Protein AF-A0A0D8XAL9-F1 (afdb_monomer)

InterPro domains:
  IPR039891 von Willebrand factor A domain-containing protein 8 [PTHR21610] (118-520)

Structure (mmCIF, N/CA/C/O backbone):
data_AF-A0A0D8XAL9-F1
#
_entry.id   AF-A0A0D8XAL9-F1
#
loop_
_atom_site.group_PDB
_atom_site.id
_atom_site.type_symbol
_atom_site.label_atom_id
_atom_site.label_alt_id
_atom_site.label_comp_id
_atom_site.label_asym_id
_atom_site.label_entity_id
_atom_site.label_seq_id
_atom_site.pdbx_PDB_ins_code
_atom_site.Cartn_x
_atom_site.Cartn_y
_atom_site.Cartn_z
_atom_site.occupancy
_atom_site.B_iso_or_equiv
_atom_site.auth_seq_id
_atom_site.auth_comp_id
_atom_site.auth_asym_id
_atom_site.auth_atom_id
_atom_site.pdbx_PDB_model_num
ATOM 1 N N . MET A 1 1 ? 16.453 -3.389 -5.101 1.00 23.91 1 MET A N 1
ATOM 2 C CA . MET A 1 1 ? 17.694 -3.309 -5.903 1.00 23.91 1 MET A CA 1
ATOM 3 C C . MET A 1 1 ? 17.469 -4.008 -7.239 1.00 23.91 1 MET A C 1
ATOM 5 O O . MET A 1 1 ? 17.528 -5.226 -7.291 1.00 23.91 1 MET A O 1
ATOM 9 N N . LEU A 1 2 ? 17.151 -3.267 -8.304 1.00 26.38 2 LEU A N 1
ATOM 10 C CA . LEU A 1 2 ? 17.094 -3.816 -9.665 1.00 26.38 2 LEU A CA 1
ATOM 11 C C . LEU A 1 2 ? 18.487 -3.679 -10.292 1.00 26.38 2 LEU A C 1
ATOM 13 O O . LEU A 1 2 ? 19.011 -2.571 -10.420 1.00 26.38 2 LEU A O 1
ATOM 17 N N . ALA A 1 3 ? 19.112 -4.815 -10.599 1.00 26.23 3 ALA A N 1
ATOM 18 C CA . ALA A 1 3 ? 20.455 -4.882 -11.157 1.00 26.23 3 ALA A CA 1
ATOM 19 C C . ALA A 1 3 ? 20.473 -4.320 -12.588 1.00 26.23 3 ALA A C 1
ATOM 21 O O . ALA A 1 3 ? 19.763 -4.799 -13.469 1.00 26.23 3 ALA A O 1
ATOM 22 N N . LYS A 1 4 ? 21.296 -3.289 -12.802 1.00 30.39 4 LYS A N 1
ATOM 23 C CA . LYS A 1 4 ? 21.499 -2.614 -14.088 1.00 30.39 4 LYS A CA 1
ATOM 24 C C . LYS A 1 4 ? 22.386 -3.483 -14.983 1.00 30.39 4 LYS A C 1
ATOM 26 O O . LYS A 1 4 ? 23.543 -3.711 -14.633 1.00 30.39 4 LYS A O 1
ATOM 31 N N . HIS A 1 5 ? 21.879 -3.922 -16.131 1.00 33.84 5 HIS A N 1
ATOM 32 C CA . HIS A 1 5 ? 22.726 -4.384 -17.231 1.00 33.84 5 HIS A CA 1
ATOM 33 C C . HIS A 1 5 ? 22.867 -3.234 -18.230 1.00 33.84 5 HIS A C 1
ATOM 35 O O . HIS A 1 5 ? 21.868 -2.653 -18.647 1.00 33.84 5 HIS A O 1
ATOM 41 N N . LYS A 1 6 ? 24.108 -2.847 -18.532 1.00 33.66 6 LYS A N 1
ATOM 42 C CA . LYS A 1 6 ? 24.448 -1.737 -19.428 1.00 33.66 6 LYS A CA 1
ATOM 43 C C . LYS A 1 6 ? 25.050 -2.316 -20.699 1.00 33.66 6 LYS A C 1
ATOM 45 O O . LYS A 1 6 ? 26.052 -3.017 -20.613 1.00 33.66 6 LYS A O 1
ATOM 50 N N . GLU A 1 7 ? 24.491 -1.967 -21.844 1.00 32.16 7 GLU A N 1
ATOM 51 C CA . GLU A 1 7 ? 25.181 -2.049 -23.128 1.00 32.16 7 GLU A CA 1
ATOM 52 C C . GLU A 1 7 ? 25.354 -0.625 -23.645 1.00 32.16 7 GLU A C 1
ATOM 54 O O . GLU A 1 7 ? 24.430 0.187 -23.583 1.00 32.16 7 GLU A O 1
ATOM 59 N N . LYS A 1 8 ? 26.576 -0.294 -24.061 1.00 27.27 8 LYS A N 1
ATOM 60 C CA . LYS A 1 8 ? 26.955 1.031 -24.547 1.00 27.27 8 LYS A CA 1
ATOM 61 C C . LYS A 1 8 ? 27.152 0.904 -26.055 1.00 27.27 8 LYS A C 1
ATOM 63 O O . LYS A 1 8 ? 28.034 0.164 -26.476 1.00 27.27 8 LYS A O 1
ATOM 68 N N . CYS A 1 9 ? 26.331 1.588 -26.846 1.00 29.34 9 CYS A N 1
ATOM 69 C CA . CYS A 1 9 ? 26.566 1.743 -28.281 1.00 29.34 9 CYS A CA 1
ATOM 70 C C . CYS A 1 9 ? 27.342 3.042 -28.532 1.00 29.34 9 CYS A C 1
ATOM 72 O O . CYS A 1 9 ? 27.099 4.055 -27.875 1.00 29.34 9 CYS A O 1
ATOM 74 N N . ASP A 1 10 ? 28.307 2.980 -29.443 1.00 27.02 10 ASP A N 1
ATOM 75 C CA . ASP A 1 10 ? 29.311 4.020 -29.674 1.00 27.02 10 ASP A CA 1
ATOM 76 C C . ASP A 1 10 ? 28.762 5.144 -30.584 1.00 27.02 10 ASP A C 1
ATOM 78 O O . ASP A 1 10 ? 28.278 4.839 -31.678 1.00 27.02 10 ASP A O 1
ATOM 82 N N . PRO A 1 11 ? 28.801 6.436 -30.191 1.00 28.56 11 PRO A N 1
ATOM 83 C CA . PRO A 1 11 ? 28.297 7.526 -31.019 1.00 28.56 11 PRO A CA 1
ATOM 84 C C . PRO A 1 11 ? 29.449 8.235 -31.743 1.00 28.56 11 PRO A C 1
ATOM 86 O O . PRO A 1 11 ? 30.314 8.842 -31.109 1.00 28.56 11 PRO A O 1
ATOM 89 N N . THR A 1 12 ? 29.448 8.239 -33.078 1.00 27.23 12 THR A N 1
ATOM 90 C CA . THR A 1 12 ? 30.401 9.042 -33.860 1.00 27.23 12 THR A CA 1
ATOM 91 C C . THR A 1 12 ? 29.745 10.256 -34.533 1.00 27.23 12 THR A C 1
ATOM 93 O O . THR A 1 12 ? 28.816 10.137 -35.321 1.00 27.23 12 THR A O 1
ATOM 96 N N . HIS A 1 13 ? 30.344 11.414 -34.216 1.00 26.45 13 HIS A N 1
ATOM 97 C CA . HIS A 1 13 ? 30.390 12.711 -34.916 1.00 26.45 13 HIS A CA 1
ATOM 98 C C . HIS A 1 13 ? 29.246 13.741 -34.739 1.00 26.45 13 HIS A C 1
ATOM 100 O O . HIS A 1 13 ? 28.105 13.565 -35.146 1.00 26.45 13 HIS A O 1
ATOM 106 N N . ARG A 1 14 ? 29.637 14.894 -34.159 1.00 29.44 14 ARG A N 1
ATOM 107 C CA . ARG A 1 14 ? 28.918 16.182 -34.082 1.00 29.44 14 ARG A CA 1
ATOM 108 C C . ARG A 1 14 ? 29.367 17.094 -35.223 1.00 29.44 14 ARG A C 1
ATOM 110 O O . ARG A 1 14 ? 30.575 17.264 -35.346 1.00 29.44 14 ARG A O 1
ATOM 117 N N . ILE A 1 15 ? 28.453 17.808 -35.894 1.00 23.06 15 ILE A N 1
ATOM 118 C CA . ILE A 1 15 ? 28.748 19.094 -36.565 1.00 23.06 15 ILE A CA 1
ATOM 119 C C . ILE A 1 15 ? 27.510 20.021 -36.539 1.00 23.06 15 ILE A C 1
ATOM 121 O O . ILE A 1 15 ? 26.420 19.597 -36.901 1.00 23.06 15 ILE A O 1
ATOM 125 N N . GLY A 1 16 ? 27.724 21.296 -36.170 1.00 21.89 16 GLY A N 1
ATOM 126 C CA . GLY A 1 16 ? 27.066 22.463 -36.789 1.00 21.89 16 GLY A CA 1
ATOM 127 C C . GLY A 1 16 ? 25.799 23.040 -36.145 1.00 21.89 16 GLY A C 1
ATOM 128 O O . GLY A 1 16 ? 24.695 22.588 -36.413 1.00 21.89 16 GLY A O 1
ATOM 129 N N . PHE A 1 17 ? 25.949 24.130 -35.384 1.00 24.94 17 PHE A N 1
ATOM 130 C CA . PHE A 1 17 ? 24.854 25.012 -34.960 1.00 24.94 17 PHE A CA 1
ATOM 131 C C . PHE A 1 17 ? 24.322 25.856 -36.132 1.00 24.94 17 PHE A C 1
ATOM 133 O O . PHE A 1 17 ? 25.107 26.540 -36.780 1.00 24.94 17 PHE A O 1
ATOM 140 N N . PHE A 1 18 ? 22.997 25.923 -36.312 1.00 23.14 18 PHE A N 1
ATOM 141 C CA . PHE A 1 18 ? 22.319 27.033 -36.998 1.00 23.14 18 PHE A CA 1
ATOM 142 C C . PHE A 1 18 ? 21.019 27.407 -36.262 1.00 23.14 18 PHE A C 1
ATOM 144 O O . PHE A 1 18 ? 20.218 26.550 -35.895 1.00 23.14 18 PHE A O 1
ATOM 151 N N . LYS A 1 19 ? 20.838 28.711 -36.011 1.00 30.03 19 LYS A N 1
ATOM 152 C CA . LYS A 1 19 ? 19.654 29.326 -35.386 1.00 30.03 19 LYS A CA 1
ATOM 153 C C . LYS A 1 19 ? 18.477 29.334 -36.368 1.00 30.03 19 LYS A C 1
ATOM 155 O O . LYS A 1 19 ? 18.572 29.980 -37.404 1.00 30.03 19 LYS A O 1
ATOM 160 N N . ALA A 1 20 ? 17.351 28.722 -36.000 1.00 28.28 20 ALA A N 1
ATOM 161 C CA . ALA A 1 20 ? 16.045 28.977 -36.619 1.00 28.28 20 ALA A CA 1
ATOM 162 C C . ALA A 1 20 ? 14.922 28.663 -35.612 1.00 28.28 20 ALA A C 1
ATOM 164 O O . ALA A 1 20 ? 14.295 27.609 -35.651 1.00 28.28 20 ALA A O 1
ATOM 165 N N . GLN A 1 21 ? 14.722 29.564 -34.648 1.00 26.61 21 GLN A N 1
ATOM 166 C CA . GLN A 1 21 ? 13.840 29.368 -33.490 1.00 26.61 21 GLN A CA 1
ATOM 167 C C . GLN A 1 21 ? 12.375 29.800 -33.720 1.00 26.61 21 GLN A C 1
ATOM 169 O O . GLN A 1 21 ? 11.584 29.735 -32.784 1.00 26.61 21 GLN A O 1
ATOM 174 N N . GLU A 1 22 ? 11.980 30.222 -34.929 1.00 26.03 22 GLU A N 1
ATOM 175 C CA . GLU A 1 22 ? 10.690 30.918 -35.116 1.00 26.03 22 GLU A CA 1
ATOM 176 C C . GLU A 1 22 ? 9.637 30.218 -35.992 1.00 26.03 22 GLU A C 1
ATOM 178 O O . GLU A 1 22 ? 8.474 30.603 -35.939 1.00 26.03 22 GLU A O 1
ATOM 183 N N . PHE A 1 23 ? 9.955 29.150 -36.733 1.00 28.52 23 PHE A N 1
ATOM 184 C CA . PHE A 1 23 ? 9.032 28.649 -37.772 1.00 28.52 23 PHE A CA 1
ATOM 185 C C . PHE A 1 23 ? 8.099 27.484 -37.387 1.00 28.52 23 PHE A C 1
ATOM 187 O O . PHE A 1 23 ? 7.224 27.127 -38.173 1.00 28.52 23 PHE A O 1
ATOM 194 N N . ILE A 1 24 ? 8.224 26.893 -36.191 1.00 33.56 24 ILE A N 1
ATOM 195 C CA . ILE A 1 24 ? 7.457 25.688 -35.797 1.00 33.56 24 ILE A CA 1
ATOM 196 C C . ILE A 1 24 ? 6.751 25.905 -34.451 1.00 33.56 24 ILE A C 1
ATOM 198 O O . ILE A 1 24 ? 6.856 25.107 -33.529 1.00 33.56 24 ILE A O 1
ATOM 202 N N . LYS A 1 25 ? 6.039 27.027 -34.305 1.00 29.33 25 LYS A N 1
ATOM 203 C CA . LYS A 1 25 ? 5.107 27.227 -33.176 1.00 29.33 25 LYS A CA 1
ATOM 204 C C . LYS A 1 25 ? 3.654 26.843 -33.494 1.00 29.33 25 LYS A C 1
ATOM 206 O O . LYS A 1 25 ? 2.839 26.869 -32.586 1.00 29.33 25 LYS A O 1
ATOM 211 N N . HIS A 1 26 ? 3.327 26.478 -34.740 1.00 31.02 26 HIS A N 1
ATOM 212 C CA . HIS A 1 26 ? 1.925 26.401 -35.193 1.00 31.02 26 HIS A CA 1
ATOM 213 C C . HIS A 1 26 ? 1.482 25.078 -35.843 1.00 31.02 26 HIS A C 1
ATOM 215 O O . HIS A 1 26 ? 0.364 25.011 -36.332 1.00 31.02 26 HIS A O 1
ATOM 221 N N . TYR A 1 27 ? 2.287 24.008 -35.821 1.00 36.28 27 TYR A N 1
ATOM 222 C CA . TYR A 1 27 ? 1.878 22.726 -36.412 1.00 36.28 27 TYR A CA 1
ATOM 223 C C . TYR A 1 27 ? 1.664 21.662 -35.333 1.00 36.28 27 TYR A C 1
ATOM 225 O O . TYR A 1 27 ? 2.618 21.064 -34.838 1.00 36.28 27 TYR A O 1
ATOM 233 N N . ALA A 1 28 ? 0.403 21.389 -34.989 1.00 40.19 28 ALA A N 1
ATOM 234 C CA . ALA A 1 28 ? 0.049 20.148 -34.308 1.00 40.19 28 ALA A CA 1
ATOM 235 C C . ALA A 1 28 ? 0.196 19.005 -35.322 1.00 40.19 28 ALA A C 1
ATOM 237 O O . ALA A 1 28 ? -0.539 18.948 -36.309 1.00 40.19 28 ALA A O 1
ATOM 238 N N . VAL A 1 29 ? 1.175 18.125 -35.115 1.00 42.91 29 VAL A N 1
ATOM 239 C CA . VAL A 1 29 ? 1.432 16.987 -36.002 1.00 42.91 29 VAL A CA 1
ATOM 240 C C . VAL A 1 29 ? 0.904 15.703 -35.361 1.00 42.91 29 VAL A C 1
ATOM 242 O O . VAL A 1 29 ? 1.305 15.359 -34.251 1.00 42.91 29 VAL A O 1
ATOM 245 N N . LYS A 1 30 ? -0.007 14.991 -36.038 1.00 47.53 30 LYS A N 1
ATOM 246 C CA . LYS A 1 30 ? -0.531 13.683 -35.588 1.00 47.53 30 LYS A CA 1
ATOM 247 C C . LYS A 1 30 ? 0.232 12.522 -36.252 1.00 47.53 30 LYS A C 1
ATOM 249 O O . LYS A 1 30 ? 0.760 12.704 -37.350 1.00 47.53 30 LYS A O 1
ATOM 254 N N . PRO A 1 31 ? 0.314 11.340 -35.600 1.00 48.31 31 PRO A N 1
ATOM 255 C CA . PRO A 1 31 ? 1.051 10.193 -36.127 1.00 48.31 31 PRO A CA 1
ATOM 256 C C . PRO A 1 31 ? 0.521 9.766 -37.497 1.00 48.31 31 PRO A C 1
ATOM 258 O O . PRO A 1 31 ? -0.675 9.866 -37.771 1.00 48.31 31 PRO A O 1
ATOM 261 N N . ALA A 1 32 ? 1.437 9.292 -38.337 1.00 52.06 32 ALA A N 1
ATOM 262 C CA . ALA A 1 32 ? 1.162 8.986 -39.729 1.00 52.06 32 ALA A CA 1
ATOM 263 C C . ALA A 1 32 ? 0.221 7.789 -39.923 1.00 52.06 32 ALA A C 1
ATOM 265 O O . ALA A 1 32 ? 0.305 6.801 -39.191 1.00 52.06 32 ALA A O 1
ATOM 266 N N . THR A 1 33 ? -0.627 7.853 -40.951 1.00 47.66 33 THR A N 1
ATOM 267 C CA . THR A 1 33 ? -1.415 6.713 -41.441 1.00 47.66 33 THR A CA 1
ATOM 268 C C . THR A 1 33 ? -0.741 6.098 -42.665 1.00 47.66 33 THR A C 1
ATOM 270 O O . THR A 1 33 ? -0.210 6.812 -43.517 1.00 47.66 33 THR A O 1
ATOM 273 N N . VAL A 1 34 ? -0.751 4.765 -42.747 1.00 51.06 34 VAL A N 1
ATOM 274 C CA . VAL A 1 34 ? -0.287 4.026 -43.929 1.00 51.06 34 VAL A CA 1
ATOM 275 C C . VAL A 1 34 ? -1.469 3.860 -44.873 1.00 51.06 34 VAL A C 1
ATOM 277 O O . VAL A 1 34 ? -2.489 3.287 -44.486 1.00 51.06 34 VAL A O 1
ATOM 280 N N . GLN A 1 35 ? -1.331 4.343 -46.104 1.00 48.47 35 GLN A N 1
ATOM 281 C CA . GLN A 1 35 ? -2.292 4.101 -47.176 1.00 48.47 35 GLN A CA 1
ATOM 282 C C . GLN A 1 35 ? -1.503 3.704 -48.427 1.00 48.47 35 GLN A C 1
ATOM 284 O O . GLN A 1 35 ? -0.663 4.470 -48.887 1.00 48.47 35 GLN A O 1
ATOM 289 N N . ASN A 1 36 ? -1.740 2.496 -48.950 1.00 48.41 36 ASN A N 1
ATOM 290 C CA . ASN A 1 36 ? -1.083 1.964 -50.155 1.00 48.41 36 ASN A CA 1
ATOM 291 C C . ASN A 1 36 ? 0.462 2.076 -50.132 1.00 48.41 36 ASN A C 1
ATOM 293 O O . ASN A 1 36 ? 1.051 2.646 -51.047 1.00 48.41 36 ASN A O 1
ATOM 297 N N . ASP A 1 37 ? 1.106 1.593 -49.061 1.00 55.41 37 ASP A N 1
ATOM 298 C CA . ASP A 1 37 ? 2.570 1.626 -48.847 1.00 55.41 37 ASP A CA 1
ATOM 299 C C . ASP A 1 37 ? 3.221 3.025 -48.882 1.00 55.41 37 ASP A C 1
ATOM 301 O O . ASP A 1 37 ? 4.443 3.156 -48.901 1.00 55.41 37 ASP A O 1
ATOM 305 N N . SER A 1 38 ? 2.408 4.081 -48.818 1.00 60.12 38 SER A N 1
ATOM 306 C CA . SER A 1 38 ? 2.850 5.468 -48.690 1.00 60.12 38 SER A CA 1
ATOM 307 C C . SER A 1 38 ? 2.538 5.997 -47.289 1.00 60.12 38 SER A C 1
ATOM 309 O O . SER A 1 38 ? 1.467 5.746 -46.723 1.00 60.12 38 SER A O 1
ATOM 311 N N . TYR A 1 39 ? 3.494 6.723 -46.712 1.00 66.69 39 TYR A N 1
ATOM 312 C CA . TYR A 1 39 ? 3.395 7.304 -45.374 1.00 66.69 39 TYR A CA 1
ATOM 313 C C . TYR A 1 39 ? 2.908 8.751 -45.467 1.00 66.69 39 TYR A C 1
ATOM 315 O O . TYR A 1 39 ? 3.412 9.511 -46.288 1.00 66.69 39 TYR A O 1
ATOM 323 N N . TYR A 1 40 ? 1.965 9.156 -44.615 1.00 65.25 40 TYR A N 1
ATOM 324 C CA . TYR A 1 40 ? 1.428 10.523 -44.603 1.00 65.25 40 TYR A CA 1
ATOM 325 C C . TYR A 1 40 ? 1.482 11.121 -43.208 1.00 65.25 40 TYR A C 1
ATOM 327 O O . TYR A 1 40 ? 1.004 10.499 -42.270 1.00 65.25 40 TYR A O 1
ATOM 335 N N . ILE A 1 41 ? 1.991 12.339 -43.058 1.00 67.38 41 ILE A N 1
ATOM 336 C CA . ILE A 1 41 ? 1.944 13.089 -41.801 1.00 67.38 41 ILE A CA 1
ATOM 337 C C . ILE A 1 41 ? 0.750 14.044 -41.833 1.00 67.38 41 ILE A C 1
ATOM 339 O O . ILE A 1 41 ? 0.562 14.784 -42.796 1.00 67.38 41 ILE A O 1
ATOM 343 N N . LEU A 1 42 ? -0.049 14.045 -40.767 1.00 64.75 42 LEU A N 1
ATOM 344 C CA . LEU A 1 42 ? -1.133 15.008 -40.577 1.00 64.75 42 LEU A CA 1
ATOM 345 C C . LEU A 1 42 ? -0.571 16.286 -39.960 1.00 64.75 42 LEU A C 1
ATOM 347 O O . LEU A 1 42 ? -0.129 16.266 -38.811 1.00 64.75 42 LEU A O 1
ATOM 351 N N . CYS A 1 43 ? -0.612 17.383 -40.707 1.00 64.25 43 CYS A N 1
ATOM 352 C CA . CYS A 1 43 ? -0.183 18.705 -40.271 1.00 64.25 43 CYS A CA 1
ATOM 353 C C . CYS A 1 43 ? -1.407 19.604 -40.085 1.00 64.25 43 CYS A C 1
ATOM 355 O O . CYS A 1 43 ? -2.217 19.733 -40.998 1.00 64.25 43 CYS A O 1
ATOM 357 N N . ASN A 1 44 ? -1.539 20.230 -38.918 1.00 60.03 44 ASN A N 1
ATOM 358 C CA . ASN A 1 44 ? -2.486 21.327 -38.735 1.00 60.03 44 ASN A CA 1
ATOM 359 C C . ASN A 1 44 ? -1.852 22.626 -39.244 1.00 60.03 44 ASN A C 1
ATOM 361 O O . ASN A 1 44 ? -0.818 23.039 -38.722 1.00 60.03 44 ASN A O 1
ATOM 365 N N . GLU A 1 45 ? -2.451 23.236 -40.259 1.00 67.69 45 GLU A N 1
ATOM 366 C CA . GLU A 1 45 ? -2.061 24.539 -40.793 1.00 67.69 45 GLU A CA 1
ATOM 367 C C . GLU A 1 45 ? -3.292 25.443 -40.739 1.00 67.69 45 GLU A C 1
ATOM 369 O O . GLU A 1 45 ? -4.295 25.163 -41.396 1.00 67.69 45 GLU A O 1
ATOM 374 N N . ASN A 1 46 ? -3.227 26.526 -39.959 1.00 66.00 46 ASN A N 1
ATOM 375 C CA . ASN A 1 46 ? -4.323 27.493 -39.812 1.00 66.00 46 ASN A CA 1
ATOM 376 C C . ASN A 1 46 ? -5.676 26.833 -39.462 1.00 66.00 46 ASN A C 1
ATOM 378 O O . ASN A 1 46 ? -6.675 27.080 -40.136 1.00 66.00 46 ASN A O 1
ATOM 382 N N . ASP A 1 47 ? -5.688 25.956 -38.452 1.00 68.50 47 ASP A N 1
ATOM 383 C CA . ASP A 1 47 ? -6.853 25.180 -37.987 1.00 68.50 47 ASP A CA 1
ATOM 384 C C . ASP A 1 47 ? -7.429 24.159 -38.989 1.00 68.50 47 ASP A C 1
ATOM 386 O O . ASP A 1 47 ? -8.406 23.472 -38.682 1.00 68.50 47 ASP A O 1
ATOM 390 N N . ASN A 1 48 ? -6.776 23.958 -40.139 1.00 67.12 48 ASN A N 1
ATOM 391 C CA . ASN A 1 48 ? -7.117 22.918 -41.105 1.00 67.12 48 ASN A CA 1
ATOM 392 C C . ASN A 1 48 ? -6.098 21.773 -41.074 1.00 67.12 48 ASN A C 1
ATOM 394 O O . ASN A 1 48 ? -4.886 21.979 -41.104 1.00 67.12 48 ASN A O 1
ATOM 398 N N . TRP A 1 49 ? -6.593 20.535 -41.025 1.00 70.88 49 TRP A N 1
ATOM 399 C CA . TRP A 1 49 ? -5.753 19.337 -41.033 1.00 70.88 49 TRP A CA 1
ATOM 400 C C . TRP A 1 49 ? -5.465 18.889 -42.465 1.00 70.88 49 TRP A C 1
ATOM 402 O O . TRP A 1 49 ? -6.348 18.367 -43.142 1.00 70.88 49 TRP A O 1
ATOM 412 N N . ASN A 1 50 ? -4.211 19.030 -42.892 1.00 70.56 50 ASN A N 1
ATOM 413 C CA . ASN A 1 50 ? -3.731 18.613 -44.206 1.00 70.56 50 ASN A CA 1
ATOM 414 C C . ASN A 1 50 ? -2.842 17.366 -44.083 1.00 70.56 50 ASN A C 1
ATOM 416 O O . ASN A 1 50 ? -1.969 17.286 -43.216 1.00 70.56 50 ASN A O 1
ATOM 420 N N . SER A 1 51 ? -3.035 16.380 -44.963 1.00 66.69 51 SER A N 1
ATOM 421 C CA . SER A 1 51 ? -2.142 15.220 -45.074 1.00 66.69 51 SER A CA 1
ATOM 422 C C . SER A 1 51 ? -0.980 15.539 -46.013 1.00 66.69 51 SER A C 1
ATOM 424 O O . SER A 1 51 ? -1.196 15.804 -47.196 1.00 66.69 51 SER A O 1
ATOM 426 N N . ARG A 1 52 ? 0.254 15.470 -45.516 1.00 66.81 52 ARG A N 1
ATOM 427 C CA . ARG A 1 52 ? 1.469 15.622 -46.322 1.00 66.81 52 ARG A CA 1
ATOM 428 C C . ARG A 1 52 ? 2.108 14.249 -46.565 1.00 66.81 52 ARG A C 1
ATOM 430 O O . ARG A 1 52 ? 2.375 13.552 -45.584 1.00 66.81 52 ARG A O 1
ATOM 437 N N . PRO A 1 53 ? 2.353 13.837 -47.822 1.00 63.78 53 PRO A N 1
ATOM 438 C CA . PRO A 1 53 ? 3.066 12.596 -48.097 1.00 63.78 53 PRO A CA 1
ATOM 439 C C . PRO A 1 53 ? 4.507 12.693 -47.592 1.00 63.78 53 PRO A C 1
ATOM 441 O O . PRO A 1 53 ? 5.137 13.750 -47.647 1.00 63.78 53 PRO A O 1
ATOM 444 N N . VAL A 1 54 ? 5.026 11.578 -47.100 1.00 63.81 54 VAL A N 1
ATOM 445 C CA . VAL A 1 54 ? 6.396 11.446 -46.624 1.00 63.81 54 VAL A CA 1
ATOM 446 C C . VAL A 1 54 ? 7.176 10.636 -47.648 1.00 63.81 54 VAL A C 1
ATOM 448 O O . VAL A 1 54 ? 6.930 9.445 -47.828 1.00 63.81 54 VAL A O 1
ATOM 451 N N . GLU A 1 55 ? 8.121 11.285 -48.324 1.00 59.72 55 GLU A N 1
ATOM 452 C CA . GLU A 1 55 ? 9.041 10.609 -49.240 1.00 59.72 55 GLU A CA 1
ATOM 453 C C . GLU A 1 55 ? 9.952 9.663 -48.445 1.00 59.72 55 GLU A C 1
ATOM 455 O O . GLU A 1 55 ? 10.710 10.108 -47.579 1.00 59.72 55 GLU A O 1
ATOM 460 N N . THR A 1 56 ? 9.882 8.362 -48.738 1.00 60.28 56 THR A N 1
ATOM 461 C CA . THR A 1 56 ? 10.730 7.328 -48.124 1.00 60.28 56 THR A CA 1
ATOM 462 C C . THR A 1 56 ? 11.517 6.597 -49.209 1.00 60.28 56 THR A C 1
ATOM 464 O O . THR A 1 56 ? 10.929 6.115 -50.170 1.00 60.28 56 THR A O 1
ATOM 467 N N . ASN A 1 57 ? 12.844 6.518 -49.058 1.00 60.12 57 ASN A N 1
ATOM 468 C CA . ASN A 1 57 ? 13.751 5.855 -50.014 1.00 60.12 57 ASN A CA 1
ATOM 469 C C . ASN A 1 57 ? 14.421 4.593 -49.429 1.00 60.12 57 ASN A C 1
ATOM 471 O O . ASN A 1 57 ? 15.472 4.170 -49.909 1.00 60.12 57 ASN A O 1
ATOM 475 N N . PHE A 1 58 ? 13.864 4.003 -48.368 1.00 60.00 58 PHE A N 1
ATOM 476 C CA . PHE A 1 58 ? 14.460 2.859 -47.672 1.00 60.00 58 PHE A CA 1
ATOM 477 C C . PHE A 1 58 ? 13.512 1.654 -47.615 1.00 60.00 58 PHE A C 1
ATOM 479 O O . PHE A 1 58 ? 12.297 1.798 -47.596 1.00 60.00 58 PHE A O 1
ATOM 486 N N . THR A 1 59 ? 14.088 0.450 -47.592 1.00 58.31 59 THR A N 1
ATOM 487 C CA . THR A 1 59 ? 13.394 -0.843 -47.761 1.00 58.31 59 THR A CA 1
ATOM 488 C C . THR A 1 59 ? 12.812 -1.437 -46.473 1.00 58.31 59 THR A C 1
ATOM 490 O O . THR A 1 59 ? 12.178 -2.490 -46.512 1.00 58.31 59 THR A O 1
ATOM 493 N N . ALA A 1 60 ? 13.029 -0.800 -45.319 1.00 63.31 60 ALA A N 1
ATOM 494 C CA . ALA A 1 60 ? 12.539 -1.294 -44.035 1.00 63.31 60 ALA A CA 1
ATOM 495 C C . ALA A 1 60 ? 11.063 -0.929 -43.814 1.00 63.31 60 ALA A C 1
ATOM 497 O O . ALA A 1 60 ? 10.672 0.227 -43.960 1.00 63.31 60 ALA A O 1
ATOM 498 N N . LYS A 1 61 ? 10.254 -1.907 -43.389 1.00 66.12 61 LYS A N 1
ATOM 499 C CA . LYS A 1 61 ? 8.852 -1.682 -43.018 1.00 66.12 61 LYS A CA 1
ATOM 500 C C . LYS A 1 61 ? 8.777 -0.838 -41.741 1.00 66.12 61 LYS A C 1
ATOM 502 O O . LYS A 1 61 ? 9.251 -1.271 -40.692 1.00 66.12 61 LYS A O 1
ATOM 507 N N . ILE A 1 62 ? 8.178 0.348 -41.834 1.00 69.31 62 ILE A N 1
ATOM 508 C CA . ILE A 1 62 ? 7.937 1.227 -40.683 1.00 69.31 62 ILE A CA 1
ATOM 509 C C . ILE A 1 62 ? 6.610 0.843 -40.032 1.00 69.31 62 ILE A C 1
ATOM 511 O O . ILE A 1 62 ? 5.576 0.783 -40.701 1.00 69.31 62 ILE A O 1
ATOM 515 N N . ASP A 1 63 ? 6.654 0.638 -38.722 1.00 66.81 63 ASP A N 1
ATOM 516 C CA . ASP A 1 63 ? 5.517 0.280 -37.879 1.00 66.81 63 ASP A CA 1
ATOM 517 C C . ASP A 1 63 ? 4.740 1.520 -37.420 1.00 66.81 63 ASP A C 1
ATOM 519 O O . ASP A 1 63 ? 3.511 1.506 -37.394 1.00 66.81 63 ASP A O 1
ATOM 523 N N . ARG A 1 64 ? 5.451 2.600 -37.053 1.00 71.50 64 ARG A N 1
ATOM 524 C CA . ARG A 1 64 ? 4.854 3.875 -36.618 1.00 71.50 64 ARG A CA 1
ATOM 525 C C . ARG A 1 64 ? 5.820 5.054 -36.760 1.00 71.50 64 ARG A C 1
ATOM 527 O O . ARG A 1 64 ? 7.025 4.886 -36.586 1.00 71.50 64 ARG A O 1
ATOM 534 N N . LEU A 1 65 ? 5.275 6.249 -37.000 1.00 72.88 65 LEU A N 1
ATOM 535 C CA . LEU A 1 65 ? 5.993 7.528 -36.991 1.00 72.88 65 LEU A CA 1
ATOM 536 C C . LEU A 1 65 ? 5.547 8.413 -35.819 1.00 72.88 65 LEU A C 1
ATOM 538 O O . LEU A 1 65 ? 4.348 8.561 -35.567 1.00 72.88 65 LEU A O 1
ATOM 542 N N . PHE A 1 66 ? 6.509 9.050 -35.158 1.00 73.56 66 PHE A N 1
ATOM 543 C CA . PHE A 1 66 ? 6.306 10.067 -34.130 1.00 73.56 66 PHE A CA 1
ATOM 544 C C . PHE A 1 66 ? 7.074 11.339 -34.490 1.00 73.56 66 PHE A C 1
ATOM 546 O O . PHE A 1 66 ? 8.136 11.265 -35.102 1.00 73.56 66 PHE A O 1
ATOM 553 N N . VAL A 1 67 ? 6.567 12.499 -34.078 1.00 71.88 67 VAL A N 1
ATOM 554 C CA . VAL A 1 67 ? 7.285 13.775 -34.188 1.00 71.88 67 VAL A CA 1
ATOM 555 C C . VAL A 1 67 ? 7.589 14.279 -32.784 1.00 71.88 67 VAL A C 1
ATOM 557 O O . VAL A 1 67 ? 6.687 14.360 -31.953 1.00 71.88 67 VAL A O 1
ATOM 560 N N . HIS A 1 68 ? 8.861 14.575 -32.519 1.00 72.19 68 HIS A N 1
ATOM 561 C CA . HIS A 1 68 ? 9.363 15.012 -31.214 1.00 72.19 68 HIS A CA 1
ATOM 562 C C . HIS A 1 68 ? 10.548 15.956 -31.401 1.00 72.19 68 HIS A C 1
ATOM 564 O O . HIS A 1 68 ? 11.457 15.641 -32.169 1.00 72.19 68 HIS A O 1
ATOM 570 N N . ASP A 1 69 ? 10.509 17.129 -30.766 1.00 67.81 69 ASP A N 1
ATOM 571 C CA . ASP A 1 69 ? 11.575 18.144 -30.775 1.00 67.81 69 ASP A CA 1
ATOM 572 C C . ASP A 1 69 ? 12.240 18.360 -32.152 1.00 67.81 69 ASP A C 1
ATOM 574 O O . ASP A 1 69 ? 13.455 18.241 -32.316 1.00 67.81 69 ASP A O 1
ATOM 578 N N . ASN A 1 70 ? 11.426 18.660 -33.174 1.00 68.25 70 ASN A N 1
ATOM 579 C CA . ASN A 1 70 ? 11.847 18.895 -34.569 1.00 68.25 70 ASN A CA 1
ATOM 580 C C . ASN A 1 70 ? 12.521 17.702 -35.271 1.00 68.25 70 ASN A C 1
ATOM 582 O O . ASN A 1 70 ? 13.211 17.873 -36.278 1.00 68.25 70 ASN A O 1
ATOM 586 N N . SER A 1 71 ? 12.298 16.490 -34.771 1.00 70.44 71 SER A N 1
ATOM 587 C CA . SER A 1 71 ? 12.773 15.248 -35.371 1.00 70.44 71 SER A CA 1
ATOM 588 C C . SER A 1 71 ? 11.639 14.246 -35.553 1.00 70.44 71 SER A C 1
ATOM 590 O O . SER A 1 71 ? 10.659 14.244 -34.805 1.00 70.44 71 SER A O 1
ATOM 592 N N . VAL A 1 72 ? 11.768 13.389 -36.563 1.00 73.00 72 VAL A N 1
ATOM 593 C CA . VAL A 1 72 ? 10.854 12.268 -36.780 1.00 73.00 72 VAL A CA 1
ATOM 594 C C . VAL A 1 72 ? 11.478 11.018 -36.187 1.00 73.00 72 VAL A C 1
ATOM 596 O O . VAL A 1 72 ? 12.578 10.640 -36.577 1.00 73.00 72 VAL A O 1
ATOM 599 N N . ILE A 1 73 ? 10.776 10.366 -35.268 1.00 75.88 73 ILE A N 1
ATOM 600 C CA . ILE A 1 73 ? 11.144 9.060 -34.727 1.00 75.88 73 ILE A CA 1
ATOM 601 C C . ILE A 1 73 ? 10.324 7.991 -35.450 1.00 75.88 73 ILE A C 1
ATOM 603 O O . ILE A 1 73 ? 9.095 8.028 -35.487 1.00 75.88 73 ILE A O 1
ATOM 607 N N . LEU A 1 74 ? 11.026 7.020 -36.007 1.00 73.75 74 LEU A N 1
ATOM 608 C CA . LEU A 1 74 ? 10.522 5.870 -36.732 1.00 73.75 74 LEU A CA 1
ATOM 609 C C . LEU A 1 74 ? 10.642 4.632 -35.840 1.00 73.75 74 LEU A C 1
ATOM 611 O O . LEU A 1 74 ? 11.720 4.291 -35.346 1.00 73.75 74 LEU A O 1
ATOM 615 N N . SER A 1 75 ? 9.525 3.940 -35.648 1.00 74.38 75 SER A N 1
ATOM 616 C CA . SER A 1 75 ? 9.505 2.610 -35.053 1.00 74.38 75 SER A CA 1
ATOM 617 C C . SER A 1 75 ? 9.490 1.573 -36.165 1.00 74.38 75 SER A C 1
ATOM 619 O O . SER A 1 75 ? 8.627 1.624 -37.036 1.00 74.38 75 SER A O 1
ATOM 621 N N . ALA A 1 76 ? 10.422 0.629 -36.113 1.00 73.19 76 ALA A N 1
ATOM 622 C CA . ALA A 1 76 ? 10.464 -0.549 -36.968 1.00 73.19 76 ALA A CA 1
ATOM 623 C C . ALA A 1 76 ? 11.034 -1.726 -36.166 1.00 73.19 76 ALA A C 1
ATOM 625 O O . ALA A 1 76 ? 11.935 -1.526 -35.349 1.00 73.19 76 ALA A O 1
ATOM 626 N N . ASP A 1 77 ? 10.543 -2.941 -36.402 1.00 73.50 77 ASP A N 1
ATOM 627 C CA . ASP A 1 77 ? 10.989 -4.160 -35.706 1.00 73.50 77 ASP A CA 1
ATOM 628 C C . ASP A 1 77 ? 12.515 -4.386 -35.776 1.00 73.50 77 ASP A C 1
ATOM 630 O O . ASP A 1 77 ? 13.134 -4.781 -34.785 1.00 73.50 77 ASP A O 1
ATOM 634 N N . SER A 1 78 ? 13.138 -4.094 -36.923 1.00 73.19 78 SER A N 1
ATOM 635 C CA . SER A 1 78 ? 14.581 -4.275 -37.160 1.00 73.19 78 SER A CA 1
ATOM 636 C C . SER A 1 78 ? 15.477 -3.262 -36.436 1.00 73.19 78 SER A C 1
ATOM 638 O O . SER A 1 78 ? 16.699 -3.397 -36.480 1.00 73.19 78 SER A O 1
ATOM 640 N N . PHE A 1 79 ? 14.904 -2.254 -35.774 1.00 78.94 79 PHE A N 1
ATOM 641 C CA . PHE A 1 79 ? 15.650 -1.169 -35.137 1.00 78.94 79 PHE A CA 1
ATOM 642 C C . PHE A 1 79 ? 15.154 -0.920 -33.704 1.00 78.94 79 PHE A C 1
ATOM 644 O O . PHE A 1 79 ? 13.958 -0.990 -33.399 1.00 78.94 79 PHE A O 1
ATOM 651 N N . TYR A 1 80 ? 16.065 -0.587 -32.791 1.00 78.81 80 TYR A N 1
ATOM 652 C CA . TYR A 1 80 ? 15.689 -0.090 -31.464 1.00 78.81 80 TYR A CA 1
ATOM 653 C C . TYR A 1 80 ? 15.018 1.277 -31.587 1.00 78.81 80 TYR A C 1
ATOM 655 O O . TYR A 1 80 ? 13.891 1.465 -31.126 1.00 78.81 80 TYR A O 1
ATOM 663 N N . TYR A 1 81 ? 15.656 2.182 -32.323 1.00 78.88 81 TYR A N 1
ATOM 664 C CA . TYR A 1 81 ? 15.088 3.449 -32.762 1.00 78.88 81 TYR A CA 1
ATOM 665 C C . TYR A 1 81 ? 15.695 3.840 -34.106 1.00 78.88 81 TYR A C 1
ATOM 667 O O . TYR A 1 81 ? 16.808 3.434 -34.441 1.00 78.88 81 TYR A O 1
ATOM 675 N N . LEU A 1 82 ? 14.962 4.649 -34.856 1.00 76.62 82 LEU A N 1
ATOM 676 C CA . LEU A 1 82 ? 15.423 5.282 -36.080 1.00 76.62 82 LEU A CA 1
ATOM 677 C C . LEU A 1 82 ? 14.877 6.715 -36.057 1.00 76.62 82 LEU A C 1
ATOM 679 O O . LEU A 1 82 ? 13.723 6.924 -35.702 1.00 76.62 82 LEU A O 1
ATOM 683 N N . LYS A 1 83 ? 15.708 7.717 -36.314 1.00 77.44 83 LYS A N 1
ATOM 684 C CA . LYS A 1 83 ? 15.412 9.134 -36.073 1.00 77.44 83 LYS A CA 1
ATOM 685 C C . LYS A 1 83 ? 15.926 9.973 -37.236 1.00 77.44 83 LYS A C 1
ATOM 687 O O . LYS A 1 83 ? 17.042 9.744 -37.685 1.00 77.44 83 LYS A O 1
ATOM 692 N N . SER A 1 84 ? 15.165 10.962 -37.696 1.00 75.25 84 SER A N 1
ATOM 693 C CA . SER A 1 84 ? 15.652 11.913 -38.701 1.00 75.25 84 SER A CA 1
ATOM 694 C C . SER A 1 84 ? 16.634 12.932 -38.107 1.00 75.25 84 SER A C 1
ATOM 696 O O . SER A 1 84 ? 16.456 13.419 -36.983 1.00 75.25 84 SER A O 1
ATOM 698 N N . SER A 1 85 ? 17.662 13.290 -38.871 1.00 62.25 85 SER A N 1
ATOM 699 C CA . SER A 1 85 ? 18.658 14.301 -38.531 1.00 62.25 85 SER A CA 1
ATOM 700 C C . SER A 1 85 ? 18.093 15.706 -38.755 1.00 62.25 85 SER A C 1
ATOM 702 O O . SER A 1 85 ? 18.368 16.355 -39.758 1.00 62.25 85 SER A O 1
ATOM 704 N N . GLY A 1 86 ? 17.291 16.178 -37.801 1.00 59.97 86 GLY A N 1
ATOM 705 C CA . GLY A 1 86 ? 16.809 17.561 -37.767 1.00 59.97 86 GLY A CA 1
ATOM 706 C C . GLY A 1 86 ? 15.959 17.982 -38.974 1.00 59.97 86 GLY A C 1
ATOM 707 O O . GLY A 1 86 ? 15.417 17.159 -39.706 1.00 59.97 86 GLY A O 1
ATOM 708 N N . PHE A 1 87 ? 15.786 19.296 -39.119 1.00 46.78 87 PHE A N 1
ATOM 709 C CA . PHE A 1 87 ? 14.951 19.926 -40.143 1.00 46.78 87 PHE A CA 1
ATOM 710 C C . PHE A 1 87 ? 15.707 20.076 -41.480 1.00 46.78 87 PHE A C 1
ATOM 712 O O . PHE A 1 87 ? 16.885 20.434 -41.448 1.00 46.78 87 PHE A O 1
ATOM 719 N N . PRO A 1 88 ? 15.054 19.933 -42.654 1.00 53.50 88 PRO A N 1
ATOM 720 C CA . PRO A 1 88 ? 13.637 19.613 -42.878 1.00 53.50 88 PRO A CA 1
ATOM 721 C C . PRO A 1 88 ? 13.304 18.139 -42.602 1.00 53.50 88 PRO A C 1
ATOM 723 O O . PRO A 1 88 ? 14.175 17.288 -42.709 1.00 53.50 88 PRO A O 1
ATOM 726 N N . LEU A 1 89 ? 12.030 17.837 -42.298 1.00 59.62 89 LEU A N 1
ATOM 727 C CA . LEU A 1 89 ? 11.506 16.478 -42.043 1.00 59.62 89 LEU A CA 1
ATOM 728 C C . LEU A 1 89 ? 11.525 15.604 -43.321 1.00 59.62 89 LEU A C 1
ATOM 730 O O . LEU A 1 89 ? 10.480 15.197 -43.825 1.00 59.62 89 LEU A O 1
ATOM 734 N N . ARG A 1 90 ? 12.703 15.358 -43.895 1.00 58.44 90 ARG A N 1
ATOM 735 C CA . ARG A 1 90 ? 12.915 14.477 -45.048 1.00 58.44 90 ARG A CA 1
ATOM 736 C C . ARG A 1 90 ? 13.410 13.126 -44.540 1.00 58.44 90 ARG A C 1
ATOM 738 O O . ARG A 1 90 ? 14.366 13.069 -43.777 1.00 58.44 90 ARG A O 1
ATOM 745 N N . LEU A 1 91 ? 12.766 12.034 -44.955 1.00 61.25 91 LEU A N 1
ATOM 746 C CA . LEU A 1 91 ? 13.141 10.672 -44.556 1.00 61.25 91 LEU A CA 1
ATOM 747 C C . LEU A 1 91 ? 14.011 9.998 -45.627 1.00 61.25 91 LEU A C 1
ATOM 749 O O . LEU A 1 91 ? 13.674 8.940 -46.166 1.00 61.25 91 LEU A O 1
ATOM 753 N N . ARG A 1 92 ? 15.142 10.626 -45.963 1.00 61.84 92 ARG A N 1
ATOM 754 C CA . ARG A 1 92 ? 16.143 10.022 -46.854 1.00 61.84 92 ARG A CA 1
ATOM 755 C C . ARG A 1 92 ? 17.077 9.140 -46.039 1.00 61.84 92 ARG A C 1
ATOM 757 O O . ARG A 1 92 ? 17.400 9.474 -44.909 1.00 61.84 92 ARG A O 1
ATOM 764 N N . THR A 1 93 ? 17.566 8.051 -46.627 1.00 61.75 93 THR A N 1
ATOM 765 C CA . THR A 1 93 ? 18.444 7.078 -45.950 1.00 61.75 93 THR A CA 1
ATOM 766 C C . THR A 1 93 ? 19.678 7.720 -45.302 1.00 61.75 93 THR A C 1
ATOM 768 O O . THR A 1 93 ? 20.091 7.288 -44.234 1.00 61.75 93 THR A O 1
ATOM 771 N N . ASN A 1 94 ? 20.222 8.786 -45.900 1.00 66.25 94 ASN A N 1
ATOM 772 C CA . ASN A 1 94 ? 21.393 9.503 -45.380 1.00 66.25 94 ASN A CA 1
ATOM 773 C C . ASN A 1 94 ? 21.075 10.437 -44.198 1.00 66.25 94 ASN A C 1
ATOM 775 O O . ASN A 1 94 ? 21.986 10.820 -43.472 1.00 66.25 94 ASN A O 1
ATOM 779 N N . ASP A 1 95 ? 19.800 10.777 -44.006 1.00 68.94 95 ASP A N 1
ATOM 780 C CA . ASP A 1 95 ? 19.321 11.695 -42.969 1.00 68.94 95 ASP A CA 1
ATOM 781 C C . ASP A 1 95 ? 18.754 10.919 -41.764 1.00 68.94 95 ASP A C 1
ATOM 783 O O . ASP A 1 95 ? 18.103 11.491 -40.893 1.00 68.94 95 ASP A O 1
ATOM 787 N N . LEU A 1 96 ? 18.938 9.594 -41.713 1.00 71.31 96 LEU A N 1
ATOM 788 C CA . LEU A 1 96 ? 18.415 8.733 -40.657 1.00 71.31 96 LEU A CA 1
ATOM 789 C C . LEU A 1 96 ? 19.543 8.225 -39.758 1.00 71.31 96 LEU A C 1
ATOM 791 O O . LEU A 1 96 ? 20.478 7.567 -40.203 1.00 71.31 96 LEU A O 1
ATOM 795 N N . VAL A 1 97 ? 19.407 8.482 -38.461 1.00 74.38 97 VAL A N 1
ATOM 796 C CA . VAL A 1 97 ? 20.266 7.955 -37.401 1.00 74.38 97 VAL A CA 1
ATOM 797 C C . VAL A 1 97 ? 19.476 6.907 -36.634 1.00 74.38 97 VAL A C 1
ATOM 799 O O . VAL A 1 97 ? 18.374 7.180 -36.166 1.00 74.38 97 VAL A O 1
ATOM 802 N N . GLY A 1 98 ? 20.013 5.704 -36.473 1.00 76.00 98 GLY A N 1
ATOM 803 C CA . GLY A 1 98 ? 19.308 4.645 -35.763 1.00 76.00 98 GLY A CA 1
ATOM 804 C C . GLY A 1 98 ? 20.229 3.592 -35.182 1.00 76.00 98 GLY A C 1
ATOM 805 O O . GLY A 1 98 ? 21.411 3.523 -35.509 1.00 76.00 98 GLY A O 1
ATOM 806 N N . SER A 1 99 ? 19.653 2.765 -34.319 1.00 80.50 99 SER A N 1
ATOM 807 C CA . SER A 1 99 ? 20.318 1.613 -33.719 1.00 80.50 99 SER A CA 1
ATOM 808 C C . SER A 1 99 ? 19.662 0.332 -34.226 1.00 80.50 99 SER A C 1
ATOM 810 O O . SER A 1 99 ? 18.448 0.152 -34.094 1.00 80.50 99 SER A O 1
ATOM 812 N N . VAL A 1 100 ? 20.458 -0.538 -34.851 1.00 78.31 100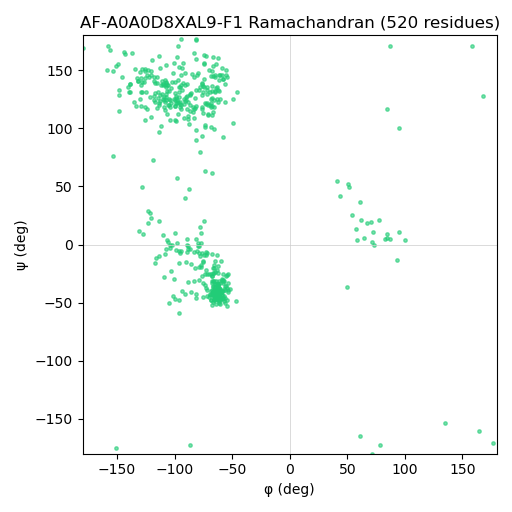 VAL A N 1
ATOM 813 C CA . VAL A 1 100 ? 19.997 -1.808 -35.427 1.00 78.31 100 VAL A CA 1
ATOM 814 C C . VAL A 1 100 ? 19.775 -2.830 -34.315 1.00 78.31 100 VAL A C 1
ATOM 816 O O . VAL A 1 100 ? 20.582 -2.962 -33.396 1.00 78.31 100 VAL A O 1
ATOM 819 N N . ARG A 1 101 ? 18.679 -3.584 -34.409 1.00 77.25 101 ARG A N 1
ATOM 820 C CA . ARG A 1 101 ? 18.396 -4.700 -33.509 1.00 77.25 101 ARG A CA 1
ATOM 821 C C . ARG A 1 101 ? 19.127 -5.950 -34.001 1.00 77.25 101 ARG A C 1
ATOM 823 O O . ARG A 1 101 ? 18.713 -6.564 -34.979 1.00 77.25 101 ARG A O 1
ATOM 830 N N . CYS A 1 102 ? 20.162 -6.362 -33.278 1.00 72.75 102 CYS A N 1
ATOM 831 C CA . CYS A 1 102 ? 20.850 -7.637 -33.484 1.00 72.75 102 CYS A CA 1
ATOM 832 C C . CYS A 1 102 ? 20.607 -8.537 -32.268 1.00 72.75 102 CYS A C 1
ATOM 834 O O . CYS A 1 102 ? 21.273 -8.386 -31.249 1.00 72.75 102 CYS A O 1
ATOM 836 N N . ILE A 1 103 ? 19.626 -9.442 -32.350 1.00 72.25 103 ILE A N 1
ATOM 837 C CA . ILE A 1 103 ? 19.306 -10.375 -31.260 1.00 72.25 103 ILE A CA 1
ATOM 838 C C . ILE A 1 103 ? 19.469 -11.804 -31.779 1.00 72.25 103 ILE A C 1
ATOM 840 O O . ILE A 1 103 ? 18.678 -12.254 -32.606 1.00 72.25 103 ILE A O 1
ATOM 844 N N . SER A 1 104 ? 20.499 -12.499 -31.298 1.00 69.38 104 SER A N 1
ATOM 845 C CA . SER A 1 104 ? 20.749 -13.918 -31.581 1.00 69.38 104 SER A CA 1
ATOM 846 C C . SER A 1 104 ? 20.208 -14.820 -30.467 1.00 69.38 104 SER A C 1
ATOM 848 O O . SER A 1 104 ? 19.464 -15.756 -30.747 1.00 69.38 104 SER A O 1
ATOM 850 N N . ASP A 1 105 ? 20.507 -14.486 -29.207 1.00 84.75 105 ASP A N 1
ATOM 851 C CA . ASP A 1 105 ? 20.115 -15.266 -28.029 1.00 84.75 105 ASP A CA 1
ATOM 852 C C . ASP A 1 105 ? 18.952 -14.611 -27.286 1.00 84.75 105 ASP A C 1
ATOM 854 O O . ASP A 1 105 ? 19.117 -13.601 -26.596 1.00 84.75 105 ASP A O 1
ATOM 858 N N . VAL A 1 106 ? 17.764 -15.203 -27.402 1.00 87.81 106 VAL A N 1
ATOM 859 C CA . VAL A 1 106 ? 16.521 -14.691 -26.804 1.00 87.81 106 VAL A CA 1
ATOM 860 C C . VAL A 1 106 ? 16.178 -15.376 -25.481 1.00 87.81 106 VAL A C 1
ATOM 862 O O . VAL A 1 106 ? 16.664 -16.467 -25.184 1.00 87.81 106 VAL A O 1
ATOM 865 N N . ILE A 1 107 ? 15.313 -14.745 -24.684 1.00 85.44 107 ILE A N 1
ATOM 866 C CA . ILE A 1 107 ? 14.844 -15.293 -23.398 1.00 85.44 107 ILE A CA 1
ATOM 867 C C . ILE A 1 107 ? 14.091 -16.611 -23.588 1.00 85.44 107 ILE A C 1
ATOM 869 O O . ILE A 1 107 ? 14.356 -17.583 -22.884 1.00 85.44 107 ILE A O 1
ATOM 873 N N . ASP A 1 108 ? 13.150 -16.640 -24.530 1.00 85.25 108 ASP A N 1
ATOM 874 C CA . ASP A 1 108 ? 12.404 -17.844 -24.884 1.00 85.25 108 ASP A CA 1
ATOM 875 C C . ASP A 1 108 ? 12.045 -17.790 -26.367 1.00 85.25 108 ASP A C 1
ATOM 877 O O . ASP A 1 108 ? 11.292 -16.917 -26.795 1.00 85.25 108 ASP A O 1
ATOM 881 N N . ALA A 1 109 ? 12.600 -18.709 -27.158 1.00 84.06 109 ALA A N 1
ATOM 882 C CA . ALA A 1 109 ? 12.338 -18.794 -28.592 1.00 84.06 109 ALA A CA 1
ATOM 883 C C . ALA A 1 109 ? 10.955 -19.391 -28.910 1.00 84.06 109 ALA A C 1
ATOM 885 O O . ALA A 1 109 ? 10.490 -19.282 -30.050 1.00 84.06 109 ALA A O 1
ATOM 886 N N . ARG A 1 110 ? 10.285 -20.016 -27.928 1.00 81.69 110 ARG A N 1
ATOM 887 C CA . ARG A 1 110 ? 8.959 -20.616 -28.111 1.00 81.69 110 ARG A CA 1
ATOM 888 C C . ARG A 1 110 ? 7.936 -19.528 -28.415 1.00 81.69 110 ARG A C 1
ATOM 890 O O . ARG A 1 110 ? 7.818 -18.529 -27.706 1.00 81.69 110 ARG A O 1
ATOM 897 N N . ARG A 1 111 ? 7.148 -19.756 -29.464 1.00 77.69 111 ARG A N 1
ATOM 898 C CA . ARG A 1 111 ? 6.017 -18.902 -29.832 1.00 77.69 111 ARG A CA 1
ATOM 899 C C . ARG A 1 111 ? 4.722 -19.625 -29.479 1.00 77.69 111 ARG A C 1
ATOM 901 O O . ARG A 1 111 ? 4.624 -20.822 -29.750 1.00 77.69 111 ARG A O 1
ATOM 908 N N . PRO A 1 112 ? 3.725 -18.939 -28.897 1.00 73.69 112 PRO A N 1
ATOM 909 C CA . PRO A 1 112 ? 2.397 -19.512 -28.755 1.00 73.69 112 PRO A CA 1
ATOM 910 C C . PRO A 1 112 ? 1.873 -19.975 -30.116 1.00 73.69 112 PRO A C 1
ATOM 912 O O . PRO A 1 112 ? 2.128 -19.319 -31.125 1.00 73.69 112 PRO A O 1
ATOM 915 N N . TYR A 1 113 ? 1.125 -21.079 -30.137 1.00 68.88 113 TYR A N 1
ATOM 916 C CA . TYR A 1 113 ? 0.607 -21.689 -31.369 1.00 68.88 113 TYR A CA 1
ATOM 917 C C . TYR A 1 113 ? -0.144 -20.683 -32.257 1.00 68.88 113 TYR A C 1
ATOM 919 O O . TYR A 1 113 ? 0.047 -20.625 -33.457 1.00 68.88 113 TYR A O 1
ATOM 927 N N . TYR A 1 114 ? -0.909 -19.768 -31.668 1.00 67.00 114 TYR A N 1
ATOM 928 C CA . TYR A 1 114 ? -1.634 -18.741 -32.423 1.00 67.00 114 TYR A CA 1
ATOM 929 C C . TYR A 1 114 ? -0.740 -17.633 -33.039 1.00 67.00 114 TYR A C 1
ATOM 931 O O . TYR A 1 114 ? -1.222 -16.825 -33.831 1.00 67.00 114 TYR A O 1
ATOM 939 N N . TYR A 1 115 ? 0.560 -17.592 -32.724 1.00 63.66 115 TYR A N 1
ATOM 940 C CA 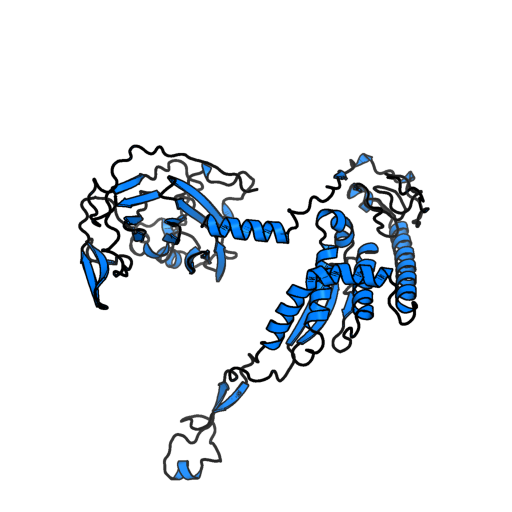. TYR A 1 115 ? 1.566 -16.743 -33.384 1.00 63.66 115 TYR A CA 1
ATOM 941 C C . TYR A 1 115 ? 2.448 -17.505 -34.391 1.00 63.66 115 TYR A C 1
ATOM 943 O O . TYR A 1 115 ? 3.345 -16.888 -34.976 1.00 63.66 115 TYR A O 1
ATOM 951 N N . SER A 1 116 ? 2.260 -18.819 -34.588 1.00 58.97 116 SER A N 1
ATOM 952 C CA . SER A 1 116 ? 3.077 -19.588 -35.542 1.00 58.97 116 SER A CA 1
ATOM 953 C C . SER A 1 116 ? 2.742 -19.284 -37.002 1.00 58.97 116 SER A C 1
ATOM 955 O O . SER A 1 116 ? 3.595 -19.468 -37.870 1.00 58.97 116 SER A O 1
ATOM 957 N N . ASP A 1 117 ? 1.542 -18.771 -37.273 1.00 56.12 117 ASP A N 1
ATOM 958 C CA . ASP A 1 117 ? 1.030 -18.653 -38.633 1.00 56.12 117 ASP A CA 1
ATOM 959 C C . ASP A 1 117 ? 1.376 -17.305 -39.277 1.00 56.12 117 ASP A C 1
ATOM 961 O O . ASP A 1 117 ? 1.221 -16.228 -38.699 1.00 56.12 117 ASP A O 1
ATOM 965 N N . GLY A 1 118 ? 1.783 -17.337 -40.548 1.00 55.28 118 GLY A N 1
ATOM 966 C CA . GLY A 1 118 ? 2.042 -16.128 -41.342 1.00 55.28 118 GLY A CA 1
ATOM 967 C C . GLY A 1 118 ? 0.826 -15.199 -41.499 1.00 55.28 118 GLY A C 1
ATOM 968 O O . GLY A 1 118 ? 0.993 -14.040 -41.880 1.00 55.28 118 GLY A O 1
ATOM 969 N N . ASN A 1 119 ? -0.385 -15.670 -41.177 1.00 49.81 119 ASN A N 1
ATOM 970 C CA . ASN A 1 119 ? -1.622 -14.892 -41.246 1.00 49.81 119 ASN A CA 1
ATOM 971 C C . ASN A 1 119 ? -1.823 -13.939 -40.054 1.00 49.81 119 ASN A C 1
ATOM 973 O O . ASN A 1 119 ? -2.370 -12.857 -40.260 1.00 49.81 119 ASN A O 1
ATOM 977 N N . THR A 1 120 ? -1.330 -14.238 -38.846 1.00 50.97 120 THR A N 1
ATOM 978 C CA . THR A 1 120 ? -1.470 -13.318 -37.695 1.00 50.97 120 THR A CA 1
ATOM 979 C C . THR A 1 120 ? -0.617 -12.054 -37.843 1.00 50.97 120 THR A C 1
ATOM 981 O O . THR A 1 120 ? -1.013 -10.986 -37.381 1.00 50.97 120 THR A O 1
ATOM 984 N N . LYS A 1 121 ? 0.486 -12.106 -38.608 1.00 52.03 121 LYS A N 1
ATOM 985 C CA . LYS A 1 121 ? 1.263 -10.909 -38.998 1.00 52.03 121 LYS A CA 1
ATOM 986 C C . LYS A 1 121 ? 0.483 -9.913 -39.871 1.00 52.03 121 LYS A C 1
ATOM 988 O O . LYS A 1 121 ? 0.881 -8.752 -39.932 1.00 52.03 121 LYS A O 1
ATOM 993 N N . LYS A 1 122 ? -0.580 -10.344 -40.567 1.00 51.03 122 LYS A N 1
ATOM 994 C CA . LYS A 1 122 ? -1.338 -9.498 -41.512 1.00 51.03 122 LYS A CA 1
ATOM 995 C C . LYS A 1 122 ? -2.386 -8.604 -40.839 1.00 51.03 122 LYS A C 1
ATOM 997 O O . LYS A 1 122 ? -2.788 -7.620 -41.443 1.00 51.03 122 LYS A O 1
ATOM 1002 N N . ILE A 1 123 ? -2.814 -8.929 -39.616 1.00 51.19 123 ILE A N 1
ATOM 1003 C CA . ILE A 1 123 ? -3.934 -8.255 -38.918 1.00 51.19 123 ILE A CA 1
ATOM 1004 C C . ILE A 1 123 ? -3.433 -7.384 -37.748 1.00 51.19 123 ILE A C 1
ATOM 1006 O O . ILE A 1 123 ? -4.180 -6.615 -37.158 1.00 51.19 123 ILE A O 1
ATOM 1010 N N . PHE A 1 124 ? -2.145 -7.474 -37.421 1.00 60.22 124 PHE A N 1
ATOM 1011 C CA . PHE A 1 124 ? -1.555 -6.823 -36.259 1.00 60.22 124 PHE A CA 1
ATOM 1012 C C . PHE A 1 124 ? -1.568 -5.288 -36.345 1.00 60.22 124 PHE A C 1
ATOM 1014 O O . PHE A 1 124 ? -0.988 -4.700 -37.264 1.00 60.22 124 PHE A O 1
ATOM 1021 N N . ASN A 1 125 ? -2.153 -4.627 -35.342 1.00 63.34 125 ASN A N 1
ATOM 1022 C CA . ASN A 1 125 ? -2.087 -3.173 -35.223 1.00 63.34 125 ASN A CA 1
ATOM 1023 C C . ASN A 1 125 ? -0.758 -2.728 -34.588 1.00 63.34 125 ASN A C 1
ATOM 1025 O O . ASN A 1 125 ? -0.633 -2.548 -33.373 1.00 63.34 125 ASN A O 1
ATOM 1029 N N . PHE A 1 126 ? 0.241 -2.501 -35.441 1.00 61.34 126 PHE A N 1
ATOM 1030 C CA . PHE A 1 126 ? 1.562 -2.001 -35.054 1.00 61.34 126 PHE A CA 1
ATOM 1031 C C . PHE A 1 126 ? 1.512 -0.697 -34.239 1.00 61.34 126 PHE A C 1
ATOM 1033 O O . PHE A 1 126 ? 2.381 -0.466 -33.395 1.00 61.34 126 PHE A O 1
ATOM 1040 N N . ASN A 1 127 ? 0.457 0.112 -34.392 1.00 62.59 127 ASN A N 1
ATOM 1041 C CA . ASN A 1 127 ? 0.344 1.376 -33.676 1.00 62.59 127 ASN A CA 1
ATOM 1042 C C . ASN A 1 127 ? 0.146 1.212 -32.163 1.00 62.59 127 ASN A C 1
ATOM 1044 O O . ASN A 1 127 ? 0.509 2.112 -31.414 1.00 62.59 127 ASN A O 1
ATOM 1048 N N . GLN A 1 128 ? -0.398 0.091 -31.688 1.00 67.81 128 GLN A N 1
ATOM 1049 C CA . GLN A 1 128 ? -0.746 -0.088 -30.268 1.00 67.81 128 GLN A CA 1
ATOM 1050 C C . GLN A 1 128 ? 0.401 -0.639 -29.406 1.00 67.81 128 GLN A C 1
ATOM 1052 O O . GLN A 1 128 ? 0.266 -0.753 -28.191 1.00 67.81 128 GLN A O 1
ATOM 1057 N N . ASN A 1 129 ? 1.544 -0.964 -30.016 1.00 76.88 129 ASN A N 1
ATOM 1058 C CA . ASN A 1 129 ? 2.658 -1.634 -29.337 1.00 76.88 129 ASN A CA 1
ATOM 1059 C C . ASN A 1 129 ? 3.842 -0.714 -29.035 1.00 76.88 129 ASN A C 1
ATOM 1061 O O . ASN A 1 129 ? 4.846 -1.177 -28.497 1.00 76.88 129 ASN A O 1
ATOM 1065 N N . VAL A 1 130 ? 3.729 0.574 -29.365 1.00 83.75 130 VAL A N 1
ATOM 1066 C CA . VAL A 1 130 ? 4.770 1.573 -29.126 1.00 83.75 130 VAL A CA 1
ATOM 1067 C C . VAL A 1 130 ? 4.159 2.894 -28.664 1.00 83.75 130 VAL A C 1
ATOM 1069 O O . VAL A 1 130 ? 3.176 3.374 -29.234 1.00 83.75 130 VAL A O 1
ATOM 1072 N N . VAL A 1 131 ? 4.758 3.488 -27.637 1.00 85.56 131 VAL A N 1
ATOM 1073 C CA . VAL A 1 131 ? 4.387 4.788 -27.070 1.00 85.56 131 VAL A CA 1
ATOM 1074 C C . VAL A 1 131 ? 5.642 5.647 -26.966 1.00 85.56 131 VAL A C 1
ATOM 1076 O O . VAL A 1 131 ? 6.696 5.159 -26.564 1.00 85.56 131 VAL A O 1
ATOM 1079 N N . LEU A 1 132 ? 5.527 6.923 -27.332 1.00 84.50 132 LEU A N 1
ATOM 1080 C CA . LEU A 1 132 ? 6.571 7.915 -27.115 1.00 84.50 132 LEU A CA 1
ATOM 1081 C C . LEU A 1 132 ? 6.226 8.744 -25.874 1.00 84.50 132 LEU A C 1
ATOM 1083 O O . LEU A 1 132 ? 5.146 9.328 -25.806 1.00 84.50 132 LEU A O 1
ATOM 1087 N N . MET A 1 133 ? 7.146 8.786 -24.915 1.00 84.25 133 MET A N 1
ATOM 1088 C CA . MET A 1 133 ? 7.047 9.596 -23.701 1.00 84.25 133 MET A CA 1
ATOM 1089 C C . MET A 1 133 ? 7.458 11.046 -23.964 1.00 84.25 133 MET A C 1
ATOM 1091 O O . MET A 1 133 ? 8.228 11.323 -24.885 1.00 84.25 133 MET A O 1
ATOM 1095 N N . ARG A 1 134 ? 7.023 11.967 -23.097 1.00 80.19 134 ARG A N 1
ATOM 1096 C CA . ARG A 1 134 ? 7.380 13.395 -23.170 1.00 80.19 134 ARG A CA 1
ATOM 1097 C C . ARG A 1 134 ? 8.891 13.640 -23.228 1.00 80.19 134 ARG A C 1
ATOM 1099 O O . ARG A 1 134 ? 9.342 14.453 -24.029 1.00 80.19 134 ARG A O 1
ATOM 1106 N N . ASP A 1 135 ? 9.658 12.883 -22.448 1.00 78.31 135 ASP A N 1
ATOM 1107 C CA . ASP A 1 135 ? 11.122 12.997 -22.366 1.00 78.31 135 ASP A CA 1
ATOM 1108 C C . ASP A 1 135 ? 11.856 12.357 -23.569 1.00 78.31 135 ASP A C 1
ATOM 1110 O O . ASP A 1 135 ? 13.072 12.191 -23.538 1.00 78.31 135 ASP A O 1
ATOM 1114 N N . GLY A 1 136 ? 11.139 11.959 -24.629 1.00 82.00 136 GLY A N 1
ATOM 1115 C CA . GLY A 1 136 ? 11.721 11.372 -25.844 1.00 82.00 136 GLY A CA 1
ATOM 1116 C C . GLY A 1 136 ? 12.019 9.871 -25.749 1.00 82.00 136 GLY A C 1
ATOM 1117 O O . GLY A 1 136 ? 12.557 9.292 -26.692 1.00 82.00 136 GLY A O 1
ATOM 1118 N N . ILE A 1 137 ? 11.649 9.226 -24.638 1.00 88.00 137 ILE A N 1
ATOM 1119 C CA . ILE A 1 137 ? 11.817 7.781 -24.431 1.00 88.00 137 ILE A CA 1
ATOM 1120 C C . ILE A 1 137 ? 10.752 7.015 -25.209 1.00 88.00 137 ILE A C 1
ATOM 1122 O O . ILE A 1 137 ? 9.552 7.264 -25.071 1.00 88.00 137 ILE A O 1
ATOM 1126 N N . ILE A 1 138 ? 11.193 6.040 -25.994 1.00 87.94 138 ILE A N 1
ATOM 1127 C CA . ILE A 1 138 ? 10.332 5.154 -26.773 1.00 87.94 138 ILE A CA 1
ATOM 1128 C C . ILE A 1 138 ? 10.110 3.882 -25.963 1.00 87.94 138 ILE A C 1
ATOM 1130 O O . ILE A 1 138 ? 11.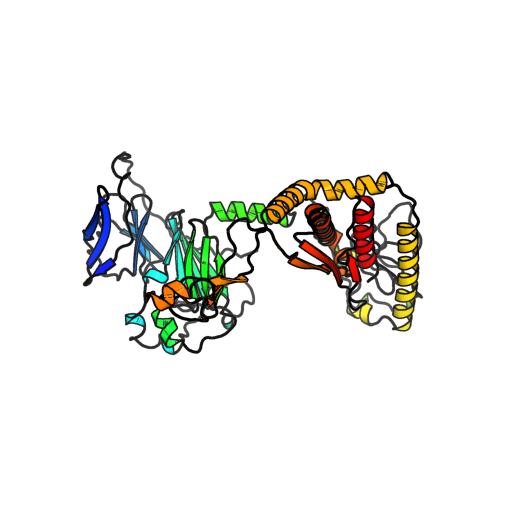068 3.197 -25.621 1.00 87.94 138 ILE A O 1
ATOM 1134 N N . VAL A 1 139 ? 8.857 3.539 -25.682 1.00 90.44 139 VAL A N 1
ATOM 1135 C CA . VAL A 1 139 ? 8.498 2.316 -24.955 1.00 90.44 139 VAL A CA 1
ATOM 1136 C C . VAL A 1 139 ? 7.757 1.366 -25.884 1.00 90.44 139 VAL A C 1
ATOM 1138 O O . VAL A 1 139 ? 6.725 1.734 -26.449 1.00 90.44 139 VAL A O 1
ATOM 1141 N N . LYS A 1 140 ? 8.268 0.141 -26.037 1.00 89.31 140 LYS A N 1
ATOM 1142 C CA . LYS A 1 140 ? 7.685 -0.920 -26.870 1.00 89.31 140 LYS A CA 1
ATOM 1143 C C . LYS A 1 140 ? 7.297 -2.137 -26.036 1.00 89.31 140 LYS A C 1
ATOM 1145 O O . LYS A 1 140 ? 8.042 -2.546 -25.148 1.00 89.31 140 LYS A O 1
ATOM 1150 N N . ALA A 1 141 ? 6.167 -2.761 -26.353 1.00 90.19 141 ALA A N 1
ATOM 1151 C CA . ALA A 1 141 ? 5.802 -4.058 -25.787 1.00 90.19 141 ALA A CA 1
ATOM 1152 C C . ALA A 1 141 ? 6.485 -5.172 -26.588 1.00 90.19 141 ALA A C 1
ATOM 1154 O O . ALA A 1 141 ? 6.220 -5.335 -27.781 1.00 90.19 141 ALA A O 1
ATOM 1155 N N . GLN A 1 142 ? 7.365 -5.933 -25.937 1.00 88.69 142 GLN A N 1
ATOM 1156 C CA . GLN A 1 142 ? 8.153 -6.984 -26.571 1.00 88.69 142 GLN A CA 1
ATOM 1157 C C . GLN A 1 142 ? 7.836 -8.371 -25.993 1.00 88.69 142 GLN A C 1
ATOM 1159 O O . GLN A 1 142 ? 7.842 -8.561 -24.772 1.00 88.69 142 GLN A O 1
ATOM 1164 N N . PRO A 1 143 ? 7.577 -9.375 -26.849 1.00 88.44 143 PRO A N 1
ATOM 1165 C CA . PRO A 1 143 ? 7.449 -10.757 -26.414 1.00 88.44 143 PRO A CA 1
ATOM 1166 C C . PRO A 1 143 ? 8.818 -11.369 -26.084 1.00 88.44 143 PRO A C 1
ATOM 1168 O O . PRO A 1 143 ? 9.856 -10.887 -26.532 1.00 88.44 143 PRO A O 1
ATOM 1171 N N . LYS A 1 144 ? 8.825 -12.491 -25.356 1.00 88.50 144 LYS A N 1
ATOM 1172 C CA . LYS A 1 144 ? 10.056 -13.164 -24.886 1.00 88.50 144 LYS A CA 1
ATOM 1173 C C . LYS A 1 144 ? 11.026 -13.548 -26.012 1.00 88.50 144 LYS A C 1
ATOM 1175 O O . LYS A 1 144 ? 12.236 -13.512 -25.813 1.00 88.50 144 LYS A O 1
ATOM 1180 N N . TRP A 1 145 ? 10.502 -13.866 -27.197 1.00 86.25 145 TRP A N 1
ATOM 1181 C CA . TRP A 1 145 ? 11.295 -14.231 -28.377 1.00 86.25 145 TRP A CA 1
ATOM 1182 C C . TRP A 1 145 ? 11.885 -13.030 -29.128 1.00 86.25 145 TRP A C 1
ATOM 1184 O O . TRP A 1 145 ? 12.493 -13.223 -30.176 1.00 86.25 145 TRP A O 1
ATOM 1194 N N . ASN A 1 146 ? 11.673 -11.799 -28.653 1.00 85.75 146 ASN A N 1
ATOM 1195 C CA . ASN A 1 146 ? 12.266 -10.583 -29.223 1.00 85.75 146 ASN A CA 1
ATOM 1196 C C . ASN A 1 146 ? 13.075 -9.779 -28.191 1.00 85.75 146 ASN A C 1
ATOM 1198 O O . ASN A 1 146 ? 13.322 -8.588 -28.378 1.00 85.75 146 ASN A O 1
ATOM 1202 N N . VAL A 1 147 ? 13.452 -10.425 -27.085 1.00 88.44 147 VAL A N 1
ATOM 1203 C CA . VAL A 1 147 ? 14.199 -9.825 -25.975 1.00 88.44 147 VAL A CA 1
ATOM 1204 C C . VAL A 1 147 ? 15.458 -10.660 -25.739 1.00 88.44 147 VAL A C 1
ATOM 1206 O O . VAL A 1 147 ? 15.345 -11.887 -25.656 1.00 88.44 147 VAL A O 1
ATOM 1209 N N . PRO A 1 148 ? 16.646 -10.038 -25.633 1.00 89.56 148 PRO A N 1
ATOM 1210 C CA . PRO A 1 148 ? 17.895 -10.758 -25.442 1.00 89.56 148 PRO A CA 1
ATOM 1211 C C . PRO A 1 148 ? 17.930 -11.452 -24.079 1.00 89.56 148 PRO A C 1
ATOM 1213 O O . PRO A 1 148 ? 17.458 -10.910 -23.079 1.00 89.56 148 PRO A O 1
ATOM 1216 N N . LYS A 1 149 ? 18.548 -12.633 -24.001 1.00 86.25 149 LYS A N 1
ATOM 1217 C CA . LYS A 1 149 ? 18.642 -13.418 -22.759 1.00 86.25 149 LYS A CA 1
ATOM 1218 C C . LYS A 1 149 ? 19.327 -12.651 -21.617 1.00 86.25 149 LYS A C 1
ATOM 1220 O O . LYS A 1 149 ? 18.957 -12.817 -20.458 1.00 86.25 149 LYS A O 1
ATOM 1225 N N . ALA A 1 150 ? 20.261 -11.758 -21.950 1.00 84.00 150 ALA A N 1
ATOM 1226 C CA . ALA A 1 150 ? 20.952 -10.874 -21.005 1.00 84.00 150 ALA A CA 1
ATOM 1227 C C . ALA A 1 150 ? 20.025 -9.881 -20.273 1.00 84.00 150 ALA A C 1
ATOM 1229 O O . ALA A 1 150 ? 20.396 -9.357 -19.225 1.00 84.00 150 ALA A O 1
ATOM 1230 N N . ALA A 1 151 ? 18.821 -9.629 -20.796 1.00 84.12 151 ALA A N 1
ATOM 1231 C CA . ALA A 1 151 ? 17.834 -8.751 -20.173 1.00 84.12 151 ALA A CA 1
ATOM 1232 C C . ALA A 1 151 ? 17.103 -9.391 -18.979 1.00 84.12 151 ALA A C 1
ATOM 1234 O O . ALA A 1 151 ? 16.335 -8.711 -18.294 1.00 84.12 151 ALA A O 1
ATOM 1235 N N . MET A 1 152 ? 17.311 -10.687 -18.724 1.00 81.62 152 MET A N 1
ATOM 1236 C CA . MET A 1 152 ? 16.720 -11.353 -17.568 1.00 81.62 152 MET A CA 1
ATOM 1237 C C . MET A 1 152 ? 17.234 -10.739 -16.256 1.00 81.62 152 MET A C 1
ATOM 1239 O O . MET A 1 152 ? 18.445 -10.561 -16.092 1.00 81.62 152 MET A O 1
ATOM 1243 N N . PRO A 1 153 ? 16.343 -10.437 -15.292 1.00 76.81 153 PRO A N 1
ATOM 1244 C CA . PRO A 1 153 ? 16.763 -9.989 -13.971 1.00 76.81 153 PRO A CA 1
ATOM 1245 C C . PRO A 1 153 ? 17.697 -11.015 -13.320 1.00 76.81 153 PRO A C 1
ATOM 1247 O O . PRO A 1 153 ? 17.444 -12.216 -13.382 1.00 76.81 153 PRO A O 1
ATOM 1250 N N . LYS A 1 154 ? 18.762 -10.545 -12.661 1.00 70.69 154 LYS A N 1
ATOM 1251 C CA . LYS A 1 154 ? 19.658 -11.405 -11.874 1.00 70.69 154 LYS A CA 1
ATOM 1252 C C . LYS A 1 154 ? 18.897 -11.927 -10.642 1.00 70.69 154 LYS A C 1
ATOM 1254 O O . LYS A 1 154 ? 18.700 -11.170 -9.695 1.00 70.69 154 LYS A O 1
ATOM 1259 N N . GLY A 1 155 ? 18.436 -13.177 -10.692 1.00 67.88 155 GLY A N 1
ATOM 1260 C CA . GLY A 1 155 ? 17.693 -13.877 -9.634 1.00 67.88 155 GLY A CA 1
ATOM 1261 C C . GLY A 1 155 ? 16.865 -15.047 -10.187 1.00 67.88 155 GLY A C 1
ATOM 1262 O O . GLY A 1 155 ? 16.719 -15.167 -11.404 1.00 67.88 155 GLY A O 1
ATOM 1263 N N . ASP A 1 156 ? 16.295 -15.880 -9.309 1.00 63.94 156 ASP A N 1
ATOM 1264 C CA . ASP A 1 156 ? 15.428 -17.019 -9.675 1.00 63.94 156 ASP A CA 1
ATOM 1265 C C . ASP A 1 156 ? 14.036 -16.555 -10.143 1.00 63.94 156 ASP A C 1
ATOM 1267 O O . ASP A 1 156 ? 13.000 -16.811 -9.524 1.00 63.94 156 ASP A O 1
ATOM 1271 N N . VAL A 1 157 ? 13.990 -15.816 -11.252 1.00 74.06 157 VAL A N 1
ATOM 1272 C CA . VAL A 1 157 ? 12.733 -15.407 -11.884 1.00 74.06 157 VAL A CA 1
ATOM 1273 C C . VAL A 1 157 ? 12.281 -16.503 -12.840 1.00 74.06 157 VAL A C 1
ATOM 1275 O O . VAL A 1 157 ? 12.915 -16.763 -13.861 1.00 74.06 157 VAL A O 1
ATOM 1278 N N . ASN A 1 158 ? 11.142 -17.125 -12.533 1.00 82.69 158 ASN A N 1
ATOM 1279 C CA . ASN A 1 158 ? 10.537 -18.119 -13.412 1.00 82.69 158 ASN A CA 1
ATOM 1280 C C . ASN A 1 158 ? 10.049 -17.456 -14.717 1.00 82.69 158 ASN A C 1
ATOM 1282 O O . ASN A 1 158 ? 9.108 -16.658 -14.703 1.00 82.69 158 ASN A O 1
ATOM 1286 N N . VAL A 1 159 ? 10.675 -17.823 -15.840 1.00 82.44 159 VAL A N 1
ATOM 1287 C CA . VAL A 1 159 ? 10.376 -17.309 -17.187 1.00 82.44 159 VAL A CA 1
ATOM 1288 C C . VAL A 1 159 ? 8.923 -17.554 -17.586 1.00 82.44 159 VAL A C 1
ATOM 1290 O O . VAL A 1 159 ? 8.338 -16.718 -18.277 1.00 82.44 159 VAL A O 1
ATOM 1293 N N . ASP A 1 160 ? 8.302 -18.648 -17.143 1.00 80.50 160 ASP A N 1
ATOM 1294 C CA . ASP A 1 160 ? 6.915 -18.967 -17.488 1.00 80.50 160 ASP A CA 1
ATOM 1295 C C . ASP A 1 160 ? 5.937 -17.957 -16.880 1.00 80.50 160 ASP A C 1
ATOM 1297 O O . ASP A 1 160 ? 4.963 -17.606 -17.534 1.00 80.50 160 ASP A O 1
ATOM 1301 N N . LYS A 1 161 ? 6.253 -17.388 -15.707 1.00 85.56 161 LYS A N 1
ATOM 1302 C CA . LYS A 1 161 ? 5.423 -16.379 -15.020 1.00 85.56 161 LYS A CA 1
ATOM 1303 C C . LYS A 1 161 ? 5.516 -14.971 -15.617 1.00 85.56 161 LYS A C 1
ATOM 1305 O O . LYS A 1 161 ? 4.916 -14.035 -15.087 1.00 85.56 161 LYS A O 1
ATOM 1310 N N . LEU A 1 162 ? 6.282 -14.790 -16.689 1.00 88.12 162 LEU A N 1
ATOM 1311 C CA . LEU A 1 162 ? 6.388 -13.521 -17.402 1.00 88.12 162 LEU A CA 1
ATOM 1312 C C . LEU A 1 162 ? 5.443 -13.518 -18.605 1.00 88.12 162 LEU A C 1
ATOM 1314 O O . LEU A 1 162 ? 5.395 -14.480 -19.366 1.00 88.12 162 LEU A O 1
ATOM 1318 N N . GLY A 1 163 ? 4.717 -12.426 -18.819 1.00 85.81 163 GLY A N 1
ATOM 1319 C CA . GLY A 1 163 ? 3.921 -12.219 -20.029 1.00 85.81 163 GLY A CA 1
ATOM 1320 C C . GLY A 1 163 ? 4.760 -11.676 -21.190 1.00 85.81 163 GLY A C 1
ATOM 1321 O O . GLY A 1 163 ? 4.500 -11.980 -22.351 1.00 85.81 163 GLY A O 1
ATOM 1322 N N . GLY A 1 164 ? 5.794 -10.893 -20.883 1.00 90.25 164 GLY A N 1
ATOM 1323 C CA . GLY A 1 164 ? 6.648 -10.211 -21.853 1.00 90.25 164 GLY A CA 1
ATOM 1324 C C . GLY A 1 164 ? 7.467 -9.117 -21.175 1.00 90.25 164 GLY A C 1
ATOM 1325 O O . GLY A 1 164 ? 7.634 -9.135 -19.955 1.00 90.25 164 GLY A O 1
ATOM 1326 N N . PHE A 1 165 ? 7.965 -8.165 -21.959 1.00 92.69 165 PHE A N 1
ATOM 1327 C CA . PHE A 1 165 ? 8.799 -7.067 -21.479 1.00 92.69 165 PHE A CA 1
ATOM 1328 C C . PHE A 1 165 ? 8.353 -5.732 -22.068 1.00 92.69 165 PHE A C 1
ATOM 1330 O O . PHE A 1 165 ? 7.841 -5.668 -23.185 1.00 92.69 165 PHE A O 1
ATOM 1337 N N . LEU A 1 166 ? 8.590 -4.659 -21.322 1.00 93.25 166 LEU A N 1
ATOM 1338 C CA . LEU A 1 166 ? 8.596 -3.299 -21.840 1.00 93.25 166 LEU A CA 1
ATOM 1339 C C . LEU A 1 166 ? 10.032 -2.931 -22.178 1.00 93.25 166 LEU A C 1
ATOM 1341 O O . LEU A 1 166 ? 10.889 -2.903 -21.299 1.00 93.25 166 LEU A O 1
ATOM 1345 N N . GLU A 1 167 ? 10.290 -2.683 -23.450 1.00 92.00 167 GLU A N 1
ATOM 1346 C CA . GLU A 1 167 ? 11.563 -2.182 -23.946 1.00 92.00 167 GLU A CA 1
ATOM 1347 C C . GLU A 1 167 ? 11.503 -0.655 -23.976 1.00 92.00 167 GLU A C 1
ATOM 1349 O O . GLU A 1 167 ? 10.784 -0.080 -24.790 1.00 92.00 167 GLU A O 1
ATOM 1354 N N . ALA A 1 168 ? 12.237 -0.011 -23.077 1.00 91.69 168 ALA A N 1
ATOM 1355 C CA . ALA A 1 168 ? 12.418 1.430 -23.037 1.00 91.69 168 ALA A CA 1
ATOM 1356 C C . ALA A 1 168 ? 13.738 1.797 -23.718 1.00 91.69 168 ALA A C 1
ATOM 1358 O O . ALA A 1 168 ? 14.804 1.332 -23.315 1.00 91.69 168 ALA A O 1
ATOM 1359 N N . VAL A 1 169 ? 13.657 2.629 -24.749 1.00 89.31 169 VAL A N 1
ATOM 1360 C CA . VAL A 1 169 ? 14.787 3.087 -25.554 1.00 89.31 169 VAL A CA 1
ATOM 1361 C C . VAL A 1 169 ? 14.899 4.594 -25.407 1.00 89.31 169 VAL A C 1
ATOM 1363 O O . VAL A 1 169 ? 13.942 5.314 -25.689 1.00 89.31 169 VAL A O 1
ATOM 1366 N N . ASP A 1 170 ? 16.068 5.068 -24.995 1.00 87.75 170 ASP A N 1
ATOM 1367 C CA . ASP A 1 170 ? 16.422 6.484 -25.010 1.00 87.75 170 ASP A CA 1
ATOM 1368 C C . ASP A 1 170 ? 17.284 6.777 -26.254 1.00 87.75 170 ASP A C 1
ATOM 1370 O O . ASP A 1 170 ? 18.457 6.391 -26.295 1.00 87.75 170 ASP A O 1
ATOM 1374 N N . PRO A 1 171 ? 16.738 7.465 -27.277 1.00 80.44 171 PRO A N 1
ATOM 1375 C CA . PRO A 1 171 ? 17.468 7.784 -28.503 1.00 80.44 171 PRO A CA 1
ATOM 1376 C C . PRO A 1 171 ? 18.643 8.747 -28.303 1.00 80.44 171 PRO A C 1
ATOM 1378 O O . PRO A 1 171 ? 19.498 8.840 -29.183 1.00 80.44 171 PRO A O 1
ATOM 1381 N N . VAL A 1 172 ? 18.667 9.514 -27.207 1.00 80.38 172 VAL A N 1
ATOM 1382 C CA . VAL A 1 172 ? 19.703 10.523 -26.938 1.00 80.38 172 VAL A CA 1
ATOM 1383 C C . VAL A 1 172 ? 20.945 9.864 -26.357 1.00 80.38 172 VAL A C 1
ATOM 1385 O O . VAL A 1 172 ? 22.061 10.148 -26.788 1.00 80.38 172 VAL A O 1
ATOM 1388 N N . SER A 1 173 ? 20.756 8.983 -25.379 1.00 79.62 173 SER A N 1
ATOM 1389 C CA . SER A 1 173 ? 21.854 8.267 -24.727 1.00 79.62 173 SER A CA 1
ATOM 1390 C C . SER A 1 173 ? 22.204 6.936 -25.398 1.00 79.62 173 SER A C 1
ATOM 1392 O O . SER A 1 173 ? 23.265 6.376 -25.120 1.00 79.62 173 SER A O 1
ATOM 1394 N N . GLY A 1 174 ? 21.323 6.426 -26.263 1.00 79.75 174 GLY A N 1
ATOM 1395 C CA . GLY A 1 174 ? 21.443 5.108 -26.882 1.00 79.75 174 GLY A CA 1
ATOM 1396 C C . GLY A 1 174 ? 21.167 3.952 -25.916 1.00 79.75 174 GLY A C 1
ATOM 1397 O O . GLY A 1 174 ? 21.452 2.804 -26.256 1.00 79.75 174 GLY A O 1
ATOM 1398 N N . TYR A 1 175 ? 20.642 4.224 -24.714 1.00 84.19 175 TYR A N 1
ATOM 1399 C CA . TYR A 1 175 ? 20.353 3.183 -23.731 1.00 84.19 175 TYR A CA 1
ATOM 1400 C C . TYR A 1 175 ? 19.059 2.437 -24.059 1.00 84.19 175 TYR A C 1
ATOM 1402 O O . TYR A 1 175 ? 18.023 3.036 -24.342 1.00 84.19 175 TYR A O 1
ATOM 1410 N N . VAL A 1 176 ? 19.125 1.110 -23.943 1.00 88.06 176 VAL A N 1
ATOM 1411 C CA . VAL A 1 176 ? 17.977 0.204 -24.038 1.00 88.06 176 VAL A CA 1
ATOM 1412 C C . VAL A 1 176 ? 17.826 -0.518 -22.706 1.00 88.06 176 VAL A C 1
ATOM 1414 O O . VAL A 1 176 ? 18.781 -1.106 -22.197 1.00 88.06 176 VAL A O 1
ATOM 1417 N N . GLN A 1 177 ? 16.627 -0.485 -22.135 1.00 89.06 177 GLN A N 1
ATOM 1418 C CA . GLN A 1 177 ? 16.296 -1.168 -20.893 1.00 89.06 177 GLN A CA 1
ATOM 1419 C C . GLN A 1 177 ? 15.039 -2.014 -21.066 1.00 89.06 177 GLN A C 1
ATOM 1421 O O . GLN A 1 177 ? 14.063 -1.583 -21.670 1.00 89.06 177 GLN A O 1
ATOM 1426 N N . TYR A 1 178 ? 15.046 -3.206 -20.476 1.00 91.38 178 TYR A N 1
ATOM 1427 C CA . TYR A 1 178 ? 13.905 -4.111 -20.482 1.00 91.38 178 TYR A CA 1
ATOM 1428 C C . TYR A 1 178 ? 13.314 -4.224 -19.079 1.00 91.38 178 TYR A C 1
ATOM 1430 O O . TYR A 1 178 ? 14.029 -4.487 -18.111 1.00 91.38 178 TYR A O 1
ATOM 1438 N N . VAL A 1 179 ? 12.002 -4.038 -18.968 1.00 92.12 179 VAL A N 1
ATOM 1439 C CA . VAL A 1 179 ? 11.250 -4.184 -17.719 1.00 92.12 179 VAL A CA 1
ATOM 1440 C C . VAL A 1 179 ? 10.304 -5.378 -17.853 1.00 92.12 179 VAL A C 1
ATOM 1442 O O . VAL A 1 179 ? 9.461 -5.370 -18.751 1.00 92.12 179 VAL A O 1
ATOM 1445 N N . PRO A 1 180 ? 10.425 -6.419 -17.009 1.00 91.88 180 PRO A N 1
ATOM 1446 C CA . PRO A 1 180 ? 9.562 -7.591 -17.093 1.00 91.88 180 PRO A CA 1
ATOM 1447 C C . PRO A 1 180 ? 8.119 -7.241 -16.718 1.00 91.88 180 PRO A C 1
ATOM 1449 O O . PRO A 1 180 ? 7.868 -6.568 -15.717 1.00 91.88 180 PRO A O 1
ATOM 1452 N N . VAL A 1 181 ? 7.166 -7.755 -17.492 1.00 91.25 181 VAL A N 1
ATOM 1453 C CA . VAL A 1 181 ? 5.733 -7.670 -17.191 1.00 91.25 181 VAL A CA 1
ATOM 1454 C C . VAL A 1 181 ? 5.245 -9.061 -16.783 1.00 91.25 181 VAL A C 1
ATOM 1456 O O . VAL A 1 181 ? 5.413 -10.007 -17.562 1.00 91.25 181 VAL A O 1
ATOM 1459 N N . PRO A 1 182 ? 4.654 -9.222 -15.584 1.00 89.50 182 PRO A N 1
ATOM 1460 C CA . PRO A 1 182 ? 4.103 -10.499 -15.142 1.00 89.50 182 PRO A CA 1
ATOM 1461 C C . PRO A 1 182 ? 3.024 -11.030 -16.088 1.00 89.50 182 PRO A C 1
ATOM 1463 O O . PRO A 1 182 ? 2.327 -10.258 -16.748 1.00 89.50 182 PRO A O 1
ATOM 1466 N N . GLU A 1 183 ? 2.874 -12.349 -16.137 1.00 86.81 183 GLU A N 1
ATOM 1467 C CA . GLU A 1 183 ? 1.772 -12.991 -16.852 1.00 86.81 183 GLU A CA 1
ATOM 1468 C C . GLU A 1 183 ? 0.412 -12.541 -16.260 1.00 86.81 183 GLU A C 1
ATOM 1470 O O . GLU A 1 183 ? 0.328 -12.271 -15.052 1.00 86.81 183 GLU A O 1
ATOM 1475 N N . PRO A 1 184 ? -0.654 -12.412 -17.077 1.00 83.12 184 PRO A N 1
ATOM 1476 C CA . PRO A 1 184 ? -1.998 -12.188 -16.553 1.00 83.12 184 PRO A CA 1
ATOM 1477 C C . PRO A 1 184 ? -2.397 -13.286 -15.554 1.00 83.12 184 PRO A C 1
ATOM 1479 O O . PRO A 1 184 ? -1.970 -14.433 -15.667 1.00 83.12 184 PRO A O 1
ATOM 1482 N N . PHE A 1 185 ? -3.250 -12.942 -14.585 1.00 79.19 185 PHE A N 1
ATOM 1483 C CA . PHE A 1 185 ? -3.664 -13.872 -13.524 1.00 79.19 185 PHE A CA 1
ATOM 1484 C C . PHE A 1 185 ? -4.402 -15.112 -14.056 1.00 79.19 185 PHE A C 1
ATOM 1486 O O . PHE A 1 185 ? -4.293 -16.197 -13.491 1.00 79.19 185 PHE A O 1
ATOM 1493 N N . SER A 1 186 ? -5.137 -14.963 -15.158 1.00 78.25 186 SER A N 1
ATOM 1494 C CA . SER A 1 186 ? -5.777 -16.064 -15.877 1.00 78.25 186 SER A CA 1
ATOM 1495 C C . SER A 1 186 ? -5.366 -16.044 -17.347 1.00 78.25 186 SER A C 1
ATOM 1497 O O . SER A 1 186 ? -5.052 -14.999 -17.907 1.00 78.25 186 SER A O 1
ATOM 1499 N N . ARG A 1 187 ? -5.341 -17.204 -18.003 1.00 71.75 187 ARG A N 1
ATOM 1500 C CA . ARG A 1 187 ? -5.083 -17.272 -19.447 1.00 71.75 187 ARG A CA 1
ATOM 1501 C C . ARG A 1 187 ? -6.404 -17.162 -20.195 1.00 71.75 187 ARG A C 1
ATOM 1503 O O . ARG A 1 187 ? -7.338 -17.906 -19.911 1.00 71.75 187 ARG A O 1
ATOM 1510 N N . SER A 1 188 ? -6.481 -16.245 -21.155 1.00 69.50 188 SER A N 1
ATOM 1511 C CA . SER A 1 188 ? -7.631 -16.163 -22.056 1.00 69.50 188 SER A CA 1
ATOM 1512 C C . SER A 1 188 ? -7.574 -17.282 -23.098 1.00 69.50 188 SER A C 1
ATOM 1514 O O . SER A 1 188 ? -6.528 -17.524 -23.700 1.00 69.50 188 SER A O 1
ATOM 1516 N N . TYR A 1 189 ? -8.713 -17.925 -23.363 1.00 71.31 189 TYR A N 1
ATOM 1517 C CA . TYR A 1 189 ? -8.850 -18.916 -24.438 1.00 71.31 189 TYR A CA 1
ATOM 1518 C C . TYR A 1 189 ? -8.902 -18.275 -25.837 1.00 71.31 189 TYR A C 1
ATOM 1520 O O . TYR A 1 189 ? -8.787 -18.968 -26.846 1.00 71.31 189 TYR A O 1
ATOM 1528 N N . HIS A 1 190 ? -9.010 -16.945 -25.927 1.00 73.31 190 HIS A N 1
ATOM 1529 C CA . HIS A 1 190 ? -9.121 -16.203 -27.187 1.00 73.31 190 HIS A CA 1
ATOM 1530 C C . HIS A 1 190 ? -7.761 -15.762 -27.758 1.00 73.31 190 HIS A C 1
ATOM 1532 O O . HIS A 1 190 ? -7.633 -14.657 -28.289 1.00 73.31 190 HIS A O 1
ATOM 1538 N N . GLY A 1 191 ? -6.735 -16.617 -27.676 1.00 71.75 191 GLY A N 1
ATOM 1539 C CA . GLY A 1 191 ? -5.369 -16.298 -28.123 1.00 71.75 191 GLY A CA 1
ATOM 1540 C C . GLY A 1 191 ? -5.284 -15.816 -29.578 1.00 71.75 191 GLY A C 1
ATOM 1541 O O . GLY A 1 191 ? -4.555 -14.871 -29.869 1.00 71.75 191 GLY A O 1
ATOM 1542 N N . GLY A 1 192 ? -6.098 -16.389 -30.473 1.00 73.88 192 GLY A N 1
ATOM 1543 C CA . GLY A 1 192 ? -6.179 -15.965 -31.876 1.00 73.88 192 GLY A CA 1
ATOM 1544 C C . GLY A 1 192 ? -6.672 -14.526 -32.056 1.00 73.88 192 GLY A C 1
ATOM 1545 O O . GLY A 1 192 ? -6.091 -13.781 -32.837 1.00 73.88 192 GLY A O 1
ATOM 1546 N N . TRP A 1 193 ? -7.688 -14.101 -31.295 1.00 75.75 193 TRP A N 1
ATOM 1547 C CA . TRP A 1 193 ? -8.159 -12.710 -31.307 1.00 75.75 193 TRP A CA 1
ATOM 1548 C C . TRP A 1 193 ? -7.127 -11.771 -30.680 1.00 75.75 193 TRP A C 1
ATOM 1550 O O . TRP A 1 193 ? -6.811 -10.736 -31.259 1.00 75.75 193 TRP A O 1
ATOM 1560 N N . ILE A 1 194 ? -6.524 -12.155 -29.552 1.00 73.94 194 ILE A N 1
ATOM 1561 C CA . ILE A 1 194 ? -5.485 -11.352 -28.884 1.00 73.94 194 ILE A CA 1
ATOM 1562 C C . ILE A 1 194 ? -4.306 -11.082 -29.826 1.00 73.94 194 ILE A C 1
ATOM 1564 O O . ILE A 1 194 ? -3.818 -9.956 -29.879 1.00 73.94 194 ILE A O 1
ATOM 1568 N N . ALA A 1 195 ? -3.904 -12.074 -30.623 1.00 72.44 195 ALA A N 1
ATOM 1569 C CA . ALA A 1 195 ? -2.830 -11.933 -31.603 1.00 72.44 195 ALA A CA 1
ATOM 1570 C C . ALA A 1 195 ? -3.137 -10.955 -32.749 1.00 72.44 195 ALA A C 1
ATOM 1572 O O . ALA A 1 195 ? -2.213 -10.501 -33.423 1.00 72.44 195 ALA A O 1
ATOM 1573 N N . THR A 1 196 ? -4.409 -10.601 -32.968 1.00 72.00 196 THR A N 1
ATOM 1574 C CA . THR A 1 196 ? -4.780 -9.516 -33.897 1.00 72.00 196 THR A CA 1
ATOM 1575 C C . THR A 1 196 ? -4.546 -8.125 -33.299 1.00 72.00 196 THR A C 1
ATOM 1577 O O . THR A 1 196 ? -4.412 -7.152 -34.036 1.00 72.00 196 THR A O 1
ATOM 1580 N N . ILE A 1 197 ? -4.443 -8.023 -31.971 1.00 72.69 197 ILE A N 1
ATOM 1581 C CA . ILE A 1 197 ? -4.396 -6.753 -31.234 1.00 72.69 197 ILE A CA 1
ATOM 1582 C C . ILE A 1 197 ? -2.977 -6.453 -30.739 1.00 72.69 197 ILE A C 1
ATOM 1584 O O . ILE A 1 197 ? -2.452 -5.365 -30.969 1.00 72.69 197 ILE A O 1
ATOM 1588 N N . ALA A 1 198 ? -2.342 -7.417 -30.071 1.00 76.62 198 ALA A N 1
ATOM 1589 C CA . ALA A 1 198 ? -1.033 -7.264 -29.442 1.00 76.62 198 ALA A CA 1
ATOM 1590 C C . ALA A 1 198 ? -0.145 -8.481 -29.701 1.00 76.62 198 ALA A C 1
ATOM 1592 O O . ALA A 1 198 ? -0.620 -9.506 -30.170 1.00 76.62 198 ALA A O 1
ATOM 1593 N N . ARG A 1 199 ? 1.165 -8.327 -29.458 1.00 77.75 199 ARG A N 1
ATOM 1594 C CA . ARG A 1 199 ? 2.200 -9.377 -29.592 1.00 77.75 199 ARG A CA 1
ATOM 1595 C C . ARG A 1 199 ? 2.508 -10.048 -28.256 1.00 77.75 199 ARG A C 1
ATOM 1597 O O . ARG A 1 199 ? 3.115 -11.114 -28.189 1.00 77.75 199 ARG A O 1
ATOM 1604 N N . THR A 1 200 ? 2.083 -9.383 -27.198 1.00 84.56 200 THR A N 1
ATOM 1605 C CA . THR A 1 200 ? 2.188 -9.738 -25.793 1.00 84.56 200 THR A CA 1
ATOM 1606 C C . THR A 1 200 ? 0.783 -10.002 -25.245 1.00 84.56 200 THR A C 1
ATOM 1608 O O . THR A 1 200 ? -0.199 -9.552 -25.834 1.00 84.56 200 THR A O 1
ATOM 1611 N N . PRO A 1 201 ? 0.635 -10.688 -24.101 1.00 83.31 201 PRO A N 1
ATOM 1612 C CA . PRO A 1 201 ? -0.660 -10.879 -23.434 1.00 83.31 201 PRO A CA 1
ATOM 1613 C C . PRO A 1 201 ? -1.168 -9.601 -22.726 1.00 83.31 201 PRO A C 1
ATOM 1615 O O . PRO A 1 201 ? -1.980 -9.663 -21.805 1.00 83.31 201 PRO A O 1
ATOM 1618 N N . PHE A 1 202 ? -0.659 -8.437 -23.127 1.00 87.00 202 PHE A N 1
ATOM 1619 C CA . PHE A 1 202 ? -1.023 -7.116 -22.637 1.00 87.00 202 PHE A CA 1
ATOM 1620 C C . PHE A 1 202 ? -0.821 -6.079 -23.747 1.00 87.00 202 PHE A C 1
ATOM 1622 O O . PHE A 1 202 ? 0.031 -6.267 -24.618 1.00 87.00 202 PHE A O 1
ATOM 1629 N N . ILE A 1 203 ? -1.580 -4.987 -23.687 1.00 86.50 203 ILE A N 1
ATOM 1630 C CA . ILE A 1 203 ? -1.468 -3.813 -24.568 1.00 86.50 203 ILE A CA 1
ATOM 1631 C C . ILE A 1 203 ? -0.859 -2.630 -23.816 1.00 86.50 203 ILE A C 1
ATOM 1633 O O . ILE A 1 203 ? -0.998 -2.537 -22.594 1.00 86.50 203 ILE A O 1
ATOM 1637 N N . LEU A 1 204 ? -0.225 -1.710 -24.547 1.00 88.00 204 LEU A N 1
ATOM 1638 C CA . LEU A 1 204 ? 0.242 -0.435 -24.003 1.00 88.00 204 LEU A CA 1
ATOM 1639 C C . LEU A 1 204 ? -0.804 0.654 -24.205 1.00 88.00 204 LEU A C 1
ATOM 1641 O O . LEU A 1 204 ? -1.327 0.832 -25.303 1.00 88.00 204 LEU A O 1
ATOM 1645 N N . VAL A 1 205 ? -1.069 1.414 -23.147 1.00 87.44 205 VAL A N 1
ATOM 1646 C CA . VAL A 1 205 ? -2.002 2.539 -23.167 1.00 87.44 205 VAL A CA 1
ATOM 1647 C C . VAL A 1 205 ? -1.310 3.766 -22.569 1.00 87.44 205 VAL A C 1
ATOM 1649 O O . VAL A 1 205 ? -0.911 3.723 -21.402 1.00 87.44 205 VAL A O 1
ATOM 1652 N N . PRO A 1 206 ? -1.151 4.866 -23.328 1.00 83.56 206 PRO A N 1
ATOM 1653 C CA . PRO A 1 206 ? -0.700 6.127 -22.752 1.00 83.56 206 PRO A CA 1
ATOM 1654 C C . PRO A 1 206 ? -1.792 6.666 -21.820 1.00 83.56 206 PRO A C 1
ATOM 1656 O O . PRO A 1 206 ? -2.945 6.792 -22.233 1.00 83.56 206 PRO A O 1
ATOM 1659 N N . TYR A 1 207 ? -1.449 6.955 -20.563 1.00 82.38 207 TYR A N 1
ATOM 1660 C CA . TYR A 1 207 ? -2.397 7.519 -19.593 1.00 82.38 207 TYR A CA 1
ATOM 1661 C C . TYR A 1 207 ? -2.228 9.028 -19.457 1.00 82.38 207 TYR A C 1
ATOM 1663 O O . TYR A 1 207 ? -3.201 9.775 -19.513 1.00 82.38 207 TYR A O 1
ATOM 1671 N N . ASN A 1 208 ? -0.984 9.472 -19.315 1.00 81.06 208 ASN A N 1
ATOM 1672 C CA . ASN A 1 208 ? -0.587 10.870 -19.370 1.00 81.06 208 ASN A CA 1
ATOM 1673 C C . ASN A 1 208 ? 0.858 10.958 -19.891 1.00 81.06 208 ASN A C 1
ATOM 1675 O O . ASN A 1 208 ? 1.463 9.946 -20.244 1.00 81.06 208 ASN A O 1
ATOM 1679 N N . ASP A 1 209 ? 1.419 12.163 -19.905 1.00 75.12 209 ASP A N 1
ATOM 1680 C CA . ASP A 1 209 ? 2.785 12.420 -20.376 1.00 75.12 209 ASP A CA 1
ATOM 1681 C C . ASP A 1 209 ? 3.885 11.751 -19.523 1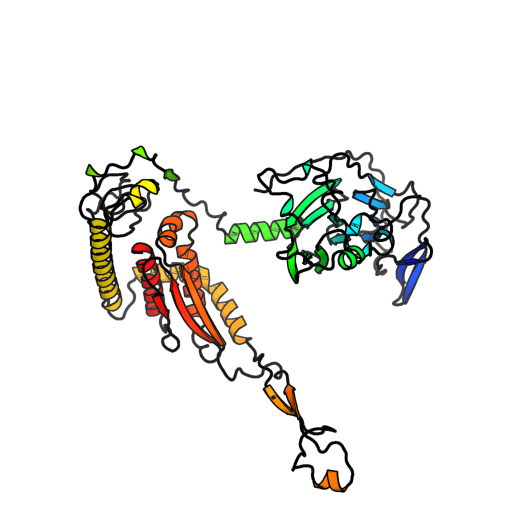.00 75.12 209 ASP A C 1
ATOM 1683 O O . ASP A 1 209 ? 5.041 11.679 -19.944 1.00 75.12 209 ASP A O 1
ATOM 1687 N N . GLU A 1 210 ? 3.535 11.269 -18.326 1.00 79.62 210 GLU A N 1
ATOM 1688 C CA . GLU A 1 210 ? 4.457 10.771 -17.297 1.00 79.62 210 GLU A CA 1
ATOM 1689 C C . GLU A 1 210 ? 4.388 9.248 -17.104 1.00 79.62 210 GLU A C 1
ATOM 1691 O O . GLU A 1 210 ? 5.378 8.618 -16.721 1.00 79.62 210 GLU A O 1
ATOM 1696 N N . ARG A 1 211 ? 3.232 8.635 -17.380 1.00 86.62 211 ARG A N 1
ATOM 1697 C CA . ARG A 1 211 ? 2.915 7.240 -17.062 1.00 86.62 211 ARG A CA 1
ATOM 1698 C C . ARG A 1 211 ? 2.321 6.498 -18.245 1.00 86.62 211 ARG A C 1
ATOM 1700 O O . ARG A 1 211 ? 1.423 6.977 -18.942 1.00 86.62 211 ARG A O 1
ATOM 1707 N N . ILE A 1 212 ? 2.751 5.249 -18.373 1.00 90.69 212 ILE A N 1
ATOM 1708 C CA . ILE A 1 212 ? 2.174 4.275 -19.296 1.00 90.69 212 ILE A CA 1
ATOM 1709 C C . ILE A 1 212 ? 1.461 3.200 -18.493 1.00 90.69 212 ILE A C 1
ATOM 1711 O O . ILE A 1 212 ? 1.957 2.738 -17.464 1.00 90.69 212 ILE A O 1
ATOM 1715 N N . LEU A 1 213 ? 0.309 2.770 -18.993 1.00 92.25 213 LEU A N 1
ATOM 1716 C CA . LEU A 1 213 ? -0.406 1.627 -18.461 1.00 92.25 213 LEU A CA 1
ATOM 1717 C C . LEU A 1 213 ? -0.191 0.413 -19.359 1.00 92.25 213 LEU A C 1
ATOM 1719 O O . LEU A 1 213 ? -0.241 0.516 -20.584 1.00 92.25 213 LEU A O 1
ATOM 1723 N N . THR A 1 214 ? -0.013 -0.753 -18.748 1.00 91.81 214 THR A N 1
ATOM 1724 C CA . THR A 1 214 ? -0.273 -2.020 -19.433 1.00 91.81 214 THR A CA 1
ATOM 1725 C C . THR A 1 214 ? -1.629 -2.533 -19.004 1.00 91.81 214 THR A C 1
ATOM 1727 O O . THR A 1 214 ? -1.881 -2.637 -17.799 1.00 91.81 214 THR A O 1
ATOM 1730 N N . VAL A 1 215 ? -2.461 -2.904 -19.969 1.00 89.50 215 VAL A N 1
ATOM 1731 C CA . VAL A 1 215 ? -3.729 -3.589 -19.711 1.00 89.50 215 VAL A CA 1
ATOM 1732 C C . VAL A 1 215 ? -3.583 -5.019 -20.191 1.00 89.50 215 VAL A C 1
ATOM 1734 O O . VAL A 1 215 ? -3.306 -5.257 -21.367 1.00 89.50 215 VAL A O 1
ATOM 1737 N N . ASP A 1 216 ? -3.705 -5.965 -19.270 1.00 86.81 216 ASP A N 1
ATOM 1738 C CA . ASP A 1 216 ? -3.645 -7.380 -19.593 1.00 86.81 216 ASP A CA 1
ATOM 1739 C C . ASP A 1 216 ? -4.992 -7.922 -20.089 1.00 86.81 216 ASP A C 1
ATOM 1741 O O . ASP A 1 216 ? -6.044 -7.291 -19.949 1.00 86.81 216 ASP A O 1
ATOM 1745 N N . THR A 1 217 ? -4.965 -9.109 -20.693 1.00 78.44 217 THR A N 1
ATOM 1746 C CA . THR A 1 217 ? -6.150 -9.748 -21.291 1.00 78.44 217 THR A CA 1
ATOM 1747 C C . THR A 1 217 ? -7.252 -10.097 -20.293 1.00 78.44 217 THR A C 1
ATOM 1749 O O . THR A 1 217 ? -8.341 -10.486 -20.709 1.00 78.44 217 THR A O 1
ATOM 1752 N N . CYS A 1 218 ? -6.981 -9.981 -18.995 1.00 81.38 218 CYS A N 1
ATOM 1753 C CA . CYS A 1 218 ? -7.905 -10.307 -17.913 1.00 81.38 218 CYS A CA 1
ATOM 1754 C C . CYS A 1 218 ? -8.389 -9.059 -17.169 1.00 81.38 218 CYS A C 1
ATOM 1756 O O . CYS A 1 218 ? -9.068 -9.179 -16.151 1.00 81.38 218 CYS A O 1
ATOM 1758 N N . GLY A 1 219 ? -8.058 -7.866 -17.675 1.00 81.88 219 GLY A N 1
ATOM 1759 C CA . GLY A 1 219 ? -8.435 -6.587 -17.079 1.00 81.88 219 GLY A CA 1
ATOM 1760 C C . GLY A 1 219 ? -7.494 -6.110 -15.971 1.00 81.88 219 GLY A C 1
ATOM 1761 O O . GLY A 1 219 ? -7.797 -5.124 -15.302 1.00 81.88 219 GLY A O 1
ATOM 1762 N N . GLY A 1 220 ? -6.353 -6.766 -15.765 1.00 87.38 220 GLY A N 1
ATOM 1763 C CA . GLY A 1 220 ? -5.307 -6.298 -14.867 1.00 87.38 220 GLY A CA 1
ATOM 1764 C C . GLY A 1 220 ? -4.585 -5.088 -15.455 1.00 87.38 220 GLY A C 1
ATOM 1765 O O . GLY A 1 220 ? -4.012 -5.142 -16.545 1.00 87.38 220 GLY A O 1
ATOM 1766 N N . ILE A 1 221 ? -4.604 -3.985 -14.712 1.00 92.00 221 ILE A N 1
ATOM 1767 C CA . ILE A 1 221 ? -3.986 -2.716 -15.099 1.00 92.00 221 ILE A CA 1
ATOM 1768 C C . ILE A 1 221 ? -2.735 -2.513 -14.249 1.00 92.00 221 ILE A C 1
ATOM 1770 O O . ILE A 1 221 ? -2.784 -2.614 -13.023 1.00 92.00 221 ILE A O 1
ATOM 1774 N N . ARG A 1 222 ? -1.606 -2.209 -14.891 1.00 91.75 222 ARG A N 1
ATOM 1775 C CA . ARG A 1 222 ? -0.345 -1.870 -14.212 1.00 91.75 222 ARG A CA 1
ATOM 1776 C C . ARG A 1 222 ? 0.162 -0.537 -14.737 1.00 91.75 222 ARG A C 1
ATOM 1778 O O . ARG A 1 222 ? 0.074 -0.296 -15.935 1.00 91.75 222 ARG A O 1
ATOM 1785 N N . SER A 1 223 ? 0.686 0.301 -13.849 1.00 92.19 223 SER A N 1
ATOM 1786 C CA . SER A 1 223 ? 1.247 1.611 -14.187 1.00 92.19 223 SER A CA 1
ATOM 1787 C C . SER A 1 223 ? 2.766 1.574 -14.131 1.00 92.19 223 SER A C 1
ATOM 1789 O O . SER A 1 223 ? 3.331 1.035 -13.183 1.00 92.19 223 SER A O 1
ATOM 1791 N N . PHE A 1 224 ? 3.409 2.186 -15.120 1.00 91.44 224 PHE A N 1
ATOM 1792 C CA . PHE A 1 224 ? 4.858 2.263 -15.255 1.00 91.44 224 PHE A CA 1
ATOM 1793 C C . PHE A 1 224 ? 5.308 3.704 -15.481 1.00 91.44 224 PHE A C 1
ATOM 1795 O O . PHE A 1 224 ? 4.660 4.465 -16.202 1.00 91.44 224 PHE A O 1
ATOM 1802 N N . GLU A 1 225 ? 6.451 4.040 -14.893 1.00 89.56 225 GLU A N 1
ATOM 1803 C CA . GLU A 1 225 ? 7.150 5.312 -15.061 1.00 89.56 225 GLU A CA 1
ATOM 1804 C C . GLU A 1 225 ? 8.514 5.027 -15.691 1.00 89.56 225 GLU A C 1
ATOM 1806 O O . GLU A 1 225 ? 9.299 4.237 -15.166 1.00 89.56 225 GLU A O 1
ATOM 1811 N N . PHE A 1 226 ? 8.779 5.652 -16.837 1.00 86.38 226 PHE A N 1
ATOM 1812 C CA . PHE A 1 226 ? 10.038 5.499 -17.578 1.00 86.38 226 PHE A CA 1
ATOM 1813 C C . PHE A 1 226 ? 10.828 6.802 -17.679 1.00 86.38 226 PHE A C 1
ATOM 1815 O O . PHE A 1 226 ? 12.013 6.777 -17.999 1.00 86.38 226 PHE A O 1
ATOM 1822 N N . SER A 1 227 ? 10.183 7.937 -17.411 1.00 82.25 227 SER A N 1
ATOM 1823 C CA . SER A 1 227 ? 10.815 9.247 -17.480 1.00 82.25 227 SER A CA 1
ATOM 1824 C C . SER A 1 227 ? 11.789 9.425 -16.298 1.00 82.25 227 SER A C 1
ATOM 1826 O O . SER A 1 227 ? 11.401 9.205 -15.149 1.00 82.25 227 SER A O 1
ATOM 1828 N N . PRO A 1 228 ? 13.054 9.830 -16.525 1.00 81.06 228 PRO A N 1
ATOM 1829 C CA . PRO A 1 228 ? 14.027 10.014 -15.449 1.00 81.06 228 PRO A CA 1
ATOM 1830 C C . PRO A 1 228 ? 13.611 11.092 -14.445 1.00 81.06 228 PRO A C 1
ATOM 1832 O O . PRO A 1 228 ? 13.892 10.966 -13.252 1.00 81.06 228 PRO A O 1
ATOM 1835 N N . SER A 1 229 ? 12.941 12.146 -14.921 1.00 80.25 229 SER A N 1
ATOM 1836 C CA . SER A 1 229 ? 12.490 13.267 -14.093 1.00 80.25 229 SER A CA 1
ATOM 1837 C C . SER A 1 229 ? 11.381 12.836 -13.126 1.00 80.25 229 SER A C 1
ATOM 1839 O O . SER A 1 229 ? 11.477 13.076 -11.919 1.00 80.25 229 SER A O 1
ATOM 1841 N N . THR A 1 230 ? 10.376 12.123 -13.636 1.00 83.31 230 THR A N 1
ATOM 1842 C CA . THR A 1 230 ? 9.273 11.562 -12.839 1.00 83.31 230 THR A CA 1
ATOM 1843 C C . THR A 1 230 ? 9.767 10.482 -11.884 1.00 83.31 230 THR A C 1
ATOM 1845 O O . THR A 1 230 ? 9.520 10.571 -10.682 1.00 83.31 230 THR A O 1
ATOM 1848 N N . LEU A 1 231 ? 10.581 9.543 -12.373 1.00 85.44 231 LEU A N 1
ATOM 1849 C CA . LEU A 1 231 ? 11.131 8.456 -11.567 1.00 85.44 231 LEU A CA 1
ATOM 1850 C C . LEU A 1 231 ? 11.993 8.979 -10.411 1.00 85.44 231 LEU A C 1
ATOM 1852 O O . LEU A 1 231 ? 11.928 8.436 -9.311 1.00 85.44 231 LEU A O 1
ATOM 1856 N N . GLY A 1 232 ? 12.778 10.042 -10.619 1.00 84.62 232 GLY A N 1
ATOM 1857 C CA . GLY A 1 232 ? 13.576 10.659 -9.555 1.00 84.62 232 GLY A CA 1
ATOM 1858 C C . GLY A 1 232 ? 12.716 11.268 -8.442 1.00 84.62 232 GLY A C 1
ATOM 1859 O O . GLY A 1 232 ? 13.022 11.103 -7.254 1.00 84.62 232 GLY A O 1
ATOM 1860 N N . LYS A 1 233 ? 11.606 11.916 -8.815 1.00 85.81 233 LYS A N 1
ATOM 1861 C CA . LYS A 1 233 ? 10.633 12.467 -7.865 1.00 85.81 233 LYS A CA 1
ATOM 1862 C C . LYS A 1 233 ? 9.918 11.352 -7.106 1.00 85.81 233 LYS A C 1
ATOM 1864 O O . LYS A 1 233 ? 9.943 11.349 -5.879 1.00 85.81 233 LYS A O 1
ATOM 1869 N N . SER A 1 234 ? 9.362 10.375 -7.817 1.00 84.44 234 SER A N 1
ATOM 1870 C CA . SER A 1 234 ? 8.630 9.255 -7.219 1.00 84.44 234 SER A CA 1
ATOM 1871 C C . SER A 1 234 ? 9.528 8.364 -6.363 1.00 84.44 234 SER A C 1
ATOM 1873 O O . SER A 1 234 ? 9.102 7.895 -5.311 1.00 84.44 234 SER A O 1
ATOM 1875 N N . PHE A 1 235 ? 10.799 8.193 -6.735 1.00 82.69 235 PHE A N 1
ATOM 1876 C CA . PHE A 1 235 ? 11.789 7.524 -5.893 1.00 82.69 235 PHE A CA 1
ATOM 1877 C C . PHE A 1 235 ? 12.082 8.305 -4.607 1.00 82.69 235 PHE A C 1
ATOM 1879 O O . PHE A 1 235 ? 12.180 7.700 -3.543 1.00 82.69 235 PHE A O 1
ATOM 1886 N N . SER A 1 236 ? 12.192 9.633 -4.678 1.00 80.56 236 SER A N 1
ATOM 1887 C CA . SER A 1 236 ? 12.397 10.476 -3.491 1.00 80.56 236 SER A CA 1
ATOM 1888 C C . SER A 1 236 ? 11.177 10.472 -2.566 1.00 80.56 236 SER A C 1
ATOM 1890 O O . SER A 1 236 ? 11.331 10.329 -1.354 1.00 80.56 236 SER A O 1
ATOM 1892 N N . GLU A 1 237 ? 9.965 10.553 -3.122 1.00 79.44 237 GLU A N 1
ATOM 1893 C CA . GLU A 1 237 ? 8.709 10.411 -2.372 1.00 79.44 237 GLU A CA 1
ATOM 1894 C C . GLU A 1 237 ? 8.617 9.035 -1.710 1.00 79.44 237 GLU A C 1
ATOM 1896 O O . GLU A 1 237 ? 8.359 8.938 -0.513 1.00 79.44 237 GLU A O 1
ATOM 1901 N N . TRP A 1 238 ? 8.905 7.966 -2.458 1.00 78.06 238 TRP A N 1
ATOM 1902 C CA . TRP A 1 238 ? 8.970 6.616 -1.908 1.00 78.06 238 TRP A CA 1
ATOM 1903 C C . TRP A 1 238 ? 10.000 6.521 -0.780 1.00 78.06 238 TRP A C 1
ATOM 1905 O O . TRP A 1 238 ? 9.670 6.003 0.284 1.00 78.06 238 TRP A O 1
ATOM 1915 N N . LYS A 1 239 ? 11.204 7.081 -0.965 1.00 71.56 239 LYS A N 1
ATOM 1916 C CA . LYS A 1 239 ? 12.270 7.119 0.049 1.00 71.56 239 LYS A CA 1
ATOM 1917 C C . LYS A 1 239 ? 11.818 7.839 1.326 1.00 71.56 239 LYS A C 1
ATOM 1919 O O . LYS A 1 239 ? 12.121 7.374 2.423 1.00 71.56 239 LYS A O 1
ATOM 1924 N N . SER A 1 240 ? 11.070 8.931 1.186 1.00 65.44 240 SER A N 1
ATOM 1925 C CA . SER A 1 240 ? 10.463 9.653 2.308 1.00 65.44 240 SER A CA 1
ATOM 1926 C C . SER A 1 240 ? 9.392 8.813 3.015 1.00 65.44 240 SER A C 1
ATOM 1928 O O . SER A 1 240 ? 9.418 8.699 4.237 1.00 65.44 240 SER A O 1
ATOM 1930 N N . LEU A 1 241 ? 8.509 8.140 2.270 1.00 62.44 241 LEU A N 1
ATOM 1931 C CA . LEU A 1 241 ? 7.444 7.292 2.828 1.00 62.44 241 LEU A CA 1
ATOM 1932 C C . LEU A 1 241 ? 7.982 6.077 3.594 1.00 62.44 241 LEU A C 1
ATOM 1934 O O . LEU A 1 241 ? 7.450 5.704 4.646 1.00 62.44 241 LEU A O 1
ATOM 1938 N N . ILE A 1 242 ? 9.050 5.456 3.094 1.00 65.69 242 ILE A N 1
ATOM 1939 C CA . ILE A 1 242 ? 9.717 4.346 3.787 1.00 65.69 242 ILE A CA 1
ATOM 1940 C C . ILE A 1 242 ? 10.631 4.823 4.924 1.00 65.69 242 ILE A C 1
ATOM 1942 O O . ILE A 1 242 ? 11.083 3.992 5.699 1.00 65.69 242 ILE A O 1
ATOM 1946 N N . GLY A 1 243 ? 10.844 6.136 5.082 1.00 56.72 243 GLY A N 1
ATOM 1947 C CA . GLY A 1 243 ? 11.645 6.711 6.167 1.00 56.72 243 GLY A CA 1
ATOM 1948 C C . GLY A 1 243 ? 13.159 6.593 5.973 1.00 56.72 243 GLY A C 1
ATOM 1949 O O . GLY A 1 243 ? 13.897 6.684 6.942 1.00 56.72 243 GLY A O 1
ATOM 1950 N N . GLY A 1 244 ? 13.650 6.403 4.744 1.00 52.34 244 GLY A N 1
ATOM 1951 C CA . GLY A 1 244 ? 15.075 6.169 4.465 1.00 52.34 244 GLY A CA 1
ATOM 1952 C C . GLY A 1 244 ? 15.972 7.417 4.496 1.00 52.34 244 GLY A C 1
ATOM 1953 O O . GLY A 1 244 ? 17.057 7.392 3.914 1.00 52.34 244 GLY A O 1
ATOM 1954 N N . THR A 1 245 ? 15.498 8.534 5.050 1.00 48.19 245 THR A N 1
ATOM 1955 C CA . THR A 1 245 ? 16.236 9.810 5.158 1.00 48.19 245 THR A CA 1
ATOM 1956 C C . THR A 1 245 ? 16.569 10.209 6.588 1.00 48.19 245 THR A C 1
ATOM 1958 O O . THR A 1 245 ? 17.324 11.156 6.770 1.00 48.19 245 THR A O 1
ATOM 1961 N N . GLU A 1 246 ? 16.025 9.519 7.585 1.00 51.12 246 GLU A N 1
ATOM 1962 C CA . GLU A 1 246 ? 16.466 9.681 8.965 1.00 51.12 246 GLU A CA 1
ATOM 1963 C C . GLU A 1 246 ? 17.496 8.576 9.229 1.00 51.12 246 GLU A C 1
ATOM 1965 O O . GLU A 1 246 ? 17.186 7.395 9.067 1.00 51.12 246 GLU A O 1
ATOM 1970 N N . ASP A 1 247 ? 18.736 8.968 9.544 1.00 46.88 247 ASP A N 1
ATOM 1971 C CA . ASP A 1 247 ? 19.751 8.078 10.116 1.00 46.88 247 ASP A CA 1
ATOM 1972 C C . ASP A 1 247 ? 19.173 7.519 11.417 1.00 46.88 247 ASP A C 1
ATOM 1974 O O . ASP A 1 247 ? 19.224 8.149 12.473 1.00 46.88 247 ASP A O 1
ATOM 1978 N N . TYR A 1 248 ? 18.530 6.364 11.327 1.00 51.97 248 TYR A N 1
ATOM 1979 C CA . TYR A 1 248 ? 18.153 5.599 12.498 1.00 51.97 248 TYR A CA 1
ATOM 1980 C C . TYR A 1 248 ? 19.297 4.658 12.837 1.00 51.97 248 TYR A C 1
ATOM 1982 O O . TYR A 1 248 ? 19.864 4.038 11.935 1.00 51.97 248 TYR A O 1
ATOM 1990 N N . ASP A 1 249 ? 19.598 4.537 14.131 1.00 53.75 249 ASP A N 1
ATOM 1991 C CA . ASP A 1 249 ? 20.470 3.494 14.666 1.00 53.75 249 ASP A CA 1
ATOM 1992 C C . ASP A 1 249 ? 20.008 2.140 14.118 1.00 53.75 249 ASP A C 1
ATOM 1994 O O . ASP A 1 249 ? 18.958 1.611 14.496 1.00 53.75 249 ASP A O 1
ATOM 1998 N N . ILE A 1 250 ? 20.765 1.609 13.157 1.00 57.12 250 ILE A N 1
ATOM 1999 C CA . ILE A 1 250 ? 20.504 0.310 12.549 1.00 57.12 250 ILE A CA 1
ATOM 2000 C C . ILE A 1 250 ? 20.718 -0.727 13.652 1.00 57.12 250 ILE A C 1
ATOM 2002 O O . ILE A 1 250 ? 21.855 -1.091 13.942 1.00 57.12 250 ILE A O 1
ATOM 2006 N N . ARG A 1 251 ? 19.632 -1.197 14.274 1.00 64.12 251 ARG A N 1
ATOM 2007 C CA . ARG A 1 251 ? 19.702 -2.307 15.232 1.00 64.12 251 ARG A CA 1
ATOM 2008 C C . ARG A 1 251 ? 20.071 -3.589 14.505 1.00 64.12 251 ARG A C 1
ATOM 2010 O O . ARG A 1 251 ? 19.472 -3.922 13.477 1.00 64.12 251 ARG A O 1
ATOM 2017 N N . VAL A 1 252 ? 21.037 -4.316 15.049 1.00 70.19 252 VAL A N 1
ATOM 2018 C CA . VAL A 1 252 ? 21.493 -5.587 14.484 1.00 70.19 252 VAL A CA 1
ATOM 2019 C C . VAL A 1 252 ? 20.663 -6.721 15.088 1.00 70.19 252 VAL A C 1
ATOM 2021 O O . VAL A 1 252 ? 20.530 -6.838 16.306 1.00 70.19 252 VAL A O 1
ATOM 2024 N N . GLU A 1 253 ? 20.071 -7.559 14.231 1.00 69.44 253 GLU A N 1
ATOM 2025 C CA . GLU A 1 253 ? 19.419 -8.803 14.654 1.00 69.44 253 GLU A CA 1
ATOM 2026 C C . GLU A 1 253 ? 20.411 -9.967 14.513 1.00 69.44 253 GLU A C 1
ATOM 2028 O O . GLU A 1 253 ? 20.896 -10.248 13.416 1.00 69.44 253 GLU A O 1
ATOM 2033 N N . TYR A 1 254 ? 20.696 -10.662 15.616 1.00 75.81 254 TYR A N 1
ATOM 2034 C CA . TYR A 1 254 ? 21.542 -11.857 15.625 1.00 75.81 254 TYR A CA 1
ATOM 2035 C C . TYR A 1 254 ? 20.666 -13.100 15.763 1.00 75.81 254 TYR A C 1
ATOM 2037 O O . TYR A 1 254 ? 19.985 -13.262 16.776 1.00 75.81 254 TYR A O 1
ATOM 2045 N N . GLU A 1 255 ? 20.689 -13.996 14.781 1.00 76.25 255 GLU A N 1
ATOM 2046 C CA . GLU A 1 255 ? 20.004 -15.288 14.870 1.00 76.25 255 GLU A CA 1
ATOM 2047 C C . GLU A 1 255 ? 20.959 -16.350 15.423 1.00 76.25 255 GLU A C 1
ATOM 2049 O O . GLU A 1 255 ? 22.061 -16.544 14.907 1.00 76.25 255 GLU A O 1
ATOM 2054 N N . HIS A 1 256 ? 20.557 -17.024 16.501 1.00 74.06 256 HIS A N 1
ATOM 2055 C CA . HIS A 1 256 ? 21.343 -18.117 17.063 1.00 74.06 256 HIS A CA 1
ATOM 2056 C C . HIS A 1 256 ? 21.127 -19.411 16.274 1.00 74.06 256 HIS A C 1
ATOM 2058 O O . HIS A 1 256 ? 20.030 -19.685 15.787 1.00 74.06 256 HIS A O 1
ATOM 2064 N N . GLY A 1 257 ? 22.169 -20.245 16.202 1.00 71.56 257 GLY A N 1
ATOM 2065 C CA . GLY A 1 257 ? 22.064 -21.595 15.648 1.00 71.56 257 GLY A CA 1
ATOM 2066 C C . GLY A 1 257 ? 21.100 -22.483 16.445 1.00 71.56 257 GLY A C 1
ATOM 2067 O O . GLY A 1 257 ? 20.806 -22.213 17.610 1.00 71.56 257 GLY A O 1
ATOM 2068 N N . ALA A 1 258 ? 20.634 -23.570 15.823 1.00 63.72 258 ALA A N 1
ATOM 2069 C CA . ALA A 1 258 ? 19.676 -24.510 16.415 1.00 63.72 258 ALA A CA 1
ATOM 2070 C C . ALA A 1 258 ? 20.127 -25.090 17.774 1.00 63.72 258 ALA A C 1
ATOM 2072 O O . ALA A 1 258 ? 19.282 -25.397 18.612 1.00 63.72 258 ALA A O 1
ATOM 2073 N N . ASP A 1 259 ? 21.439 -25.160 18.011 1.00 65.75 259 ASP A N 1
ATOM 2074 C CA . ASP A 1 259 ? 22.059 -25.727 19.216 1.00 65.75 259 ASP A CA 1
ATOM 2075 C C . ASP A 1 259 ? 22.073 -24.760 20.418 1.00 65.75 259 ASP A C 1
ATOM 2077 O O . ASP A 1 259 ? 22.487 -25.129 21.516 1.00 65.75 259 ASP A O 1
ATOM 2081 N N . ALA A 1 260 ? 21.642 -23.506 20.237 1.00 66.50 260 ALA A N 1
ATOM 2082 C CA . ALA A 1 260 ? 21.646 -22.495 21.298 1.00 66.50 260 ALA A CA 1
ATOM 2083 C C . ALA A 1 260 ? 20.494 -22.647 22.309 1.00 66.50 260 ALA A C 1
ATOM 2085 O O . ALA A 1 260 ? 20.476 -21.956 23.336 1.00 66.50 260 ALA A O 1
ATOM 2086 N N . PHE A 1 261 ? 19.529 -23.525 22.019 1.00 75.94 261 PHE A N 1
ATOM 2087 C CA . PHE A 1 261 ? 18.390 -23.786 22.888 1.00 75.94 261 PHE A CA 1
ATOM 2088 C C . PHE A 1 261 ? 18.669 -24.916 23.874 1.00 75.94 261 PHE A C 1
ATOM 2090 O O . PHE A 1 261 ? 18.978 -26.040 23.491 1.00 75.94 261 PHE A O 1
ATOM 2097 N N . ASP A 1 262 ? 18.497 -24.612 25.155 1.00 77.50 262 ASP A N 1
ATOM 2098 C CA . ASP A 1 262 ? 18.689 -25.551 26.250 1.00 77.50 262 ASP A CA 1
ATOM 2099 C C . ASP A 1 262 ? 17.422 -25.601 27.110 1.00 77.50 262 ASP A C 1
ATOM 2101 O O . ASP A 1 262 ? 17.116 -24.667 27.856 1.00 77.50 262 ASP A O 1
ATOM 2105 N N . ILE A 1 263 ? 16.680 -26.707 26.998 1.00 78.75 263 ILE A N 1
ATOM 2106 C CA . ILE A 1 263 ? 15.418 -26.939 27.721 1.00 78.75 263 ILE A CA 1
ATOM 2107 C C . ILE A 1 263 ? 15.632 -26.882 29.239 1.00 78.75 263 ILE A C 1
ATOM 2109 O O . ILE A 1 263 ? 14.734 -26.460 29.962 1.00 78.75 263 ILE A O 1
ATOM 2113 N N . SER A 1 264 ? 16.816 -27.254 29.740 1.00 77.25 264 SER A N 1
ATOM 2114 C CA . SER A 1 264 ? 17.093 -27.264 31.183 1.00 77.25 264 SER A CA 1
ATOM 2115 C C . SER A 1 264 ? 17.106 -25.865 31.810 1.00 77.25 264 SER A C 1
ATOM 2117 O O . SER A 1 264 ? 16.919 -25.733 33.016 1.00 77.25 264 SER A O 1
ATOM 2119 N N . LYS A 1 265 ? 17.281 -24.816 30.995 1.00 79.75 265 LYS A N 1
ATOM 2120 C CA . LYS A 1 265 ? 17.272 -23.406 31.421 1.00 79.75 265 LYS A CA 1
ATOM 2121 C C . LYS A 1 265 ? 15.872 -22.785 31.418 1.00 79.75 265 LYS A C 1
ATOM 2123 O O . LYS A 1 265 ? 15.731 -21.598 31.721 1.00 79.75 265 LYS A O 1
ATOM 2128 N N . LEU A 1 266 ? 14.853 -23.552 31.027 1.00 83.19 266 LEU A N 1
ATOM 2129 C CA . LEU A 1 266 ? 13.480 -23.088 30.895 1.00 83.19 266 LEU A CA 1
ATOM 2130 C C . LEU A 1 266 ? 12.726 -23.227 32.226 1.00 83.19 266 LEU A C 1
ATOM 2132 O O . LEU A 1 266 ? 12.281 -24.308 32.603 1.00 83.19 266 LEU A O 1
ATOM 2136 N N . ASP A 1 267 ? 12.549 -22.098 32.905 1.00 84.50 267 ASP A N 1
ATOM 2137 C CA . ASP A 1 267 ? 11.770 -21.987 34.139 1.00 84.50 267 ASP A CA 1
ATOM 2138 C C . ASP A 1 267 ? 10.316 -21.567 33.868 1.00 84.50 267 ASP A C 1
ATOM 2140 O O . ASP A 1 267 ? 9.934 -21.224 32.744 1.00 84.50 267 ASP A O 1
ATOM 2144 N N . ASP A 1 268 ? 9.510 -21.505 34.929 1.00 86.50 268 ASP A N 1
ATOM 2145 C CA . ASP A 1 268 ? 8.202 -20.859 34.880 1.00 86.50 268 ASP A CA 1
ATOM 2146 C C . ASP A 1 268 ? 8.311 -19.372 34.457 1.00 86.50 268 ASP A C 1
ATOM 2148 O O . ASP A 1 268 ? 9.245 -18.665 34.861 1.00 86.50 268 ASP A O 1
ATOM 2152 N N . PRO A 1 269 ? 7.345 -18.875 33.659 1.00 88.06 269 PRO A N 1
ATOM 2153 C CA . PRO A 1 269 ? 7.364 -17.521 33.119 1.00 88.06 269 PRO A CA 1
ATOM 2154 C C . PRO A 1 269 ? 7.306 -16.469 34.231 1.00 88.06 269 PRO A C 1
ATOM 2156 O O . PRO A 1 269 ? 6.492 -16.561 35.151 1.00 88.06 269 PRO A O 1
ATOM 2159 N N . LYS A 1 270 ? 8.137 -15.429 34.130 1.00 88.94 270 LYS A N 1
ATOM 2160 C CA . LYS A 1 270 ? 8.252 -14.338 35.106 1.00 88.94 270 LYS A CA 1
ATOM 2161 C C . LYS A 1 270 ? 8.508 -12.986 34.437 1.00 88.94 270 LYS A C 1
ATOM 2163 O O . LYS A 1 270 ? 8.885 -12.898 33.274 1.00 88.94 270 LYS A O 1
ATOM 2168 N N . LEU A 1 271 ? 8.301 -11.905 35.187 1.00 82.94 271 LEU A N 1
ATOM 2169 C CA . LEU A 1 271 ? 8.537 -10.539 34.703 1.00 82.94 271 LEU A CA 1
ATOM 2170 C C . LEU A 1 271 ? 10.030 -10.213 34.573 1.00 82.94 271 LEU A C 1
ATOM 2172 O O . LEU A 1 271 ? 10.427 -9.556 33.623 1.00 82.94 271 LEU A O 1
ATOM 2176 N N . GLY A 1 272 ? 10.862 -10.706 35.490 1.00 85.19 272 GLY A N 1
ATOM 2177 C CA . GLY A 1 272 ? 12.266 -10.300 35.596 1.00 85.19 272 GLY A CA 1
ATOM 2178 C C . GLY A 1 272 ? 12.457 -9.060 36.471 1.00 85.19 272 GLY A C 1
ATOM 2179 O O . GLY A 1 272 ? 11.496 -8.427 36.910 1.00 85.19 272 GLY A O 1
ATOM 2180 N N . LYS A 1 273 ? 13.716 -8.742 36.772 1.00 87.94 273 LYS A N 1
ATOM 2181 C CA . LYS A 1 273 ? 14.121 -7.571 37.562 1.00 87.94 273 LYS A CA 1
ATOM 2182 C C . LYS A 1 273 ? 14.373 -6.373 36.644 1.00 87.94 273 LYS A C 1
ATOM 2184 O O . LYS A 1 273 ? 14.824 -6.551 35.516 1.00 87.94 273 LYS A O 1
ATOM 2189 N N . PHE A 1 274 ? 14.100 -5.167 37.137 1.00 86.06 274 PHE A N 1
ATOM 2190 C CA . PHE A 1 274 ? 14.439 -3.917 36.454 1.00 86.06 274 PHE A CA 1
ATOM 2191 C C . PHE A 1 274 ? 15.924 -3.589 36.652 1.00 86.06 274 PHE A C 1
ATOM 2193 O O . PHE A 1 274 ? 16.408 -3.668 37.782 1.00 86.06 274 PHE A O 1
ATOM 2200 N N . ASP A 1 275 ? 16.625 -3.224 35.577 1.00 86.31 275 ASP A N 1
ATOM 2201 C CA . ASP A 1 275 ? 18.011 -2.748 35.622 1.00 86.31 275 ASP A CA 1
ATOM 2202 C C . ASP A 1 275 ? 18.053 -1.208 35.621 1.00 86.31 275 ASP A C 1
ATOM 2204 O O . ASP A 1 275 ? 17.730 -0.598 34.599 1.00 86.31 275 ASP A O 1
ATOM 2208 N N . PRO A 1 276 ? 18.487 -0.557 36.717 1.00 87.12 276 PRO A N 1
ATOM 2209 C CA . PRO A 1 276 ? 18.625 0.899 36.770 1.00 87.12 276 PRO A CA 1
ATOM 2210 C C . PRO A 1 276 ? 19.639 1.471 35.773 1.00 87.12 276 PRO A C 1
ATOM 2212 O O . PRO A 1 276 ? 19.540 2.644 35.421 1.00 87.12 276 PRO A O 1
ATOM 2215 N N . SER A 1 277 ? 20.617 0.672 35.337 1.00 85.56 277 SER A N 1
ATOM 2216 C CA . SER A 1 277 ? 21.673 1.103 34.413 1.00 85.56 277 SER A CA 1
ATOM 2217 C C . SER A 1 277 ? 21.313 0.923 32.935 1.00 85.56 277 SER A C 1
ATOM 2219 O O . SER A 1 277 ? 22.059 1.382 32.073 1.00 85.56 277 SER A O 1
ATOM 2221 N N . ASN A 1 278 ? 20.171 0.283 32.647 1.00 85.62 278 ASN A N 1
ATOM 2222 C CA . ASN A 1 278 ? 19.734 -0.114 31.307 1.00 85.62 278 ASN A CA 1
ATOM 2223 C C . ASN A 1 278 ? 20.867 -0.740 30.467 1.00 85.62 278 ASN A C 1
ATOM 2225 O O . ASN A 1 278 ? 21.024 -0.417 29.287 1.00 85.62 278 ASN A O 1
ATOM 2229 N N . ALA A 1 279 ? 21.689 -1.597 31.080 1.00 85.81 279 ALA A N 1
ATOM 2230 C CA . ALA A 1 279 ? 22.787 -2.252 30.386 1.00 85.81 279 ALA A CA 1
ATOM 2231 C C . ALA A 1 279 ? 22.251 -3.296 29.383 1.00 85.81 279 ALA A C 1
ATOM 2233 O O . ALA A 1 279 ? 21.187 -3.884 29.607 1.00 85.81 279 ALA A O 1
ATOM 2234 N N . PRO A 1 280 ? 22.962 -3.557 28.271 1.00 84.31 280 PRO A N 1
ATOM 2235 C CA . PRO A 1 280 ? 22.537 -4.551 27.294 1.00 84.31 280 PRO A CA 1
ATOM 2236 C C . PRO A 1 280 ? 22.706 -5.969 27.860 1.00 84.31 280 PRO A C 1
ATOM 2238 O O . PRO A 1 280 ? 23.822 -6.463 28.026 1.00 84.31 280 PRO A O 1
ATOM 2241 N N . HIS A 1 281 ? 21.586 -6.645 28.121 1.00 85.56 281 HIS A N 1
ATOM 2242 C CA . HIS A 1 281 ? 21.557 -8.038 28.576 1.00 85.56 281 HIS A CA 1
ATOM 2243 C C . HIS A 1 281 ? 21.129 -8.962 27.438 1.00 85.56 281 HIS A C 1
ATOM 2245 O O . HIS A 1 281 ? 20.012 -8.844 26.931 1.00 85.56 281 HIS A O 1
ATOM 2251 N N . HIS A 1 282 ? 22.003 -9.902 27.075 1.00 85.38 282 HIS A N 1
ATOM 2252 C CA . HIS A 1 282 ? 21.733 -10.956 26.099 1.00 85.38 282 HIS A CA 1
ATOM 2253 C C . HIS A 1 282 ? 21.701 -12.321 26.802 1.00 85.38 282 HIS A C 1
ATOM 2255 O O . HIS A 1 282 ? 22.620 -12.683 27.536 1.00 85.38 282 HIS A O 1
ATOM 2261 N N . GLY A 1 283 ? 20.638 -13.093 26.587 1.00 79.88 283 GLY A N 1
ATOM 2262 C CA . GLY A 1 283 ? 20.448 -14.392 27.233 1.00 79.88 283 GLY A CA 1
ATOM 2263 C C . GLY A 1 283 ? 20.113 -14.325 28.734 1.00 79.88 283 GLY A C 1
ATOM 2264 O O . GLY A 1 283 ? 19.982 -13.263 29.341 1.00 79.88 283 GLY A O 1
ATOM 2265 N N . GLY A 1 284 ? 19.937 -15.503 29.344 1.00 85.31 284 GLY A N 1
ATOM 2266 C CA . GLY A 1 284 ? 19.588 -15.649 30.765 1.00 85.31 284 GLY A CA 1
ATOM 2267 C C . GLY A 1 284 ? 18.106 -15.402 31.084 1.00 85.31 284 GLY A C 1
ATOM 2268 O O . GLY A 1 284 ? 17.279 -15.269 30.188 1.00 85.31 284 GLY A O 1
ATOM 2269 N N . ASN A 1 285 ? 17.759 -15.376 32.377 1.00 85.31 285 ASN A N 1
ATOM 2270 C CA . ASN A 1 285 ? 16.375 -15.267 32.865 1.00 85.31 285 ASN A CA 1
ATOM 2271 C C . ASN A 1 285 ? 16.187 -14.173 33.943 1.00 85.31 285 ASN A C 1
ATOM 2273 O O . ASN A 1 285 ? 15.159 -14.140 34.614 1.00 85.31 285 ASN A O 1
ATOM 2277 N N . GLN A 1 286 ? 17.162 -13.291 34.176 1.00 87.06 286 GLN A N 1
ATOM 2278 C CA . GLN A 1 286 ? 17.129 -12.380 35.329 1.00 87.06 286 GLN A CA 1
ATOM 2279 C C . GLN A 1 286 ? 16.467 -11.028 35.037 1.00 87.06 286 GLN A C 1
ATOM 2281 O O . GLN A 1 286 ? 15.708 -10.537 35.876 1.00 87.06 286 GLN A O 1
ATOM 2286 N N . TRP A 1 287 ? 16.760 -10.427 33.884 1.00 87.44 287 TRP A N 1
ATOM 2287 C CA . TRP A 1 287 ? 16.451 -9.026 33.589 1.00 87.44 287 TRP A CA 1
ATOM 2288 C C . TRP A 1 287 ? 15.241 -8.875 32.674 1.00 87.44 287 TRP A C 1
ATOM 2290 O O . TRP A 1 287 ? 15.119 -9.571 31.667 1.00 87.44 287 TRP A O 1
ATOM 2300 N N . MET A 1 288 ? 14.358 -7.947 33.030 1.00 86.38 288 MET A N 1
ATOM 2301 C CA . MET A 1 288 ? 13.220 -7.549 32.210 1.00 86.38 288 MET A CA 1
ATOM 2302 C C . MET A 1 288 ? 13.710 -6.673 31.047 1.00 86.38 288 MET A C 1
ATOM 2304 O O . MET A 1 288 ? 14.467 -5.733 31.271 1.00 86.38 288 MET A O 1
ATOM 2308 N N . GLY A 1 289 ? 13.283 -6.966 29.818 1.00 82.88 289 GLY A N 1
ATOM 2309 C CA . GLY A 1 289 ? 13.696 -6.227 28.616 1.00 82.88 289 GLY A CA 1
ATOM 2310 C C . GLY A 1 289 ? 15.018 -6.694 27.993 1.00 82.88 289 GLY A C 1
ATOM 2311 O O . GLY A 1 289 ? 15.473 -6.085 27.028 1.00 82.88 289 GLY A O 1
ATOM 2312 N N . GLY A 1 290 ? 15.619 -7.774 28.507 1.00 86.31 290 GLY A N 1
ATOM 2313 C CA . GLY A 1 290 ? 16.766 -8.428 27.870 1.00 86.31 290 GLY A CA 1
ATOM 2314 C C . GLY A 1 290 ? 16.401 -9.084 26.533 1.00 86.31 290 GLY A C 1
ATOM 2315 O O . GLY A 1 290 ? 15.225 -9.358 26.257 1.00 86.31 290 GLY A O 1
ATOM 2316 N N . THR A 1 291 ? 17.408 -9.358 25.701 1.00 86.75 291 THR A N 1
ATOM 2317 C CA . THR A 1 291 ? 17.216 -9.976 24.381 1.00 86.75 291 THR A CA 1
ATOM 2318 C C . THR A 1 291 ? 17.693 -11.431 24.349 1.00 86.75 291 THR A C 1
ATOM 2320 O O . THR A 1 291 ? 18.682 -11.793 24.980 1.00 86.75 291 THR A O 1
ATOM 2323 N N . GLY A 1 292 ? 16.952 -12.320 23.682 1.00 84.81 292 GLY A N 1
ATOM 2324 C CA . GLY A 1 292 ? 17.324 -13.741 23.543 1.00 84.81 292 GLY A CA 1
ATOM 2325 C C . GLY A 1 292 ? 17.294 -14.568 24.839 1.00 84.81 292 GLY A C 1
ATOM 2326 O O . GLY A 1 292 ? 17.929 -15.614 24.911 1.00 84.81 292 GLY A O 1
ATOM 2327 N N . GLY A 1 293 ? 16.598 -14.099 25.880 1.00 84.88 293 GLY A N 1
ATOM 2328 C CA . GLY A 1 293 ? 16.514 -14.763 27.188 1.00 84.88 293 GLY A CA 1
ATOM 2329 C C . GLY A 1 293 ? 15.490 -15.905 27.290 1.00 84.88 293 GLY A C 1
ATOM 2330 O O . GLY A 1 293 ? 14.712 -16.164 26.370 1.00 84.88 293 GLY A O 1
ATOM 2331 N N . TYR A 1 294 ? 15.469 -16.559 28.452 1.00 86.56 294 TYR A N 1
ATOM 2332 C CA . TYR A 1 294 ? 14.547 -17.635 28.830 1.00 86.56 294 TYR A CA 1
ATOM 2333 C C . TYR A 1 294 ? 13.568 -17.156 29.906 1.00 86.56 294 TYR A C 1
ATOM 2335 O O . TYR A 1 294 ? 13.968 -16.476 30.851 1.00 86.56 294 TYR A O 1
ATOM 2343 N N . SER A 1 295 ? 12.296 -17.536 29.780 1.00 87.06 295 SER A N 1
ATOM 2344 C CA . SER A 1 295 ? 11.235 -17.419 30.797 1.00 87.06 295 SER A CA 1
ATOM 2345 C C . SER A 1 295 ? 10.932 -16.010 31.323 1.00 87.06 295 SER A C 1
ATOM 2347 O O . SER A 1 295 ? 10.072 -15.854 32.183 1.00 87.06 295 SER A O 1
ATOM 2349 N N . THR A 1 296 ? 11.576 -14.968 30.799 1.00 88.19 296 THR A N 1
ATOM 2350 C CA . THR A 1 296 ? 11.478 -13.588 31.294 1.00 88.19 296 THR A CA 1
ATOM 2351 C C . THR A 1 296 ? 10.952 -12.647 30.213 1.00 88.19 296 THR A C 1
ATOM 2353 O O . THR A 1 296 ? 11.156 -12.889 29.024 1.00 88.19 296 THR A O 1
ATOM 2356 N N . ALA A 1 297 ? 10.232 -11.589 30.603 1.00 86.69 297 ALA A N 1
ATOM 2357 C CA . ALA A 1 297 ? 9.694 -10.610 29.659 1.00 86.69 297 ALA A CA 1
ATOM 2358 C C . ALA A 1 297 ? 10.832 -9.878 28.927 1.00 86.69 297 ALA A C 1
ATOM 2360 O O . ALA A 1 297 ? 11.711 -9.296 29.561 1.00 86.69 297 ALA A O 1
ATOM 2361 N N . GLY A 1 298 ? 10.816 -9.902 27.595 1.00 86.81 298 GLY A N 1
ATOM 2362 C CA . GLY A 1 298 ? 11.920 -9.420 26.762 1.00 86.81 298 GLY A CA 1
ATOM 2363 C C . GLY A 1 298 ? 11.666 -9.654 25.275 1.00 86.81 298 GLY A C 1
ATOM 2364 O O . GLY A 1 298 ? 10.559 -10.037 24.883 1.00 86.81 298 GLY A O 1
ATOM 2365 N N . LEU A 1 299 ? 12.673 -9.423 24.432 1.00 86.50 299 LEU A N 1
ATOM 2366 C CA . LEU A 1 299 ? 12.543 -9.525 22.973 1.00 86.50 299 LEU A CA 1
ATOM 2367 C C . LEU A 1 299 ? 13.422 -10.649 22.402 1.00 86.50 299 LEU A C 1
ATOM 2369 O O . LEU A 1 299 ? 14.548 -10.854 22.832 1.00 86.50 299 LEU A O 1
ATOM 2373 N N . GLY A 1 300 ? 12.910 -11.423 21.442 1.00 83.19 300 GLY A N 1
ATOM 2374 C CA . GLY A 1 300 ? 13.684 -12.492 20.784 1.00 83.19 300 GLY A CA 1
ATOM 2375 C C . GLY A 1 300 ? 13.951 -13.757 21.621 1.00 83.19 300 GLY A C 1
ATOM 2376 O O . GLY A 1 300 ? 14.552 -14.694 21.102 1.00 83.19 300 GLY A O 1
ATOM 2377 N N . GLY A 1 301 ? 13.489 -13.809 22.875 1.00 84.88 301 GLY A N 1
ATOM 2378 C CA . GLY A 1 301 ? 13.622 -14.958 23.781 1.00 84.88 301 GLY A CA 1
ATOM 2379 C C . GLY A 1 301 ? 12.513 -16.017 23.674 1.00 84.88 301 GLY A C 1
ATOM 2380 O O . GLY A 1 301 ? 11.643 -15.948 22.800 1.00 84.88 301 GLY A O 1
ATOM 2381 N N . VAL A 1 302 ? 12.532 -16.987 24.595 1.00 84.94 302 VAL A N 1
ATOM 2382 C CA . VAL A 1 302 ? 11.580 -18.114 24.688 1.00 84.94 302 VAL A CA 1
ATOM 2383 C C . VAL A 1 302 ? 10.931 -18.207 26.070 1.00 84.94 302 VAL A C 1
ATOM 2385 O O . VAL A 1 302 ? 11.569 -17.951 27.085 1.00 84.94 302 VAL A O 1
ATOM 2388 N N . GLY A 1 303 ? 9.649 -18.580 26.129 1.00 82.88 303 GLY A N 1
ATOM 2389 C CA . GLY A 1 303 ? 8.940 -18.854 27.388 1.00 82.88 303 GLY A CA 1
ATOM 2390 C C . GLY A 1 303 ? 8.606 -17.639 28.268 1.00 82.88 303 GLY A C 1
ATOM 2391 O O . GLY A 1 303 ? 8.051 -17.826 29.343 1.00 82.88 303 GLY A O 1
ATOM 2392 N N . GLY A 1 304 ? 8.926 -16.409 27.854 1.00 85.94 304 GLY A N 1
ATOM 2393 C CA . GLY A 1 304 ? 8.552 -15.185 28.576 1.00 85.94 304 GLY A CA 1
ATOM 2394 C C . GLY A 1 304 ? 7.061 -14.821 28.434 1.00 85.94 304 GLY A C 1
ATOM 2395 O O . GLY A 1 304 ? 6.434 -15.201 27.444 1.00 85.94 304 GLY A O 1
ATOM 2396 N N . PRO A 1 305 ? 6.475 -14.073 29.393 1.00 85.06 305 PRO A N 1
ATOM 2397 C CA . PRO A 1 305 ? 5.043 -13.759 29.394 1.00 85.06 305 PRO A CA 1
ATOM 2398 C C . PRO A 1 305 ? 4.618 -12.714 28.347 1.00 85.06 305 PRO A C 1
ATOM 2400 O O . PRO A 1 305 ? 3.523 -12.815 27.811 1.00 85.06 305 PRO A O 1
ATOM 2403 N N . PHE A 1 306 ? 5.442 -11.707 28.042 1.00 84.38 306 PHE A N 1
ATOM 2404 C CA . PHE A 1 306 ? 5.156 -10.688 27.020 1.00 84.38 306 PHE A CA 1
ATOM 2405 C C . PHE A 1 306 ? 6.444 -10.022 26.520 1.00 84.38 306 PHE A C 1
ATOM 2407 O O . PHE A 1 306 ? 7.523 -10.219 27.087 1.00 84.38 306 PHE A O 1
ATOM 2414 N N . ARG A 1 307 ? 6.330 -9.219 25.457 1.00 85.69 307 ARG A N 1
ATOM 2415 C CA . ARG A 1 307 ? 7.454 -8.493 24.855 1.00 85.69 307 ARG A CA 1
ATOM 2416 C C . ARG A 1 307 ? 7.679 -7.162 25.549 1.00 85.69 307 ARG A C 1
ATOM 2418 O O . ARG A 1 307 ? 6.759 -6.353 25.669 1.00 85.69 307 ARG A O 1
ATOM 2425 N N . LEU A 1 308 ? 8.926 -6.923 25.933 1.00 86.75 308 LEU A N 1
ATOM 2426 C CA . LEU A 1 308 ? 9.392 -5.629 26.404 1.00 86.75 308 LEU A CA 1
ATOM 2427 C C . LEU A 1 308 ? 10.668 -5.263 25.652 1.00 86.75 308 LEU A C 1
ATOM 2429 O O . LEU A 1 308 ? 11.612 -6.049 25.636 1.00 86.75 308 LEU A O 1
ATOM 2433 N N . ASP A 1 309 ? 10.667 -4.092 25.021 1.00 83.75 309 ASP A N 1
ATOM 2434 C CA . ASP A 1 309 ? 11.838 -3.537 24.346 1.00 83.75 309 ASP A CA 1
ATOM 2435 C C . ASP A 1 309 ? 12.526 -2.509 25.256 1.00 83.75 309 ASP A C 1
ATOM 2437 O O . ASP A 1 309 ? 11.897 -1.535 25.673 1.00 83.75 309 ASP A O 1
ATOM 2441 N N . ALA A 1 310 ? 13.806 -2.740 25.559 1.00 83.38 310 ALA A N 1
ATOM 2442 C CA . ALA A 1 310 ? 14.666 -1.836 26.330 1.00 83.38 310 ALA A CA 1
ATOM 2443 C C . ALA A 1 310 ? 15.574 -0.954 25.445 1.00 83.38 310 ALA A C 1
ATOM 2445 O O . ALA A 1 310 ? 16.339 -0.139 25.961 1.00 83.38 310 ALA A O 1
ATOM 2446 N N . GLY A 1 311 ? 15.473 -1.085 24.118 1.00 81.25 311 GLY A N 1
ATOM 2447 C CA . GLY A 1 311 ? 16.189 -0.249 23.158 1.00 81.25 311 GLY A CA 1
ATOM 2448 C C . GLY A 1 311 ? 17.453 -0.864 22.552 1.00 81.25 311 GLY A C 1
ATOM 2449 O O . GLY A 1 311 ? 18.118 -0.186 21.774 1.00 81.25 311 GLY A O 1
ATOM 2450 N N . HIS A 1 312 ? 17.766 -2.119 22.879 1.00 83.38 312 HIS A N 1
ATOM 2451 C CA . HIS A 1 312 ? 19.035 -2.786 22.548 1.00 83.38 312 HIS A CA 1
ATOM 2452 C C . HIS A 1 312 ? 18.955 -3.668 21.289 1.00 83.38 312 HIS A C 1
ATOM 2454 O O . HIS A 1 312 ? 17.869 -3.943 20.769 1.00 83.38 312 HIS A O 1
ATOM 2460 N N . ASP A 1 313 ? 20.114 -4.145 20.824 1.00 83.06 313 ASP A N 1
ATOM 2461 C CA . ASP A 1 313 ? 20.226 -5.119 19.730 1.00 83.06 313 ASP A CA 1
ATOM 2462 C C . ASP A 1 313 ? 19.540 -6.452 20.066 1.00 83.06 313 ASP A C 1
ATOM 2464 O O . ASP A 1 313 ? 19.582 -6.955 21.198 1.00 83.06 313 ASP A O 1
ATOM 2468 N N . ILE A 1 314 ? 18.886 -7.042 19.061 1.00 83.69 314 ILE A N 1
ATOM 2469 C CA . ILE A 1 314 ? 17.957 -8.157 19.260 1.00 83.69 314 ILE A CA 1
ATOM 2470 C C . ILE A 1 314 ? 18.654 -9.483 18.963 1.00 83.69 314 ILE A C 1
ATOM 2472 O O . ILE A 1 314 ? 18.834 -9.882 17.813 1.00 83.69 314 ILE A O 1
ATOM 2476 N N . HIS A 1 315 ? 18.950 -10.219 20.026 1.00 85.56 315 HIS A N 1
ATOM 2477 C CA . HIS A 1 315 ? 19.391 -11.606 19.978 1.00 85.56 315 HIS A CA 1
ATOM 2478 C C . HIS A 1 315 ? 18.183 -12.546 19.883 1.00 85.56 315 HIS A C 1
ATOM 2480 O O . HIS A 1 315 ? 17.325 -12.563 20.764 1.00 85.56 315 HIS A O 1
ATOM 2486 N N . GLN A 1 316 ? 18.085 -13.314 18.800 1.00 83.81 316 GLN A N 1
ATOM 2487 C CA . GLN A 1 316 ? 16.948 -14.189 18.529 1.00 83.81 316 GLN A CA 1
ATOM 2488 C C . GLN A 1 316 ? 17.273 -15.647 18.767 1.00 83.81 316 GLN A C 1
ATOM 2490 O O . GLN A 1 316 ? 18.260 -16.175 18.253 1.00 83.81 316 GLN A O 1
ATOM 2495 N N . MET A 1 317 ? 16.368 -16.293 19.490 1.00 84.88 317 MET A N 1
ATOM 2496 C CA . MET A 1 317 ? 16.275 -17.739 19.533 1.00 84.88 317 MET A CA 1
ATOM 2497 C C . MET A 1 317 ? 15.616 -18.268 18.249 1.00 84.88 317 MET A C 1
ATOM 2499 O O . MET A 1 317 ? 14.629 -17.672 17.786 1.00 84.88 317 MET A O 1
ATOM 2503 N N . PRO A 1 318 ? 16.128 -19.379 17.687 1.00 82.88 318 PRO A N 1
ATOM 2504 C CA . PRO A 1 318 ? 15.612 -19.956 16.452 1.00 82.88 318 PRO A CA 1
ATOM 2505 C C . PRO A 1 318 ? 14.168 -20.435 16.630 1.00 82.88 318 PRO A C 1
ATOM 2507 O O . PRO A 1 318 ? 13.719 -20.755 17.732 1.00 82.88 318 PRO A O 1
ATOM 2510 N N . GLU A 1 319 ? 13.413 -20.509 15.537 1.00 79.62 319 GLU A N 1
ATOM 2511 C CA . GLU A 1 319 ? 11.993 -20.877 15.606 1.00 79.62 319 GLU A CA 1
ATOM 2512 C C . GLU A 1 319 ? 11.777 -22.310 16.126 1.00 79.62 319 GLU A C 1
ATOM 2514 O O . GLU A 1 319 ? 10.815 -22.571 16.850 1.00 79.62 319 GLU A O 1
ATOM 2519 N N . SER A 1 320 ? 12.723 -23.216 15.854 1.00 80.81 320 SER A N 1
ATOM 2520 C CA . SER A 1 320 ? 12.749 -24.570 16.421 1.00 80.81 320 SER A CA 1
ATOM 2521 C C . SER A 1 320 ? 12.758 -24.563 17.954 1.00 80.81 320 SER A C 1
ATOM 2523 O O . SER A 1 320 ? 12.065 -25.369 18.569 1.00 80.81 320 SER A O 1
ATOM 2525 N N . ALA A 1 321 ? 13.475 -23.623 18.575 1.00 80.38 321 ALA A N 1
ATOM 2526 C CA . ALA A 1 321 ? 13.538 -23.467 20.026 1.00 80.38 321 ALA A CA 1
ATOM 2527 C C . ALA A 1 321 ? 12.193 -23.031 20.617 1.00 80.38 321 ALA A C 1
ATOM 2529 O O . ALA A 1 321 ? 11.758 -23.538 21.649 1.00 80.38 321 ALA A O 1
ATOM 2530 N N . LYS A 1 322 ? 11.494 -22.111 19.942 1.00 81.44 322 LYS A N 1
ATOM 2531 C CA . LYS A 1 322 ? 10.178 -21.620 20.385 1.00 81.44 322 LYS A CA 1
ATOM 2532 C C . LYS A 1 322 ? 9.111 -22.708 20.329 1.00 81.44 322 LYS A C 1
ATOM 2534 O O . LYS A 1 322 ? 8.247 -22.753 21.198 1.00 81.44 322 LYS A O 1
ATOM 2539 N N . GLN A 1 323 ? 9.181 -23.586 19.330 1.00 82.88 323 GLN A N 1
ATOM 2540 C CA . GLN A 1 323 ? 8.243 -24.700 19.169 1.00 82.88 323 GLN A CA 1
ATOM 2541 C C . GLN A 1 323 ? 8.445 -25.812 20.205 1.00 82.88 323 GLN A C 1
ATOM 2543 O O . GLN A 1 323 ? 7.497 -26.520 20.527 1.00 82.88 323 GLN A O 1
ATOM 2548 N N . GLN A 1 324 ? 9.656 -25.955 20.750 1.00 83.69 324 GLN A N 1
ATOM 2549 C CA . GLN A 1 324 ? 9.974 -26.956 21.773 1.00 83.69 324 GLN A CA 1
ATOM 2550 C C . GLN A 1 324 ? 9.511 -26.560 23.188 1.00 83.69 324 GLN A C 1
ATOM 2552 O O . GLN A 1 324 ? 9.684 -27.337 24.127 1.00 83.69 324 GLN A O 1
ATOM 2557 N N . VAL A 1 325 ? 8.914 -25.374 23.367 1.00 84.19 325 VAL A N 1
ATOM 2558 C CA . VAL A 1 325 ? 8.407 -24.919 24.669 1.00 84.19 325 VAL A CA 1
ATOM 2559 C C . VAL A 1 325 ? 7.191 -25.765 25.086 1.00 84.19 325 VAL A C 1
ATOM 2561 O O . VAL A 1 325 ? 6.200 -25.811 24.352 1.00 84.19 325 VAL A O 1
ATOM 2564 N N . PRO A 1 326 ? 7.208 -26.392 26.279 1.00 87.69 326 PRO A N 1
ATOM 2565 C CA . PRO A 1 326 ? 6.078 -27.164 26.784 1.00 87.69 326 PRO A CA 1
ATOM 2566 C C . PRO A 1 326 ? 4.781 -26.351 26.889 1.00 87.69 326 PRO A C 1
ATOM 2568 O O . PRO A 1 326 ? 4.770 -25.200 27.333 1.00 87.69 326 PRO A O 1
ATOM 2571 N N . GLU A 1 327 ? 3.651 -26.986 26.575 1.00 86.62 327 GLU A N 1
ATOM 2572 C CA . GLU A 1 327 ? 2.341 -26.322 26.536 1.00 86.62 327 GLU A CA 1
ATOM 2573 C C . GLU A 1 327 ? 1.920 -25.724 27.891 1.00 86.62 327 GLU A C 1
ATOM 2575 O O . GLU A 1 327 ? 1.306 -24.655 27.940 1.00 86.62 327 GLU A O 1
ATOM 2580 N N . TYR A 1 328 ? 2.302 -26.352 29.011 1.00 87.25 328 TYR A N 1
ATOM 2581 C CA . TYR A 1 328 ? 1.995 -25.831 30.347 1.00 87.25 328 TYR A CA 1
ATOM 2582 C C . TYR A 1 328 ? 2.683 -24.482 30.626 1.00 87.25 328 TYR A C 1
ATOM 2584 O O . TYR A 1 328 ? 2.090 -23.624 31.281 1.00 87.25 328 TYR A O 1
ATOM 2592 N N . ILE A 1 329 ? 3.894 -24.265 30.095 1.00 85.75 329 ILE A N 1
ATOM 2593 C CA . ILE A 1 329 ? 4.635 -22.998 30.214 1.00 85.75 329 ILE A CA 1
ATOM 2594 C C . ILE A 1 329 ? 3.966 -21.933 29.353 1.00 85.75 329 ILE A C 1
ATOM 2596 O O . ILE A 1 329 ? 3.727 -20.828 29.832 1.00 85.75 329 ILE A O 1
ATOM 2600 N N . LEU A 1 330 ? 3.578 -22.276 28.120 1.00 85.00 330 LEU A N 1
ATOM 2601 C CA . LEU A 1 330 ? 2.838 -21.367 27.238 1.00 85.00 330 LEU A CA 1
ATOM 2602 C C . LEU A 1 330 ? 1.509 -20.930 27.866 1.00 85.00 330 LEU A C 1
ATOM 2604 O O . LEU A 1 330 ? 1.137 -19.758 27.792 1.00 85.00 330 LEU A O 1
ATOM 2608 N N . LYS A 1 331 ? 0.797 -21.851 28.524 1.00 86.25 331 LYS A N 1
ATOM 2609 C CA . LYS A 1 331 ? -0.452 -21.538 29.224 1.00 86.25 331 LYS A CA 1
ATOM 2610 C C . LYS A 1 331 ? -0.221 -20.603 30.415 1.00 86.25 331 LYS A C 1
ATOM 2612 O O . LYS A 1 331 ? -0.904 -19.584 30.502 1.00 86.25 331 LYS A O 1
ATOM 2617 N N . LYS A 1 332 ? 0.768 -20.888 31.271 1.00 87.44 332 LYS A N 1
ATOM 2618 C CA . LYS A 1 332 ? 1.147 -19.999 32.387 1.00 87.44 332 LYS A CA 1
ATOM 2619 C C . LYS A 1 332 ? 1.581 -18.617 31.891 1.00 87.44 332 LYS A C 1
ATOM 2621 O O . LYS A 1 332 ? 1.176 -17.607 32.457 1.00 87.44 332 LYS A O 1
ATOM 2626 N N . ALA A 1 333 ? 2.353 -18.560 30.806 1.00 85.19 333 ALA A N 1
ATOM 2627 C CA . ALA A 1 333 ? 2.808 -17.311 30.202 1.00 85.19 333 ALA A CA 1
ATOM 2628 C C . ALA A 1 333 ? 1.609 -16.472 29.744 1.00 85.19 333 ALA A C 1
ATOM 2630 O O . ALA A 1 333 ? 1.508 -15.306 30.118 1.00 85.19 333 ALA A O 1
ATOM 2631 N N . ARG A 1 334 ? 0.642 -17.089 29.048 1.00 84.69 334 ARG A N 1
ATOM 2632 C CA . ARG A 1 334 ? -0.623 -16.447 28.652 1.00 84.69 334 ARG A CA 1
ATOM 2633 C C . ARG A 1 334 ? -1.450 -15.970 29.846 1.00 84.69 334 ARG A C 1
ATOM 2635 O O . ARG A 1 334 ? -2.063 -14.911 29.766 1.00 84.69 334 ARG A O 1
ATOM 2642 N N . GLU A 1 335 ? -1.506 -16.729 30.938 1.00 86.81 335 GLU A N 1
ATOM 2643 C CA . GLU A 1 335 ? -2.236 -16.337 32.154 1.00 86.81 335 GLU A CA 1
ATOM 2644 C C . GLU A 1 335 ? -1.613 -15.099 32.814 1.00 86.81 335 GLU A C 1
ATOM 2646 O O . GLU A 1 335 ? -2.331 -14.141 33.112 1.00 86.81 335 GLU A O 1
ATOM 2651 N N . ILE A 1 336 ? -0.284 -15.067 32.955 1.00 85.69 336 ILE A N 1
ATOM 2652 C CA . ILE A 1 336 ? 0.450 -13.898 33.466 1.00 85.69 336 ILE A CA 1
ATOM 2653 C C . ILE A 1 336 ? 0.261 -12.700 32.533 1.00 85.69 336 ILE A C 1
ATOM 2655 O O . ILE A 1 336 ? -0.029 -11.598 32.996 1.00 85.69 336 ILE A O 1
ATOM 2659 N N . ALA A 1 337 ? 0.356 -12.911 31.221 1.00 82.94 337 ALA A N 1
ATOM 2660 C CA . ALA A 1 337 ? 0.188 -11.853 30.235 1.00 82.94 337 ALA A CA 1
ATOM 2661 C C . ALA A 1 337 ? -1.230 -11.262 30.259 1.00 82.94 337 ALA A C 1
ATOM 2663 O O . ALA A 1 337 ? -1.393 -10.044 30.239 1.00 82.94 337 ALA A O 1
ATOM 2664 N N . LYS A 1 338 ? -2.265 -12.103 30.391 1.00 82.69 338 LYS A N 1
ATOM 2665 C CA . LYS A 1 338 ? -3.657 -11.658 30.576 1.00 82.69 338 LYS A CA 1
ATOM 2666 C C . LYS A 1 338 ? -3.842 -10.887 31.879 1.00 82.69 338 LYS A C 1
ATOM 2668 O O . LYS A 1 338 ? -4.541 -9.875 31.878 1.00 82.69 338 LYS A O 1
ATOM 2673 N N . ALA A 1 339 ? -3.231 -11.334 32.975 1.00 84.50 339 ALA A N 1
ATOM 2674 C CA . ALA A 1 339 ? -3.308 -10.639 34.256 1.00 84.50 339 ALA A CA 1
ATOM 2675 C C . ALA A 1 339 ? -2.644 -9.253 34.189 1.00 84.50 339 ALA A C 1
ATOM 2677 O O . ALA A 1 339 ? -3.239 -8.268 34.626 1.00 84.50 339 ALA A O 1
ATOM 2678 N N . GLU A 1 340 ? -1.456 -9.152 33.590 1.00 81.31 340 GLU A N 1
ATOM 2679 C CA . GLU A 1 340 ? -0.760 -7.875 33.387 1.00 81.31 340 GLU A CA 1
ATOM 2680 C C . GLU A 1 340 ? -1.493 -6.967 32.399 1.00 81.31 340 GLU A C 1
ATOM 2682 O O . GLU A 1 340 ? -1.642 -5.772 32.657 1.00 81.31 340 GLU A O 1
ATOM 2687 N N . TYR A 1 341 ? -2.057 -7.525 31.325 1.00 78.81 341 TYR A N 1
ATOM 2688 C CA . TYR A 1 341 ? -2.937 -6.786 30.424 1.00 78.81 341 TYR A CA 1
ATOM 2689 C C . TYR A 1 341 ? -4.111 -6.174 31.187 1.00 78.81 341 TYR A C 1
ATOM 2691 O O . TYR A 1 341 ? -4.357 -4.978 31.079 1.00 78.81 341 TYR A O 1
ATOM 2699 N N . GLN A 1 342 ? -4.812 -6.964 32.004 1.00 78.12 342 GLN A N 1
ATOM 2700 C CA . GLN A 1 342 ? -5.946 -6.481 32.792 1.00 78.12 342 GLN A CA 1
ATOM 2701 C C . GLN A 1 342 ? -5.535 -5.408 33.802 1.00 78.12 342 GLN A C 1
ATOM 2703 O O . GLN A 1 342 ? -6.275 -4.442 33.978 1.00 78.12 342 GLN A O 1
ATOM 2708 N N . LYS A 1 343 ? -4.370 -5.538 34.450 1.00 79.56 343 LYS A N 1
ATOM 2709 C CA . LYS A 1 343 ? -3.831 -4.494 35.336 1.00 79.56 343 LYS A CA 1
ATOM 2710 C C . LYS A 1 343 ? -3.534 -3.211 34.565 1.00 79.56 343 LYS A C 1
ATOM 2712 O O . LYS A 1 343 ? -3.956 -2.145 35.000 1.00 79.56 343 LYS A O 1
ATOM 2717 N N . LYS A 1 344 ? -2.873 -3.314 33.408 1.00 73.81 344 LYS A N 1
ATOM 2718 C CA . LYS A 1 344 ? -2.555 -2.174 32.538 1.00 73.81 344 LYS A CA 1
ATOM 2719 C C . LYS A 1 344 ? -3.822 -1.499 32.022 1.00 73.81 344 LYS A C 1
ATOM 2721 O O . LYS A 1 344 ? -3.914 -0.282 32.074 1.00 73.81 344 LYS A O 1
ATOM 2726 N N . MET A 1 345 ? -4.821 -2.277 31.605 1.00 70.94 345 MET A N 1
ATOM 2727 C CA . MET A 1 345 ? -6.133 -1.762 31.213 1.00 70.94 345 MET A CA 1
ATOM 2728 C C . MET A 1 345 ? -6.805 -1.040 32.377 1.00 70.94 345 MET A C 1
ATOM 2730 O O . MET A 1 345 ? -7.189 0.111 32.229 1.00 70.94 345 MET A O 1
ATOM 2734 N N . LYS A 1 346 ? -6.887 -1.663 33.559 1.00 73.38 346 LYS A N 1
ATOM 2735 C CA . LYS A 1 346 ? -7.460 -1.015 34.748 1.00 73.38 346 LYS A CA 1
ATOM 2736 C C . LYS A 1 346 ? -6.749 0.296 35.072 1.00 73.38 346 LYS A C 1
ATOM 2738 O O . LYS A 1 346 ? -7.440 1.279 35.267 1.00 73.38 346 LYS A O 1
ATOM 2743 N N . ALA A 1 347 ? -5.415 0.327 35.051 1.00 67.38 347 ALA A N 1
ATOM 2744 C CA . ALA A 1 347 ? -4.629 1.536 35.300 1.00 67.38 347 ALA A CA 1
ATOM 2745 C C . ALA A 1 347 ? -4.883 2.645 34.261 1.00 67.38 347 ALA A C 1
ATOM 2747 O O . ALA A 1 347 ? -4.964 3.818 34.624 1.00 67.38 347 ALA A O 1
ATOM 2748 N N . LEU A 1 348 ? -5.042 2.282 32.983 1.00 62.03 348 LEU A N 1
ATOM 2749 C CA . LEU A 1 348 ? -5.416 3.222 31.922 1.00 62.03 348 LEU A CA 1
ATOM 2750 C C . LEU A 1 348 ? -6.819 3.794 32.142 1.00 62.03 348 LEU A C 1
ATOM 2752 O O . LEU A 1 348 ? -7.005 5.000 32.051 1.00 62.03 348 LEU A O 1
ATOM 2756 N N . PHE A 1 349 ? -7.791 2.952 32.493 1.00 60.88 349 PHE A N 1
ATOM 2757 C CA . PHE A 1 349 ? -9.172 3.389 32.711 1.00 60.88 349 PHE A CA 1
ATOM 2758 C C . PHE A 1 349 ? -9.402 4.065 34.077 1.00 60.88 349 PHE A C 1
ATOM 2760 O O . PHE A 1 349 ? -10.390 4.776 34.231 1.00 60.88 349 PHE A O 1
ATOM 2767 N N . SER A 1 350 ? -8.521 3.856 35.064 1.00 56.88 350 SER A N 1
ATOM 2768 C CA . SER A 1 350 ? -8.632 4.409 36.424 1.00 56.88 350 SER A CA 1
ATOM 2769 C C . SER A 1 350 ? -7.792 5.663 36.671 1.00 56.88 350 SER A C 1
ATOM 2771 O O . SER A 1 350 ? -7.838 6.204 37.770 1.00 56.88 350 SER A O 1
ATOM 2773 N N . SER A 1 351 ? -6.969 6.103 35.715 1.00 54.66 351 SER A N 1
ATOM 2774 C CA . SER A 1 351 ? -6.201 7.346 35.847 1.00 54.66 351 SER A CA 1
ATOM 2775 C C . SER A 1 351 ? -7.107 8.532 35.502 1.00 54.66 351 SER A C 1
ATOM 2777 O O . SER A 1 351 ? -7.377 8.830 34.336 1.00 54.66 351 SER A O 1
ATOM 2779 N N . ASP A 1 352 ? -7.630 9.168 36.549 1.00 46.88 352 ASP A N 1
ATOM 2780 C CA . ASP A 1 352 ? -8.667 10.201 36.525 1.00 46.88 352 ASP A CA 1
ATOM 2781 C C . ASP A 1 352 ? -8.456 11.303 35.468 1.00 46.88 352 ASP A C 1
ATOM 2783 O O . ASP A 1 352 ? -7.381 11.875 35.344 1.00 46.88 352 ASP A O 1
ATOM 2787 N N . ILE A 1 353 ? -9.524 11.579 34.707 1.00 52.38 353 ILE A N 1
ATOM 2788 C CA . ILE A 1 353 ? -10.008 12.842 34.092 1.00 52.38 353 ILE A CA 1
ATOM 2789 C C . ILE A 1 353 ? -9.037 13.725 33.259 1.00 52.38 353 ILE A C 1
ATOM 2791 O O . ILE A 1 353 ? -9.463 14.231 32.224 1.00 52.38 353 ILE A O 1
ATOM 2795 N N . ALA A 1 354 ? -7.751 13.868 33.589 1.00 52.78 354 ALA A N 1
ATOM 2796 C CA . ALA A 1 354 ? -6.769 14.676 32.851 1.00 52.78 354 ALA A CA 1
ATOM 2797 C C . ALA A 1 354 ? -5.681 13.815 32.176 1.00 52.78 354 ALA A C 1
ATOM 2799 O O . ALA A 1 354 ? -5.387 12.703 32.619 1.00 52.78 354 ALA A O 1
ATOM 2800 N N . MET A 1 355 ? -5.109 14.299 31.068 1.00 60.81 355 MET A N 1
ATOM 2801 C CA . MET A 1 355 ? -3.883 13.731 30.487 1.00 60.81 355 MET A CA 1
ATOM 2802 C C . MET A 1 355 ? -2.684 14.143 31.348 1.00 60.81 355 MET A C 1
ATOM 2804 O O . MET A 1 355 ? -2.581 15.302 31.743 1.00 60.81 355 MET A O 1
ATOM 2808 N N . SER A 1 356 ? -1.782 13.201 31.638 1.00 74.06 356 SER A N 1
ATOM 2809 C CA . SER A 1 356 ? -0.474 13.524 32.222 1.00 74.06 356 SER A CA 1
ATOM 2810 C C . SER A 1 356 ? 0.377 14.303 31.209 1.00 74.06 356 SER A C 1
ATOM 2812 O O . SER A 1 356 ? 0.227 14.112 30.007 1.00 74.06 356 SER A O 1
ATOM 2814 N N . GLU A 1 357 ? 1.318 15.128 31.669 1.00 69.31 357 GLU A N 1
ATOM 2815 C CA . GLU A 1 357 ? 2.271 15.844 30.803 1.00 69.31 357 GLU A CA 1
ATOM 2816 C C . GLU A 1 357 ? 3.064 14.886 29.890 1.00 69.31 357 GLU A C 1
ATOM 2818 O O . GLU A 1 357 ? 3.310 15.172 28.720 1.00 69.31 357 GLU A O 1
ATOM 2823 N N . TYR A 1 358 ? 3.396 13.691 30.389 1.00 72.50 358 TYR A N 1
ATOM 2824 C CA . TYR A 1 358 ? 4.037 12.646 29.587 1.00 72.50 358 TYR A CA 1
ATOM 2825 C C . TYR A 1 358 ? 3.127 12.126 28.464 1.00 72.50 358 TYR A C 1
ATOM 2827 O O . TYR A 1 358 ? 3.561 11.933 27.328 1.00 72.50 358 TYR A O 1
ATOM 2835 N N . ASP A 1 359 ? 1.851 11.923 28.787 1.00 77.44 359 ASP A N 1
ATOM 2836 C CA . ASP A 1 359 ? 0.839 11.459 27.842 1.00 77.44 359 ASP A CA 1
ATOM 2837 C C . ASP A 1 359 ? 0.552 12.503 26.763 1.00 77.44 359 ASP A C 1
ATOM 2839 O O . ASP A 1 359 ? 0.364 12.153 25.596 1.00 77.44 359 ASP A O 1
ATOM 2843 N N . ASP A 1 360 ? 0.567 13.779 27.142 1.00 74.88 360 ASP A N 1
ATOM 2844 C CA . ASP A 1 360 ? 0.403 14.898 26.220 1.00 74.88 360 ASP A CA 1
ATOM 2845 C C . ASP A 1 360 ? 1.572 15.002 25.248 1.00 74.88 360 ASP A C 1
ATOM 2847 O O . ASP A 1 360 ? 1.367 15.020 24.035 1.00 74.88 360 ASP A O 1
ATOM 2851 N N . ASN A 1 361 ? 2.804 14.908 25.744 1.00 80.50 361 ASN A N 1
ATOM 2852 C CA . ASN A 1 361 ? 3.987 14.872 24.886 1.00 80.50 361 ASN A CA 1
ATOM 2853 C C . ASN A 1 361 ? 3.957 13.692 23.900 1.00 80.50 361 ASN A C 1
ATOM 2855 O O . ASN A 1 361 ? 4.242 13.860 22.708 1.00 80.50 361 ASN A O 1
ATOM 2859 N N . ALA A 1 362 ? 3.564 12.500 24.361 1.00 80.56 362 ALA A N 1
ATOM 2860 C CA . ALA A 1 362 ? 3.431 11.328 23.500 1.00 80.56 362 ALA A CA 1
ATOM 2861 C C . ALA A 1 362 ? 2.365 11.538 22.412 1.00 80.56 362 ALA A C 1
ATOM 2863 O O . ALA A 1 362 ? 2.624 11.272 21.234 1.00 80.56 362 ALA A O 1
ATOM 2864 N N . TYR A 1 363 ? 1.196 12.066 22.778 1.00 84.31 363 TYR A N 1
ATOM 2865 C CA . TYR A 1 363 ? 0.126 12.374 21.831 1.00 84.31 363 TYR A CA 1
ATOM 2866 C C . TYR A 1 363 ? 0.551 13.437 20.809 1.00 84.31 363 TYR A C 1
ATOM 2868 O O . TYR A 1 363 ? 0.397 13.224 19.605 1.00 84.31 363 TYR A O 1
ATOM 2876 N N . MET A 1 364 ? 1.153 14.540 21.259 1.00 83.56 364 MET A N 1
ATOM 2877 C CA . MET A 1 364 ? 1.617 15.631 20.395 1.00 83.56 364 MET A CA 1
ATOM 2878 C C . MET A 1 364 ? 2.701 15.178 19.410 1.00 83.56 364 MET A C 1
ATOM 2880 O O . MET A 1 364 ? 2.717 15.612 18.253 1.00 83.56 364 MET A O 1
ATOM 2884 N N . SER A 1 365 ? 3.564 14.241 19.815 1.00 85.75 365 SER A N 1
ATOM 2885 C CA . SER A 1 365 ? 4.573 13.657 18.921 1.00 85.75 365 SER A CA 1
ATOM 2886 C C . SER A 1 365 ? 3.959 12.885 17.742 1.00 85.75 365 SER A C 1
ATOM 2888 O O . SER A 1 365 ? 4.500 12.912 16.636 1.00 85.75 365 SER A O 1
ATOM 2890 N N . LEU A 1 366 ? 2.811 12.230 17.950 1.00 85.00 366 LEU A N 1
ATOM 2891 C CA . LEU A 1 366 ? 2.070 11.528 16.898 1.00 85.00 366 LEU A CA 1
ATOM 2892 C C . LEU A 1 366 ? 1.222 12.504 16.081 1.00 85.00 366 LEU A C 1
ATOM 2894 O O . LEU A 1 366 ? 1.183 12.427 14.853 1.00 85.00 366 LEU A O 1
ATOM 2898 N N . TRP A 1 367 ? 0.562 13.442 16.757 1.00 86.31 367 TRP A N 1
ATOM 2899 C CA . TRP A 1 367 ? -0.321 14.421 16.135 1.00 86.31 367 TRP A CA 1
ATOM 2900 C C . TRP A 1 367 ? 0.419 15.332 15.151 1.00 86.31 367 TRP A C 1
ATOM 2902 O O . TRP A 1 367 ? -0.036 15.494 14.018 1.00 86.31 367 TRP A O 1
ATOM 2912 N N . SER A 1 368 ? 1.591 15.849 15.531 1.00 85.88 368 SER A N 1
ATOM 2913 C CA . SER A 1 368 ? 2.392 16.762 14.695 1.00 85.88 368 SER A CA 1
ATOM 2914 C C . SER A 1 368 ? 2.773 16.171 13.332 1.00 85.88 368 SER A C 1
ATOM 2916 O O . SER A 1 368 ? 2.855 16.889 12.335 1.00 85.88 368 SER A O 1
ATOM 2918 N N . LYS A 1 369 ? 2.948 14.849 13.250 1.00 87.38 369 LYS A N 1
ATOM 2919 C CA . LYS A 1 369 ? 3.233 14.141 11.993 1.00 87.38 369 LYS A CA 1
ATOM 2920 C C . LYS A 1 369 ? 2.002 13.980 11.103 1.00 87.38 369 LYS A C 1
ATOM 2922 O O . LYS A 1 369 ? 2.121 13.873 9.884 1.00 87.38 369 LYS A O 1
ATOM 2927 N N . VAL A 1 370 ? 0.817 13.942 11.704 1.00 89.19 370 VAL A N 1
ATOM 2928 C CA . VAL A 1 370 ? -0.433 13.547 11.048 1.00 89.19 370 VAL A CA 1
ATOM 2929 C C . VAL A 1 370 ? -1.325 14.743 10.705 1.00 89.19 370 VAL A C 1
ATOM 2931 O O . VAL A 1 370 ? -2.118 14.654 9.770 1.00 89.19 370 VAL A O 1
ATOM 2934 N N . GLU A 1 371 ? -1.175 15.876 11.389 1.00 87.25 371 GLU A N 1
ATOM 2935 C CA . GLU A 1 371 ? -2.018 17.078 11.277 1.00 87.25 371 GLU A CA 1
ATOM 2936 C C . GLU A 1 371 ? -2.314 17.518 9.827 1.00 87.25 371 GLU A C 1
ATOM 2938 O O . GLU A 1 371 ? -3.465 17.748 9.434 1.00 87.25 371 GLU A O 1
ATOM 2943 N N . LYS A 1 372 ? -1.279 17.605 8.984 1.00 86.44 372 LYS A N 1
ATOM 2944 C CA . LYS A 1 372 ? -1.442 18.012 7.576 1.00 86.44 372 LYS A CA 1
ATOM 2945 C C . LYS A 1 372 ? -2.259 16.991 6.784 1.00 86.44 372 LYS A C 1
ATOM 2947 O O . LYS A 1 372 ? -3.091 17.355 5.949 1.00 86.44 372 LYS A O 1
ATOM 2952 N N . HIS A 1 373 ? -2.024 15.707 7.042 1.00 87.44 373 HIS A N 1
ATOM 2953 C CA . HIS A 1 373 ? -2.716 14.613 6.371 1.00 87.44 373 HIS A CA 1
ATOM 2954 C C . HIS A 1 373 ? -4.171 14.497 6.834 1.00 87.44 373 HIS A C 1
ATOM 2956 O O . HIS A 1 373 ? -5.051 14.304 5.991 1.00 87.44 373 HIS A O 1
ATOM 2962 N N . SER A 1 374 ? -4.443 14.694 8.127 1.00 88.69 374 SER A N 1
ATOM 2963 C CA . SER A 1 374 ? -5.803 14.661 8.668 1.00 88.69 374 SER A CA 1
ATOM 2964 C C . SER A 1 374 ? -6.656 15.814 8.142 1.00 88.69 374 SER A C 1
ATOM 2966 O O . SER A 1 374 ? -7.790 15.598 7.717 1.00 88.69 374 SER A O 1
ATOM 2968 N N . THR A 1 375 ? -6.096 17.021 8.037 1.00 87.12 375 THR A N 1
ATOM 2969 C CA . THR A 1 375 ? -6.791 18.185 7.452 1.00 87.12 375 THR A CA 1
ATOM 2970 C C . THR A 1 375 ? -7.184 17.940 5.992 1.00 87.12 375 THR A C 1
ATOM 2972 O O . THR A 1 375 ? -8.307 18.234 5.563 1.00 87.12 375 THR A O 1
ATOM 2975 N N . ARG A 1 376 ? -6.280 17.333 5.214 1.00 88.19 376 ARG A N 1
ATOM 2976 C CA . ARG A 1 376 ? -6.552 16.966 3.820 1.00 88.19 376 ARG A CA 1
ATOM 2977 C C . ARG A 1 376 ? -7.632 15.891 3.716 1.00 88.19 376 ARG A C 1
ATOM 2979 O O . ARG A 1 376 ? -8.532 16.017 2.888 1.00 88.19 376 ARG A O 1
ATOM 2986 N N . LEU A 1 377 ? -7.559 14.849 4.543 1.00 89.44 377 LEU A N 1
ATOM 2987 C CA . LEU A 1 377 ? -8.559 13.783 4.561 1.00 89.44 377 LEU A CA 1
ATOM 2988 C C . LEU A 1 377 ? -9.936 14.322 4.970 1.00 89.44 377 LEU A C 1
ATOM 2990 O O . LEU A 1 377 ? -10.929 13.996 4.322 1.00 89.44 377 LEU A O 1
ATOM 2994 N N . ARG A 1 378 ? -9.993 15.222 5.956 1.00 90.81 378 ARG A N 1
ATOM 2995 C CA . ARG A 1 378 ? -11.218 15.925 6.358 1.00 90.81 378 ARG A CA 1
ATOM 2996 C C . ARG A 1 378 ? -11.856 16.684 5.193 1.00 90.81 378 ARG A C 1
ATOM 2998 O O . ARG A 1 378 ? -13.053 16.541 4.966 1.00 90.81 378 ARG A O 1
ATOM 3005 N N . SER A 1 379 ? -11.054 17.397 4.400 1.00 88.44 379 SER A N 1
ATOM 3006 C CA . SER A 1 379 ? -11.532 18.110 3.202 1.00 88.44 379 SER A CA 1
ATOM 3007 C C . SER A 1 379 ? -12.123 17.155 2.153 1.00 88.44 379 SER A C 1
ATOM 3009 O O . SER A 1 379 ? -13.143 17.448 1.535 1.00 88.44 379 SER A O 1
ATOM 3011 N N . ILE A 1 380 ? -11.523 15.973 1.972 1.00 88.38 380 ILE A N 1
ATOM 3012 C CA . ILE A 1 380 ? -12.046 14.939 1.062 1.00 88.38 380 ILE A CA 1
ATOM 3013 C C . ILE A 1 380 ? -13.381 14.385 1.575 1.00 88.38 380 ILE A C 1
ATOM 3015 O O . ILE A 1 380 ? -14.301 14.177 0.788 1.00 88.38 380 ILE A O 1
ATOM 3019 N N . ILE A 1 381 ? -13.506 14.158 2.886 1.00 87.88 381 ILE A N 1
ATOM 3020 C CA . ILE A 1 381 ? -14.748 13.678 3.514 1.00 87.88 381 ILE A CA 1
ATOM 3021 C C . ILE A 1 381 ? -15.860 14.716 3.373 1.00 87.88 381 ILE A C 1
ATOM 3023 O O . ILE A 1 381 ? -17.019 14.370 3.143 1.00 87.88 381 ILE A O 1
ATOM 3027 N N . GLU A 1 382 ? -15.521 15.999 3.461 1.00 84.94 382 GLU A N 1
ATOM 3028 C CA . GLU A 1 382 ? -16.466 17.086 3.218 1.00 84.94 382 GLU A CA 1
ATOM 3029 C C . GLU A 1 382 ? -17.003 17.075 1.789 1.00 84.94 382 GLU A C 1
ATOM 3031 O O . GLU A 1 382 ? -18.205 17.259 1.614 1.00 84.94 382 GLU A O 1
ATOM 3036 N N . GLN A 1 383 ? -16.164 16.745 0.811 1.00 83.06 383 GLN A N 1
ATOM 3037 C CA . GLN A 1 383 ? -16.535 16.602 -0.601 1.00 83.06 383 GLN A CA 1
ATOM 3038 C C . GLN A 1 383 ? -17.174 15.244 -0.946 1.00 83.06 383 GLN A C 1
ATOM 3040 O O . GLN A 1 383 ? -17.415 14.955 -2.117 1.00 83.06 383 GLN A O 1
ATOM 3045 N N . LEU A 1 384 ? -17.424 14.362 0.031 1.00 79.06 384 LEU A N 1
ATOM 3046 C CA . LEU A 1 384 ? -18.115 13.107 -0.258 1.00 79.06 384 LEU A CA 1
ATOM 3047 C C . LEU A 1 384 ? -19.568 13.382 -0.648 1.00 79.06 384 LEU A C 1
ATOM 3049 O O . LEU A 1 384 ? -20.385 13.730 0.204 1.00 79.06 384 LEU A O 1
ATOM 3053 N N . ASP A 1 385 ? -19.863 13.124 -1.920 1.00 67.62 385 ASP A N 1
ATOM 3054 C CA . ASP A 1 385 ? -21.203 13.192 -2.496 1.00 67.62 385 ASP A CA 1
ATOM 3055 C C . ASP A 1 385 ? -21.931 11.840 -2.473 1.00 67.62 385 ASP A C 1
ATOM 3057 O O . ASP A 1 385 ? -21.338 10.741 -2.463 1.00 67.62 385 ASP A O 1
ATOM 3061 N N . ALA A 1 386 ? -23.262 11.913 -2.511 1.00 63.81 386 ALA A N 1
ATOM 3062 C CA . ALA A 1 386 ? -24.103 10.754 -2.747 1.00 63.81 386 ALA A CA 1
ATOM 3063 C C . ALA A 1 386 ? -23.815 10.180 -4.147 1.00 63.81 386 ALA A C 1
ATOM 3065 O O . ALA A 1 386 ? -23.938 10.851 -5.160 1.00 63.81 386 ALA A O 1
ATOM 3066 N N . LYS A 1 387 ? -23.435 8.898 -4.218 1.00 62.12 387 LYS A N 1
ATOM 3067 C CA . LYS A 1 387 ? -23.268 8.160 -5.492 1.00 62.12 387 LYS A CA 1
ATOM 3068 C C . LYS A 1 387 ? -24.413 7.191 -5.776 1.00 62.12 387 LYS A C 1
ATOM 3070 O O . LYS A 1 387 ? -24.398 6.483 -6.782 1.00 62.12 387 LYS A O 1
ATOM 3075 N N . ARG A 1 388 ? -25.368 7.074 -4.850 1.00 58.25 388 ARG A N 1
ATOM 3076 C CA . ARG A 1 388 ? -26.443 6.092 -4.960 1.00 58.25 388 ARG A CA 1
ATOM 3077 C C . ARG A 1 388 ? -27.453 6.596 -5.981 1.00 58.25 388 ARG A C 1
ATOM 3079 O O . ARG A 1 388 ? -28.072 7.624 -5.755 1.00 58.25 388 ARG A O 1
ATOM 3086 N N . LYS A 1 389 ? -27.613 5.853 -7.076 1.00 64.75 389 LYS A N 1
ATOM 3087 C CA . LYS A 1 389 ? -28.704 6.073 -8.025 1.00 64.75 389 LYS A CA 1
ATOM 3088 C C . LYS A 1 389 ? -30.008 5.702 -7.329 1.00 64.75 389 LYS A C 1
ATOM 3090 O O . LYS A 1 389 ? -30.144 4.567 -6.865 1.00 64.75 389 LYS A O 1
ATOM 3095 N N . GLU A 1 390 ? -30.920 6.653 -7.193 1.00 60.22 390 GLU A N 1
ATOM 3096 C CA . GLU A 1 390 ? -32.249 6.379 -6.655 1.00 60.22 390 GLU A CA 1
ATOM 3097 C C . GLU A 1 390 ? -33.239 6.179 -7.797 1.00 60.22 390 GLU A C 1
ATOM 3099 O O . GLU A 1 390 ? -33.180 6.849 -8.829 1.00 60.22 390 GLU A O 1
ATOM 3104 N N . ARG A 1 391 ? -34.151 5.218 -7.608 1.00 70.75 391 ARG A N 1
ATOM 3105 C CA . ARG A 1 391 ? -35.258 4.994 -8.535 1.00 70.75 391 ARG A CA 1
ATOM 3106 C C . ARG A 1 391 ? -36.263 6.108 -8.354 1.00 70.75 391 ARG A C 1
ATOM 3108 O O . ARG A 1 391 ? -37.045 6.079 -7.407 1.00 70.75 391 ARG A O 1
ATOM 3115 N N . GLN A 1 392 ? -36.251 7.052 -9.276 1.00 79.12 392 GLN A N 1
ATOM 3116 C CA . GLN A 1 392 ? -37.230 8.123 -9.314 1.00 79.12 392 GLN A CA 1
ATOM 3117 C C . GLN A 1 392 ? -38.277 7.823 -10.381 1.00 79.12 392 GLN A C 1
ATOM 3119 O O . GLN A 1 392 ? -37.998 7.179 -11.398 1.00 79.12 392 GLN A O 1
ATOM 3124 N N . TRP A 1 393 ? -39.507 8.261 -10.125 1.00 79.25 393 TRP A N 1
ATOM 3125 C CA . TRP A 1 393 ? -40.552 8.272 -11.138 1.00 79.25 393 TRP A CA 1
ATOM 3126 C C . TRP A 1 393 ? -40.254 9.399 -12.116 1.00 79.25 393 TRP A C 1
ATOM 3128 O O . TRP A 1 393 ? -40.522 10.562 -11.825 1.00 79.25 393 TRP A O 1
ATOM 3138 N N . ILE A 1 394 ? -39.702 9.055 -13.274 1.00 84.31 394 ILE A N 1
ATOM 3139 C CA . ILE A 1 394 ? -39.563 10.016 -14.360 1.00 84.31 394 ILE A CA 1
ATOM 3140 C C . ILE A 1 394 ? -40.912 10.086 -15.067 1.00 84.31 394 ILE A C 1
ATOM 3142 O O . ILE A 1 394 ? -41.414 9.069 -15.551 1.00 84.31 394 ILE A O 1
ATOM 3146 N N . ARG A 1 395 ? -41.512 11.276 -15.067 1.00 85.81 395 ARG A N 1
ATOM 3147 C CA . ARG A 1 395 ? -42.781 11.578 -15.743 1.00 85.81 395 ARG A CA 1
ATOM 3148 C C . ARG A 1 395 ? -42.542 11.846 -17.236 1.00 85.81 395 ARG A C 1
ATOM 3150 O O . ARG A 1 395 ? -41.398 11.860 -17.692 1.00 85.81 395 ARG A O 1
ATOM 3157 N N . HIS A 1 396 ? -43.614 12.066 -17.996 1.00 86.94 396 HIS A N 1
ATOM 3158 C CA . HIS A 1 396 ? -43.556 12.390 -19.431 1.00 86.94 396 HIS A CA 1
ATOM 3159 C C . HIS A 1 396 ? -42.907 11.304 -20.297 1.00 86.94 396 HIS A C 1
ATOM 3161 O O . HIS A 1 396 ? -42.193 11.593 -21.254 1.00 86.94 396 HIS A O 1
ATOM 3167 N N . GLN A 1 397 ? -43.138 10.044 -19.952 1.00 86.06 397 GLN A N 1
ATOM 3168 C CA . GLN A 1 397 ? -42.683 8.908 -20.738 1.00 86.06 397 GLN A CA 1
ATOM 3169 C C . GLN A 1 397 ? -43.784 8.466 -21.701 1.00 86.06 397 GLN A C 1
ATOM 3171 O O . GLN A 1 397 ? -44.974 8.620 -21.429 1.00 86.06 397 GLN A O 1
ATOM 3176 N N . THR A 1 398 ? -43.377 7.884 -22.824 1.00 86.88 398 THR A N 1
ATOM 3177 C CA . THR A 1 398 ? -44.280 7.280 -23.818 1.00 86.8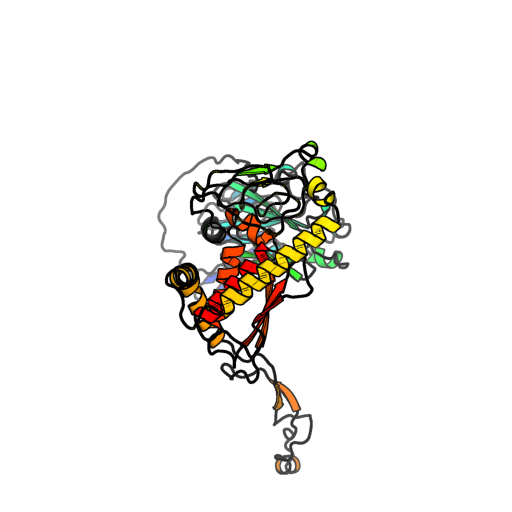8 398 THR A CA 1
ATOM 3178 C C . THR A 1 398 ? -44.688 5.848 -23.463 1.00 86.88 398 THR A C 1
ATOM 3180 O O . THR A 1 398 ? -45.501 5.245 -24.155 1.00 86.88 398 THR A O 1
ATOM 3183 N N . SER A 1 399 ? -44.097 5.280 -22.409 1.00 85.00 399 SER A N 1
ATOM 3184 C CA . SER A 1 399 ? -44.356 3.924 -21.926 1.00 85.00 399 SER A CA 1
ATOM 3185 C C . SER A 1 399 ? -44.068 3.819 -20.427 1.00 85.00 399 SER A C 1
ATOM 3187 O O . SER A 1 399 ? -43.193 4.516 -19.905 1.00 85.00 399 SER A O 1
ATOM 3189 N N . GLY A 1 400 ? -44.788 2.940 -19.730 1.00 86.81 400 GLY A N 1
ATOM 3190 C CA . GLY A 1 400 ? -44.676 2.750 -18.283 1.00 86.81 400 GLY A CA 1
ATOM 3191 C C . GLY A 1 400 ? -46.045 2.663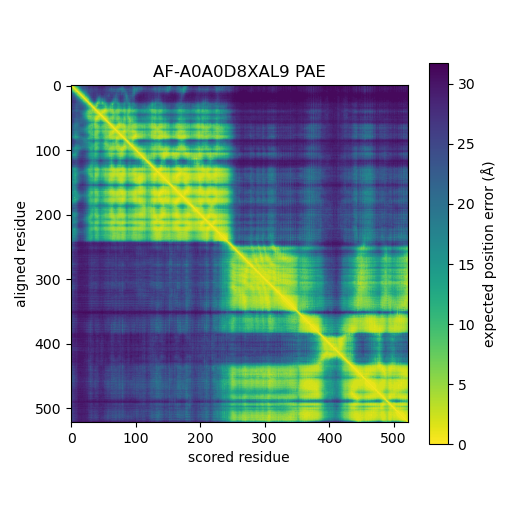 -17.616 1.00 86.81 400 GLY A C 1
ATOM 3192 O O . GLY A 1 400 ? -47.022 2.291 -18.263 1.00 86.81 400 GLY A O 1
ATOM 3193 N N . ASP A 1 401 ? -46.102 3.031 -16.339 1.00 86.44 401 ASP A N 1
ATOM 3194 C CA . ASP A 1 401 ? -47.363 3.137 -15.603 1.00 86.44 401 ASP A CA 1
ATOM 3195 C C . ASP A 1 401 ? -48.038 4.470 -15.928 1.00 86.44 401 ASP A C 1
ATOM 3197 O O . ASP A 1 401 ? -47.356 5.474 -16.135 1.00 86.44 401 ASP A O 1
ATOM 3201 N N . LEU A 1 402 ? -49.369 4.494 -15.978 1.00 86.31 402 LEU A N 1
ATOM 3202 C CA . LEU A 1 402 ? -50.129 5.718 -16.228 1.00 86.31 402 LEU A CA 1
ATOM 3203 C C . LEU A 1 402 ? -49.856 6.743 -15.112 1.00 86.31 402 LEU A C 1
ATOM 3205 O O . LEU A 1 402 ? -49.862 6.398 -13.926 1.00 86.31 402 LEU A O 1
ATOM 3209 N N . ASP A 1 403 ? -49.572 7.991 -15.480 1.00 87.44 403 ASP A N 1
ATOM 3210 C CA . ASP A 1 403 ? -49.415 9.076 -14.516 1.00 87.44 403 ASP A CA 1
ATOM 3211 C C . ASP A 1 403 ? -50.773 9.730 -14.253 1.00 87.44 403 ASP A C 1
ATOM 3213 O O . ASP A 1 403 ? -51.306 10.438 -15.105 1.00 87.44 403 ASP A O 1
ATOM 3217 N N . ASP A 1 404 ? -51.333 9.502 -13.064 1.00 87.50 404 ASP A N 1
ATOM 3218 C CA . ASP A 1 404 ? -52.685 9.950 -12.690 1.00 87.50 404 ASP A CA 1
ATOM 3219 C C . ASP A 1 404 ? -52.864 11.477 -12.799 1.00 87.50 404 ASP A C 1
ATOM 3221 O O . ASP A 1 404 ? -53.964 11.973 -13.026 1.00 87.50 404 ASP A O 1
ATOM 3225 N N . GLY A 1 405 ? -51.768 12.236 -12.690 1.00 85.31 405 GLY A N 1
ATOM 3226 C CA . GLY A 1 405 ? -51.770 13.688 -12.880 1.00 85.31 405 GLY A CA 1
ATOM 3227 C C . GLY A 1 405 ? -51.928 14.145 -14.334 1.00 85.31 405 GLY A C 1
ATOM 3228 O O . GLY A 1 405 ? -52.098 15.340 -14.543 1.00 85.31 405 GLY A O 1
ATOM 3229 N N . LYS A 1 406 ? -51.860 13.230 -15.314 1.00 87.00 406 LYS A N 1
ATOM 3230 C CA . LYS A 1 406 ? -51.901 13.521 -16.760 1.00 87.00 406 LYS A CA 1
ATOM 3231 C C . LYS A 1 406 ? -53.064 12.849 -17.497 1.00 87.00 406 LYS A C 1
ATOM 3233 O O . LYS A 1 406 ? -53.008 12.587 -18.700 1.00 87.00 406 LYS A O 1
ATOM 3238 N N . LEU A 1 407 ? -54.121 12.509 -16.760 1.00 85.81 407 LEU A N 1
ATOM 3239 C CA . LEU A 1 407 ? -55.305 11.843 -17.307 1.00 85.81 407 LEU A CA 1
ATOM 3240 C C . LEU A 1 407 ? -56.031 12.705 -18.348 1.00 85.81 407 LEU A C 1
ATOM 3242 O O . LEU A 1 407 ? -56.527 12.175 -19.341 1.00 85.81 407 LEU A O 1
ATOM 3246 N N . ILE A 1 408 ? -56.067 14.025 -18.143 1.00 87.31 408 ILE A N 1
ATOM 3247 C CA . ILE A 1 408 ? -56.738 14.972 -19.044 1.00 87.31 408 ILE A CA 1
ATOM 3248 C C . ILE A 1 408 ? -55.998 15.018 -20.387 1.00 87.31 408 ILE A C 1
ATOM 3250 O O . ILE A 1 408 ? -56.618 14.942 -21.445 1.00 87.31 408 ILE A O 1
ATOM 3254 N N . GLU A 1 409 ? -54.671 15.054 -20.344 1.00 86.44 409 GLU A N 1
ATOM 3255 C CA . GLU A 1 409 ? -53.778 15.058 -21.500 1.00 86.44 409 GLU A CA 1
ATOM 3256 C C . GLU A 1 409 ? -53.824 13.735 -22.276 1.00 86.44 409 GLU A C 1
ATOM 3258 O O . GLU A 1 409 ? -53.695 13.712 -23.499 1.00 86.44 409 GLU A O 1
ATOM 3263 N N . GLY A 1 410 ? -54.075 12.620 -21.587 1.00 84.88 410 GLY A N 1
ATOM 3264 C CA . GLY A 1 410 ? -54.318 11.336 -22.244 1.00 84.88 410 GLY A CA 1
ATOM 3265 C C . GLY A 1 410 ? -55.611 11.330 -23.054 1.00 84.88 410 GLY A C 1
ATOM 3266 O O . GLY A 1 410 ? -55.634 10.815 -24.172 1.00 84.88 410 GLY A O 1
ATOM 3267 N N . ILE A 1 411 ? -56.671 11.957 -22.533 1.00 86.25 411 ILE A N 1
ATOM 3268 C CA . ILE A 1 411 ? -57.960 12.090 -23.231 1.00 86.25 411 ILE A CA 1
ATOM 3269 C C . ILE A 1 411 ? -57.827 12.998 -24.462 1.00 86.25 411 ILE A C 1
ATOM 3271 O O . ILE A 1 411 ? -58.469 12.746 -25.480 1.00 86.25 411 ILE A O 1
ATOM 3275 N N . THR A 1 412 ? -56.962 14.015 -24.409 1.00 85.19 412 THR A N 1
ATOM 3276 C CA . THR A 1 412 ? -56.674 14.891 -25.559 1.00 85.19 412 THR A CA 1
ATOM 3277 C C . THR A 1 412 ? -55.693 14.281 -26.570 1.00 85.19 412 THR A C 1
ATOM 3279 O O . THR A 1 412 ? -55.439 14.885 -27.612 1.00 85.19 412 THR A O 1
ATOM 3282 N N . GLY A 1 413 ? -55.187 13.067 -26.316 1.00 86.81 413 GLY A N 1
ATOM 3283 C CA . GLY A 1 413 ? -54.359 12.291 -27.244 1.00 86.81 413 GLY A CA 1
ATOM 3284 C C . GLY A 1 413 ? -52.846 12.446 -27.060 1.00 86.81 413 GLY A C 1
ATOM 3285 O O . GLY A 1 413 ? -52.080 11.983 -27.913 1.00 86.81 413 GLY A O 1
ATOM 3286 N N . GLU A 1 414 ? -52.379 13.072 -25.976 1.00 86.12 414 GLU A N 1
ATOM 3287 C CA . GLU A 1 414 ? -50.950 13.166 -25.680 1.00 86.12 414 GLU A CA 1
ATOM 3288 C C . GLU A 1 414 ? -50.384 11.787 -25.295 1.00 86.12 414 GLU A C 1
ATOM 3290 O O . GLU A 1 414 ? -50.924 11.069 -24.458 1.00 86.12 414 GLU A O 1
ATOM 3295 N N . ARG A 1 415 ? -49.256 11.397 -25.903 1.00 84.38 415 ARG A N 1
ATOM 3296 C CA . ARG A 1 415 ? -48.612 10.093 -25.644 1.00 84.38 415 ARG A CA 1
ATOM 3297 C C . ARG A 1 415 ? -47.670 10.100 -24.432 1.00 84.38 415 ARG A C 1
ATOM 3299 O O . ARG A 1 415 ? -47.333 9.037 -23.924 1.00 84.38 415 ARG A O 1
ATOM 3306 N N . ASN A 1 416 ? -47.257 11.275 -23.951 1.00 89.06 416 ASN A N 1
ATOM 3307 C CA . ASN A 1 416 ? -46.316 11.453 -22.835 1.00 89.06 416 ASN A CA 1
ATOM 3308 C C . ASN A 1 416 ? -47.026 11.461 -21.468 1.00 89.06 416 ASN A C 1
ATOM 3310 O O . ASN A 1 416 ? -46.813 12.359 -20.644 1.00 89.06 416 ASN A O 1
ATOM 3314 N N . ILE A 1 417 ? -47.907 10.487 -21.254 1.00 89.50 417 ILE A N 1
ATOM 3315 C CA . ILE A 1 417 ? -48.780 10.381 -20.072 1.00 89.50 417 ILE A CA 1
ATOM 3316 C C . ILE A 1 417 ? -48.344 9.279 -19.106 1.00 89.50 417 ILE A C 1
ATOM 3318 O O . ILE A 1 417 ? -49.017 9.022 -18.112 1.00 89.50 417 ILE A O 1
ATOM 3322 N N . TYR A 1 418 ? -47.223 8.618 -19.390 1.00 89.50 418 TYR A N 1
ATOM 3323 C CA . TYR A 1 418 ? -46.703 7.546 -18.557 1.00 89.50 418 TYR A CA 1
ATOM 3324 C C . TYR A 1 418 ? -45.560 8.036 -17.668 1.00 89.50 418 TYR A C 1
ATOM 3326 O O . TYR A 1 418 ? -44.853 9.004 -17.969 1.00 89.50 418 TYR A O 1
ATOM 3334 N N . ARG A 1 419 ? -45.348 7.323 -16.567 1.00 89.38 419 ARG A N 1
ATOM 3335 C CA . ARG A 1 419 ? -44.201 7.454 -15.674 1.00 89.38 419 ARG A CA 1
ATOM 3336 C C . ARG A 1 419 ? -43.471 6.122 -15.567 1.00 89.38 419 ARG A C 1
ATOM 3338 O O . ARG A 1 419 ? -44.077 5.051 -15.545 1.00 89.38 419 ARG A O 1
ATOM 3345 N N . ARG A 1 420 ? -42.144 6.176 -15.466 1.00 88.44 420 ARG A N 1
ATOM 3346 C CA . ARG A 1 420 ? -41.301 4.981 -15.326 1.00 88.44 420 ARG A CA 1
ATOM 3347 C C . ARG A 1 420 ? -40.301 5.161 -14.196 1.00 88.44 420 ARG A C 1
ATOM 3349 O O . ARG A 1 420 ? -39.726 6.235 -14.037 1.00 88.44 420 ARG A O 1
ATOM 3356 N N . ARG A 1 421 ? -40.064 4.094 -13.427 1.00 81.75 421 ARG A N 1
ATOM 3357 C CA . ARG A 1 421 ? -38.964 4.053 -12.456 1.00 81.75 421 ARG A CA 1
ATOM 3358 C C . ARG A 1 421 ? -37.647 3.869 -13.195 1.00 81.75 421 ARG A C 1
ATOM 3360 O O . ARG A 1 421 ? -37.417 2.812 -13.784 1.00 81.75 421 ARG A O 1
ATOM 3367 N N . LEU A 1 422 ? -36.801 4.886 -13.154 1.00 82.00 422 LEU A N 1
ATOM 3368 C CA . LEU A 1 422 ? -35.462 4.852 -13.732 1.00 82.00 422 LEU A CA 1
ATOM 3369 C C . LEU A 1 422 ? -34.432 5.186 -12.652 1.00 82.00 422 LEU A C 1
ATOM 3371 O O . LEU A 1 422 ? -34.707 5.965 -11.740 1.00 82.00 422 LEU A O 1
ATOM 3375 N N . ASP A 1 423 ? -33.263 4.554 -12.747 1.00 78.31 423 ASP A N 1
ATOM 3376 C CA . ASP A 1 423 ? -32.137 4.802 -11.847 1.00 78.31 423 ASP A CA 1
ATOM 3377 C C . ASP A 1 423 ? -31.480 6.128 -12.253 1.00 78.31 423 ASP A C 1
ATOM 3379 O O . ASP A 1 423 ? -30.630 6.169 -13.147 1.00 78.31 423 ASP A O 1
ATOM 3383 N N . VAL A 1 424 ? -31.893 7.221 -11.613 1.00 75.38 424 VAL A N 1
ATOM 3384 C CA . VAL A 1 424 ? -31.346 8.555 -11.874 1.00 75.38 424 VAL A CA 1
ATOM 3385 C C . VAL A 1 424 ? -30.099 8.737 -11.020 1.00 75.38 424 VAL A C 1
ATOM 3387 O O . VAL A 1 424 ? -30.098 8.444 -9.821 1.00 75.38 424 VAL A O 1
ATOM 3390 N N . SER A 1 425 ? -29.002 9.173 -11.642 1.00 70.44 425 SER A N 1
ATOM 3391 C CA . SER A 1 425 ? -27.823 9.579 -10.883 1.00 70.44 425 SER A CA 1
ATOM 3392 C C . SER A 1 425 ? -28.164 10.812 -10.049 1.00 70.44 425 SER A C 1
ATOM 3394 O O . SER A 1 425 ? -28.736 11.748 -10.604 1.00 70.44 425 SER A O 1
ATOM 3396 N N . PRO A 1 426 ? -27.813 10.823 -8.756 1.00 71.44 426 PRO A N 1
ATOM 3397 C CA . PRO A 1 426 ? -28.067 11.967 -7.894 1.00 71.44 426 PRO A CA 1
ATOM 3398 C C . PRO A 1 426 ? -27.445 13.239 -8.480 1.00 71.44 426 PRO A C 1
ATOM 3400 O O . PRO A 1 426 ? -26.386 13.182 -9.113 1.00 71.44 426 PRO A O 1
ATOM 3403 N N . GLU A 1 427 ? -28.109 14.374 -8.272 1.00 71.38 427 GLU A N 1
ATOM 3404 C CA . GLU A 1 427 ? -27.574 15.675 -8.668 1.00 71.38 427 GLU A CA 1
ATOM 3405 C C . GLU A 1 427 ? -26.264 15.959 -7.922 1.00 71.38 427 GLU A C 1
ATOM 3407 O O . GLU A 1 427 ? -26.070 15.548 -6.770 1.00 71.38 427 GLU A O 1
ATOM 3412 N N . ILE A 1 428 ? -25.348 16.643 -8.609 1.00 66.75 428 ILE A N 1
ATOM 3413 C CA . ILE A 1 428 ? -24.034 17.010 -8.076 1.00 66.75 428 ILE A CA 1
ATOM 3414 C C . ILE A 1 428 ? -24.249 17.898 -6.843 1.00 66.75 428 ILE A C 1
ATOM 3416 O O . ILE A 1 428 ? -24.945 18.906 -6.925 1.00 66.75 428 ILE A O 1
ATOM 3420 N N . GLY A 1 429 ? -23.672 17.512 -5.701 1.00 68.56 429 GLY A N 1
ATOM 3421 C CA . GLY A 1 429 ? -23.844 18.209 -4.421 1.00 68.56 429 GLY A CA 1
ATOM 3422 C C . GLY A 1 429 ? -25.062 17.784 -3.590 1.00 68.56 429 GLY A C 1
ATOM 3423 O O . GLY A 1 429 ? -25.312 18.369 -2.536 1.00 68.56 429 GLY A O 1
ATOM 3424 N N . SER A 1 430 ? -25.822 16.767 -4.013 1.00 70.94 430 SER A N 1
ATOM 3425 C CA . SER A 1 430 ? -26.894 16.216 -3.175 1.00 70.94 430 SER A CA 1
ATOM 3426 C C . SER A 1 430 ? -26.341 15.577 -1.882 1.00 70.94 430 SER A C 1
ATOM 3428 O O . SER A 1 430 ? -25.357 14.824 -1.922 1.00 70.94 430 SER A O 1
ATOM 3430 N N . PRO A 1 431 ? -26.957 15.854 -0.714 1.00 69.75 431 PRO A N 1
ATOM 3431 C CA . PRO A 1 431 ? -26.456 15.369 0.568 1.00 69.75 431 PRO A CA 1
ATOM 3432 C C . PRO A 1 431 ? -26.577 13.844 0.687 1.00 69.75 431 PRO A C 1
ATOM 3434 O O . PRO A 1 431 ? -27.502 13.220 0.160 1.00 69.75 431 PRO A O 1
ATOM 3437 N N . LEU A 1 432 ? -25.656 13.217 1.427 1.00 72.81 432 LEU A N 1
ATOM 3438 C CA . LEU A 1 432 ? -25.772 11.795 1.752 1.00 72.81 432 LEU A CA 1
ATOM 3439 C C . LEU A 1 432 ? -26.937 11.555 2.720 1.00 72.81 432 LEU A C 1
ATOM 3441 O O . LEU A 1 432 ? -26.918 12.014 3.853 1.00 72.81 432 LEU A O 1
ATOM 3445 N N . LEU A 1 433 ? -27.907 10.739 2.298 1.00 76.31 433 LEU A N 1
ATOM 3446 C CA . LEU A 1 433 ? -29.020 10.294 3.151 1.00 76.31 433 LEU A CA 1
ATOM 3447 C C . LEU A 1 433 ? -28.612 9.244 4.196 1.00 76.31 433 LEU A C 1
ATOM 3449 O O . LEU A 1 433 ? -29.299 9.058 5.197 1.00 76.31 433 LEU A O 1
ATOM 3453 N N . LYS A 1 434 ? -27.543 8.481 3.931 1.00 81.56 434 LYS A N 1
ATOM 3454 C CA . LYS A 1 434 ? -27.027 7.445 4.836 1.00 81.56 434 LYS A CA 1
ATOM 3455 C C . LYS A 1 434 ? -25.502 7.488 4.872 1.00 81.56 434 LYS A C 1
ATOM 3457 O O . LYS A 1 434 ? -24.902 7.556 3.794 1.00 81.56 434 LYS A O 1
ATOM 3462 N N . PRO A 1 435 ? -24.882 7.340 6.053 1.00 87.00 435 PRO A N 1
ATOM 3463 C CA . PRO A 1 435 ? -23.434 7.317 6.163 1.00 87.00 435 PRO A CA 1
ATOM 3464 C C . PRO A 1 435 ? -22.845 6.100 5.448 1.00 87.00 435 PRO A C 1
ATOM 3466 O O . PRO A 1 435 ? -23.421 5.002 5.440 1.00 87.00 435 PRO A O 1
ATOM 3469 N N . LYS A 1 436 ? -21.659 6.272 4.865 1.00 87.94 436 LYS A N 1
ATOM 3470 C CA . LYS A 1 436 ? -20.857 5.155 4.355 1.00 87.94 436 LYS A CA 1
ATOM 3471 C C . LYS A 1 436 ? -20.295 4.371 5.535 1.00 87.94 436 LYS A C 1
ATOM 3473 O O . LYS A 1 436 ? -19.797 4.960 6.484 1.00 87.94 436 LYS A O 1
ATOM 3478 N N . ARG A 1 437 ? -20.360 3.041 5.461 1.00 89.00 437 ARG A N 1
ATOM 3479 C CA . ARG A 1 437 ? -19.809 2.157 6.493 1.00 89.00 437 ARG A CA 1
ATOM 3480 C C . ARG A 1 437 ? -18.376 1.786 6.144 1.00 89.00 437 ARG A C 1
ATOM 3482 O O . ARG A 1 437 ? -18.150 1.199 5.087 1.00 89.00 437 ARG A O 1
ATOM 3489 N N . LEU A 1 438 ? -17.439 2.116 7.023 1.00 90.81 438 LEU A N 1
ATOM 3490 C CA . LEU A 1 438 ? -16.029 1.767 6.896 1.00 90.81 438 LEU A CA 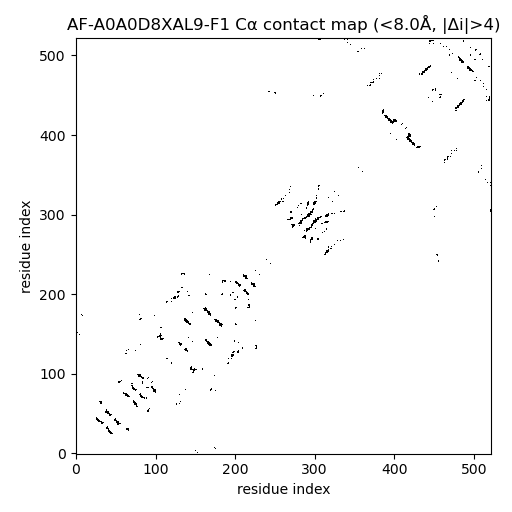1
ATOM 3491 C C . LEU A 1 438 ? -15.617 0.859 8.056 1.00 90.81 438 LEU A C 1
ATOM 3493 O O . LEU A 1 438 ? -15.989 1.093 9.197 1.00 90.81 438 LEU A O 1
ATOM 3497 N N . ARG A 1 439 ? -14.818 -0.169 7.783 1.00 91.88 439 ARG A N 1
ATOM 3498 C CA . ARG A 1 439 ? -14.197 -0.981 8.831 1.00 91.88 439 ARG A CA 1
ATOM 3499 C C . ARG A 1 439 ? -12.702 -1.002 8.604 1.00 91.88 439 ARG A C 1
ATOM 3501 O O . ARG A 1 439 ? -12.245 -1.448 7.555 1.00 91.88 439 ARG A O 1
ATOM 3508 N N . LEU A 1 440 ? -11.966 -0.492 9.577 1.00 92.81 440 LEU A N 1
ATOM 3509 C CA . LEU A 1 440 ? -10.517 -0.413 9.550 1.00 92.81 440 LEU A CA 1
ATOM 3510 C C . LEU A 1 440 ? -9.969 -1.570 10.367 1.00 92.81 440 LEU A C 1
ATOM 3512 O O . LEU A 1 440 ? -10.274 -1.691 11.551 1.00 92.81 440 LEU A O 1
ATOM 3516 N N . CYS A 1 441 ? -9.194 -2.425 9.712 1.00 92.38 441 CYS A N 1
ATOM 3517 C CA . CYS A 1 441 ? -8.545 -3.559 10.345 1.00 92.38 441 CYS A CA 1
ATOM 3518 C C . CYS A 1 441 ? -7.056 -3.258 10.497 1.00 92.38 441 CYS A C 1
ATOM 3520 O O . CYS A 1 441 ? -6.381 -3.009 9.499 1.00 92.38 441 CYS A O 1
ATOM 3522 N N . PHE A 1 442 ? -6.569 -3.262 11.734 1.00 92.62 442 PHE A N 1
ATOM 3523 C CA . PHE A 1 442 ? -5.165 -3.067 12.069 1.00 92.62 442 PHE A CA 1
ATOM 3524 C C . PHE A 1 442 ? -4.542 -4.382 12.526 1.00 92.62 442 PHE A C 1
ATOM 3526 O O . PHE A 1 442 ? -5.140 -5.132 13.300 1.00 92.62 442 PHE A O 1
ATOM 3533 N N . ASP A 1 443 ? -3.315 -4.635 12.084 1.00 90.75 443 ASP A N 1
ATOM 3534 C CA . ASP A 1 443 ? -2.488 -5.676 12.682 1.00 90.75 443 ASP A CA 1
ATOM 3535 C C . ASP A 1 443 ? -2.020 -5.194 14.059 1.00 90.75 443 ASP A C 1
ATOM 3537 O O . ASP A 1 443 ? -1.393 -4.139 14.184 1.00 90.75 443 ASP A O 1
ATOM 3541 N N . VAL A 1 444 ? -2.361 -5.949 15.101 1.00 89.75 444 VAL A N 1
ATOM 3542 C CA . VAL A 1 444 ? -1.918 -5.721 16.485 1.00 89.75 444 VAL A CA 1
ATOM 3543 C C . VAL A 1 444 ? -1.203 -6.955 17.041 1.00 89.75 444 VAL A C 1
ATOM 3545 O O . VAL A 1 444 ? -1.226 -7.216 18.243 1.00 89.75 444 VAL A O 1
ATOM 3548 N N . SER A 1 445 ? -0.567 -7.732 16.162 1.00 87.69 445 SER A N 1
ATOM 3549 C CA . SER A 1 445 ? 0.256 -8.886 16.525 1.00 87.69 445 SER A CA 1
ATOM 3550 C C . SER A 1 445 ? 1.591 -8.490 17.159 1.00 87.69 445 SER A C 1
ATOM 3552 O O . SER A 1 445 ? 2.110 -7.386 16.962 1.00 87.69 445 SER A O 1
ATOM 3554 N N . GLY A 1 446 ? 2.222 -9.445 17.849 1.00 82.62 446 GLY A N 1
ATOM 3555 C CA . GLY A 1 446 ? 3.578 -9.292 18.385 1.00 82.62 446 GLY A CA 1
ATOM 3556 C C . GLY A 1 446 ? 4.645 -8.893 17.359 1.00 82.62 446 GLY A C 1
ATOM 3557 O O . GLY A 1 446 ? 5.645 -8.257 17.704 1.00 82.62 446 GLY A O 1
ATOM 3558 N N . SER A 1 447 ? 4.429 -9.223 16.082 1.00 83.62 447 SER A N 1
ATOM 3559 C CA . SER A 1 447 ? 5.334 -8.841 14.997 1.00 83.62 447 SER A CA 1
ATOM 3560 C C . SER A 1 447 ? 5.329 -7.328 14.750 1.00 83.62 447 SER A C 1
ATOM 3562 O O . SER A 1 447 ? 6.333 -6.770 14.311 1.00 83.62 447 SER A O 1
ATOM 3564 N N . MET A 1 448 ? 4.238 -6.632 15.058 1.00 86.56 448 MET A N 1
ATOM 3565 C CA . MET A 1 448 ? 4.183 -5.179 14.934 1.00 86.56 448 MET A CA 1
ATOM 3566 C C . MET A 1 448 ? 5.080 -4.514 15.974 1.00 86.56 448 MET A C 1
ATOM 3568 O O . MET A 1 448 ? 5.831 -3.611 15.624 1.00 86.56 448 MET A O 1
ATOM 3572 N N . TYR A 1 449 ? 5.074 -5.006 17.218 1.00 85.94 449 TYR A N 1
ATOM 3573 C CA . TYR A 1 449 ? 5.923 -4.476 18.288 1.00 85.94 449 TYR A CA 1
ATOM 3574 C C . TYR A 1 449 ? 7.406 -4.768 18.051 1.00 85.94 449 TYR A C 1
ATOM 3576 O O . TYR A 1 449 ? 8.227 -3.858 18.117 1.00 85.94 449 TYR A O 1
ATOM 3584 N N . ARG A 1 450 ? 7.745 -6.020 17.709 1.00 77.69 450 ARG A N 1
ATOM 3585 C CA . ARG A 1 450 ? 9.137 -6.462 17.517 1.00 77.69 450 ARG A CA 1
ATOM 3586 C C . ARG A 1 450 ? 9.895 -5.608 16.507 1.00 77.69 450 ARG A C 1
ATOM 3588 O O . ARG A 1 450 ? 10.994 -5.148 16.781 1.00 77.69 450 ARG A O 1
ATOM 3595 N N . PHE A 1 451 ? 9.325 -5.447 15.323 1.00 76.56 451 PHE A N 1
ATOM 3596 C CA . PHE A 1 451 ? 10.035 -4.833 14.205 1.00 76.56 451 PHE A CA 1
ATOM 3597 C C . PHE A 1 451 ? 9.861 -3.315 14.166 1.00 76.56 451 PHE A C 1
ATOM 3599 O O . PHE A 1 451 ? 10.456 -2.651 13.322 1.00 76.56 451 PHE A O 1
ATOM 3606 N N . ASN A 1 452 ? 9.103 -2.747 15.110 1.00 81.31 452 ASN A N 1
ATOM 3607 C CA . ASN A 1 452 ? 8.912 -1.308 15.195 1.00 81.31 452 ASN A CA 1
ATOM 3608 C C . ASN A 1 452 ? 10.234 -0.547 15.375 1.00 81.31 452 ASN A C 1
ATOM 3610 O O . ASN A 1 452 ? 10.345 0.578 14.900 1.00 81.31 452 ASN A O 1
ATOM 3614 N N . GLY A 1 453 ? 11.238 -1.153 16.019 1.00 71.69 453 GLY A N 1
ATOM 3615 C CA . GLY A 1 453 ? 12.578 -0.569 16.118 1.00 71.69 453 GLY A CA 1
ATOM 3616 C C . GLY A 1 453 ? 13.297 -0.429 14.769 1.00 71.69 453 GLY A C 1
ATOM 3617 O O . GLY A 1 453 ? 14.155 0.433 14.641 1.00 71.69 453 GLY A O 1
ATOM 3618 N N . TYR A 1 454 ? 12.924 -1.230 13.763 1.00 68.38 454 TYR A N 1
ATOM 3619 C CA . TYR A 1 454 ? 13.535 -1.236 12.431 1.00 68.38 454 TYR A CA 1
ATOM 3620 C C . TYR A 1 454 ? 12.754 -0.383 11.423 1.00 68.38 454 TYR A C 1
ATOM 3622 O O . TYR A 1 454 ? 13.291 0.558 10.847 1.00 68.38 454 TYR A O 1
ATOM 3630 N N . ASP A 1 455 ? 11.473 -0.696 11.203 1.00 76.31 455 ASP A N 1
ATOM 3631 C CA . ASP A 1 455 ? 10.658 -0.085 10.138 1.00 76.31 455 ASP A CA 1
ATOM 3632 C C . ASP A 1 455 ? 9.600 0.904 10.655 1.00 76.31 455 ASP A C 1
ATOM 3634 O O . ASP A 1 455 ? 8.885 1.534 9.863 1.00 76.31 455 ASP A O 1
ATOM 3638 N N . LYS A 1 456 ? 9.487 1.044 11.983 1.00 81.62 456 LYS A N 1
ATOM 3639 C CA . LYS A 1 456 ? 8.477 1.864 12.665 1.00 81.62 456 LYS A CA 1
ATOM 3640 C C . LYS A 1 456 ? 7.041 1.527 12.260 1.00 81.62 456 LYS A C 1
ATOM 3642 O O . LYS A 1 456 ? 6.157 2.384 12.337 1.00 81.62 456 LYS A O 1
ATOM 3647 N N . ARG A 1 457 ? 6.765 0.298 11.809 1.00 84.44 457 ARG A N 1
ATOM 3648 C CA . ARG A 1 457 ? 5.447 -0.068 11.264 1.00 84.44 457 ARG A CA 1
ATOM 3649 C C . ARG A 1 457 ? 4.313 0.046 12.270 1.00 84.44 457 ARG A C 1
ATOM 3651 O O . ARG A 1 457 ? 3.203 0.418 11.890 1.00 84.44 457 ARG A O 1
ATOM 3658 N N . LEU A 1 458 ? 4.577 -0.238 13.545 1.00 88.69 458 LEU A N 1
ATOM 3659 C CA . LEU A 1 458 ? 3.591 -0.048 14.603 1.00 88.69 458 LEU A CA 1
ATOM 3660 C C . LEU A 1 458 ? 3.352 1.439 14.844 1.00 88.69 458 LEU A C 1
ATOM 3662 O O . LEU A 1 458 ? 2.199 1.857 14.872 1.00 88.69 458 LEU A O 1
ATOM 3666 N N . GLN A 1 459 ? 4.408 2.251 14.922 1.00 88.25 459 GLN A N 1
ATOM 3667 C CA . GLN A 1 459 ? 4.276 3.700 15.062 1.00 88.25 459 GLN A CA 1
ATOM 3668 C C . GLN A 1 459 ? 3.469 4.299 13.900 1.00 88.25 459 GLN A C 1
ATOM 3670 O O . GLN A 1 459 ? 2.501 5.011 14.145 1.00 88.25 459 GLN A O 1
ATOM 3675 N N . LYS A 1 460 ? 3.775 3.925 12.652 1.00 89.56 460 LYS A N 1
ATOM 3676 C CA . LYS A 1 460 ? 3.015 4.352 11.464 1.00 89.56 460 LYS A CA 1
ATOM 3677 C C . LYS A 1 460 ? 1.557 3.879 11.490 1.00 89.56 460 LYS A C 1
ATOM 3679 O O . LYS A 1 460 ? 0.665 4.601 11.054 1.00 89.56 460 LYS A O 1
ATOM 3684 N N . SER A 1 461 ? 1.292 2.685 12.022 1.00 92.25 461 SER A N 1
ATOM 3685 C CA . SER A 1 461 ? -0.076 2.170 12.177 1.00 92.25 461 SER A CA 1
ATOM 3686 C C . SER A 1 461 ? -0.869 2.960 13.222 1.00 92.25 461 SER A C 1
ATOM 3688 O O . SER A 1 461 ? -2.033 3.283 12.987 1.00 92.25 461 SER A O 1
ATOM 3690 N N . LEU A 1 462 ? -0.237 3.332 14.340 1.00 92.19 462 LEU A N 1
ATOM 3691 C CA . LEU A 1 462 ? -0.828 4.203 15.361 1.00 92.19 462 LEU A CA 1
ATOM 3692 C C . LEU A 1 462 ? -1.076 5.620 14.816 1.00 92.19 462 LEU A C 1
ATOM 3694 O O . LEU A 1 462 ? -2.150 6.176 15.032 1.00 92.19 462 LEU A O 1
ATOM 3698 N N . GLU A 1 463 ? -0.131 6.176 14.052 1.00 92.31 463 GLU A N 1
ATOM 3699 C CA . GLU A 1 463 ? -0.285 7.458 13.348 1.00 92.31 463 GLU A CA 1
ATOM 3700 C C . GLU A 1 463 ? -1.475 7.419 12.370 1.00 92.31 463 GLU A C 1
ATOM 3702 O O . GLU A 1 463 ? -2.300 8.334 12.353 1.00 92.31 463 GLU A O 1
ATOM 3707 N N . ALA A 1 464 ? -1.634 6.335 11.603 1.00 93.44 464 ALA A N 1
ATOM 3708 C CA . ALA A 1 464 ? -2.764 6.158 10.690 1.00 93.44 464 ALA A CA 1
ATOM 3709 C C . ALA A 1 464 ? -4.108 6.011 11.425 1.00 93.44 464 ALA A C 1
ATOM 3711 O O . ALA A 1 464 ? -5.107 6.595 10.999 1.00 93.44 464 ALA A O 1
ATOM 3712 N N . ALA A 1 465 ? -4.148 5.273 12.539 1.00 94.19 465 ALA A N 1
ATOM 3713 C CA . ALA A 1 465 ? -5.338 5.180 13.384 1.00 94.19 465 ALA A CA 1
ATOM 3714 C C . ALA A 1 465 ? -5.727 6.558 13.944 1.00 94.19 465 ALA A C 1
ATOM 3716 O O . ALA A 1 465 ? -6.894 6.952 13.866 1.00 94.19 465 ALA A O 1
ATOM 3717 N N . LEU A 1 466 ? -4.746 7.330 14.425 1.00 93.94 466 LEU A N 1
ATOM 3718 C CA . LEU A 1 466 ? -4.950 8.697 14.902 1.00 93.94 466 LEU A CA 1
ATOM 3719 C C . LEU A 1 466 ? -5.461 9.624 13.796 1.00 93.94 466 LEU A C 1
ATOM 3721 O O . LEU A 1 466 ? -6.407 10.383 14.016 1.00 93.94 466 LEU A O 1
ATOM 3725 N N . MET A 1 467 ? -4.894 9.519 12.592 1.00 93.75 467 MET A N 1
ATOM 3726 C CA . MET A 1 467 ? -5.331 10.280 11.421 1.00 93.75 467 MET A CA 1
ATOM 3727 C C . MET A 1 467 ? -6.819 10.091 11.155 1.00 93.75 467 MET A C 1
ATOM 3729 O O . MET A 1 467 ? -7.527 11.074 10.947 1.00 93.75 467 MET A O 1
ATOM 3733 N N . VAL A 1 468 ? -7.298 8.845 11.171 1.00 93.12 468 VAL A N 1
ATOM 3734 C CA . VAL A 1 468 ? -8.715 8.531 10.960 1.00 93.12 468 VAL A CA 1
ATOM 3735 C C . VAL A 1 468 ? -9.565 9.129 12.073 1.00 93.12 468 VAL A C 1
ATOM 3737 O O . VAL A 1 468 ? -10.523 9.835 11.768 1.00 93.12 468 VAL A O 1
ATOM 3740 N N . MET A 1 469 ? -9.209 8.881 13.340 1.00 92.69 469 MET A N 1
ATOM 3741 C CA . MET A 1 469 ? -9.984 9.358 14.492 1.00 92.69 469 MET A CA 1
ATOM 3742 C C . MET A 1 469 ? -10.175 10.878 14.473 1.00 92.69 469 MET A C 1
ATOM 3744 O O . MET A 1 469 ? -11.260 11.356 14.781 1.00 92.69 469 MET A O 1
ATOM 3748 N N . ILE A 1 470 ? -9.147 11.630 14.070 1.00 91.19 470 ILE A N 1
ATOM 3749 C CA . ILE A 1 470 ? -9.215 13.093 13.950 1.00 91.19 470 ILE A CA 1
ATOM 3750 C C . ILE A 1 470 ? -10.000 13.514 12.705 1.00 91.19 470 ILE A C 1
ATOM 3752 O O . ILE A 1 470 ? -10.826 14.418 12.755 1.00 91.19 470 ILE A O 1
ATOM 3756 N N . SER A 1 471 ? -9.744 12.878 11.561 1.00 92.56 471 SER A N 1
ATOM 3757 C CA . SER A 1 471 ? -10.350 13.306 10.291 1.00 92.56 471 SER A CA 1
ATOM 3758 C C . SER A 1 471 ? -11.861 13.084 10.256 1.00 92.56 471 SER A C 1
ATOM 3760 O O . SER A 1 471 ? -12.559 13.760 9.500 1.00 92.56 471 SER A O 1
ATOM 3762 N N . PHE A 1 472 ? -12.351 12.102 11.016 1.00 91.50 472 PHE A N 1
ATOM 3763 C CA . PHE A 1 472 ? -13.752 11.683 11.021 1.00 91.50 472 PHE A CA 1
ATOM 3764 C C . PHE A 1 472 ? -14.559 12.358 12.139 1.00 91.50 472 PHE A C 1
ATOM 3766 O O . PHE A 1 472 ? -15.782 12.231 12.163 1.00 91.50 472 PHE A O 1
ATOM 3773 N N . GLU A 1 473 ? -13.897 13.095 13.033 1.00 90.00 473 GLU A N 1
ATOM 3774 C CA . GLU A 1 473 ? -14.536 13.838 14.117 1.00 90.00 473 GLU A CA 1
ATOM 3775 C C . GLU A 1 473 ? -15.596 14.815 13.578 1.00 90.00 473 GLU A C 1
ATOM 3777 O O . GLU A 1 473 ? -15.309 15.689 12.747 1.00 90.00 473 GLU A O 1
ATOM 3782 N N . GLY A 1 474 ? -16.838 14.662 14.050 1.00 86.50 474 GLY A N 1
ATOM 3783 C CA . GLY A 1 474 ? -17.968 15.501 13.646 1.00 86.50 474 GLY A CA 1
ATOM 3784 C C . GLY A 1 474 ? -18.445 15.269 12.209 1.00 86.50 474 GLY A C 1
ATOM 3785 O O . GLY A 1 474 ? -19.062 16.163 11.627 1.00 86.50 474 GLY A O 1
ATOM 3786 N N . LYS A 1 475 ? -18.107 14.121 11.604 1.00 88.50 475 LYS A N 1
ATOM 3787 C CA . LYS A 1 475 ? -18.553 13.689 10.263 1.00 88.50 475 LYS A CA 1
ATOM 3788 C C . LYS A 1 475 ? -19.308 12.352 10.312 1.00 88.50 475 LYS A C 1
ATOM 3790 O O . LYS A 1 475 ? -19.301 11.599 9.330 1.00 88.50 475 LYS A O 1
ATOM 3795 N N . GLU A 1 476 ? -19.941 12.033 11.444 1.00 86.31 476 GLU A N 1
ATOM 3796 C CA . GLU A 1 476 ? -20.640 10.756 11.657 1.00 86.31 476 GLU A CA 1
ATOM 3797 C C . GLU A 1 476 ? -21.865 10.581 10.738 1.00 86.31 476 GLU A C 1
ATOM 3799 O O . GLU A 1 476 ? -22.263 9.459 10.419 1.00 86.31 476 GLU A O 1
ATOM 3804 N N . ASP A 1 477 ? -22.443 11.690 10.270 1.00 85.81 477 ASP A N 1
ATOM 3805 C CA . ASP A 1 477 ? -23.524 11.743 9.279 1.00 85.81 477 ASP A CA 1
ATOM 3806 C C . ASP A 1 477 ? -23.075 11.236 7.897 1.00 85.81 477 ASP A C 1
ATOM 3808 O O . ASP A 1 477 ? -23.857 10.620 7.162 1.00 85.81 477 ASP A O 1
ATOM 3812 N N . LYS A 1 478 ? -21.795 11.435 7.557 1.00 86.81 478 LYS A N 1
ATOM 3813 C CA . LYS A 1 478 ? -21.198 11.007 6.285 1.00 86.81 478 LYS A CA 1
ATOM 3814 C C . LYS A 1 478 ? -20.537 9.639 6.367 1.00 86.81 478 LYS A C 1
ATOM 3816 O O . LYS A 1 478 ? -20.640 8.863 5.408 1.00 86.81 478 LYS A O 1
ATOM 3821 N N . ILE A 1 479 ? -19.845 9.333 7.466 1.00 89.69 479 ILE A N 1
ATOM 3822 C CA . ILE A 1 479 ? -19.090 8.087 7.636 1.00 89.69 479 ILE A CA 1
ATOM 3823 C C . ILE A 1 479 ? -19.343 7.489 9.020 1.00 89.69 479 ILE A C 1
ATOM 3825 O O . ILE A 1 479 ? -19.032 8.090 10.040 1.00 89.69 479 ILE A O 1
ATOM 3829 N N . ALA A 1 480 ? -19.815 6.245 9.034 1.00 91.75 480 ALA A N 1
ATOM 3830 C CA . ALA A 1 480 ? -19.851 5.399 10.218 1.00 91.75 480 ALA A CA 1
ATOM 3831 C C . ALA A 1 480 ? -18.677 4.419 10.147 1.00 91.75 480 ALA A C 1
ATOM 3833 O O . ALA A 1 480 ? -18.548 3.707 9.144 1.00 91.75 480 ALA A O 1
ATOM 3834 N N . TYR A 1 481 ? -17.824 4.375 11.171 1.00 93.12 481 TYR A N 1
ATOM 3835 C CA . TYR A 1 481 ? -16.604 3.569 11.127 1.00 93.12 481 TYR A CA 1
ATOM 3836 C C . TYR A 1 481 ? -16.403 2.668 12.345 1.00 93.12 481 TYR A C 1
ATOM 3838 O O . TYR A 1 481 ? -16.778 3.011 13.458 1.00 93.12 481 TYR A O 1
ATOM 3846 N N . ASP A 1 482 ? -15.774 1.519 12.118 1.00 93.25 482 ASP A N 1
ATOM 3847 C CA . ASP A 1 482 ? -15.286 0.630 13.172 1.00 93.25 482 ASP A CA 1
ATOM 3848 C C . ASP A 1 482 ? -13.762 0.511 13.060 1.00 93.25 482 ASP A C 1
ATOM 3850 O O . ASP A 1 482 ? -13.226 0.443 11.947 1.00 93.25 482 ASP A O 1
ATOM 3854 N N . VAL A 1 483 ? -13.071 0.417 14.197 1.00 93.56 483 VAL A N 1
ATOM 3855 C CA . VAL A 1 483 ? -11.643 0.070 14.253 1.00 93.56 483 VAL A CA 1
ATOM 3856 C C . VAL A 1 483 ? -11.501 -1.263 14.966 1.00 93.56 483 VAL A C 1
ATOM 3858 O O . VAL A 1 483 ? -11.851 -1.389 16.141 1.00 93.56 483 VAL A O 1
ATOM 3861 N N . ILE A 1 484 ? -10.987 -2.253 14.240 1.00 92.25 484 ILE A N 1
ATOM 3862 C CA . ILE A 1 484 ? -10.758 -3.610 14.727 1.00 92.25 484 ILE A CA 1
ATOM 3863 C C . ILE A 1 484 ? -9.277 -3.975 14.617 1.00 92.25 484 ILE A C 1
ATOM 3865 O O . ILE A 1 484 ? -8.584 -3.549 13.696 1.00 92.25 484 ILE A O 1
ATOM 3869 N N . GLY A 1 485 ? -8.796 -4.768 15.562 1.00 90.19 485 GLY A N 1
ATOM 3870 C CA . GLY A 1 485 ? -7.469 -5.357 15.584 1.00 90.19 485 GLY A CA 1
ATOM 3871 C C . GLY A 1 485 ? -7.517 -6.851 15.320 1.00 90.19 485 GLY A C 1
ATOM 3872 O O . GLY A 1 485 ? -8.399 -7.540 15.840 1.00 90.19 485 GLY A O 1
ATOM 3873 N N . HIS A 1 486 ? -6.540 -7.364 14.578 1.00 87.50 486 HIS A N 1
ATOM 3874 C CA . HIS A 1 486 ? -6.263 -8.796 14.524 1.00 87.50 486 HIS A CA 1
ATOM 3875 C C . HIS A 1 486 ? -4.935 -9.118 15.221 1.00 87.50 486 HIS A C 1
ATOM 3877 O O . HIS A 1 486 ? -3.938 -8.419 15.054 1.00 87.50 486 HIS A O 1
ATOM 3883 N N . SER A 1 487 ? -4.925 -10.193 16.006 1.00 82.56 487 SER A N 1
ATOM 3884 C CA . SER A 1 487 ? -3.729 -10.790 16.609 1.00 82.56 487 SER A CA 1
ATOM 3885 C C . SER A 1 487 ? -3.888 -12.313 16.642 1.00 82.56 487 SER A C 1
ATOM 3887 O O . SER A 1 487 ? -4.988 -12.828 16.444 1.00 82.56 487 SER A O 1
ATOM 3889 N N . GLY A 1 488 ? -2.799 -13.050 16.879 1.00 68.12 488 GLY A N 1
ATOM 3890 C CA . GLY A 1 488 ? -2.824 -14.520 16.904 1.00 68.12 488 GLY A CA 1
ATOM 3891 C C . GLY A 1 488 ? -3.609 -15.134 18.074 1.00 68.12 488 GLY A C 1
ATOM 3892 O O . GLY A 1 488 ? -3.814 -16.343 18.091 1.00 68.12 488 GLY A O 1
ATOM 3893 N N . ASP A 1 489 ? -4.054 -14.317 19.033 1.00 62.25 489 ASP A N 1
ATOM 3894 C CA . ASP A 1 489 ? -4.590 -14.755 20.329 1.00 62.25 489 ASP A CA 1
ATOM 3895 C C . ASP A 1 489 ? -6.135 -14.678 20.432 1.00 62.25 489 ASP A C 1
ATOM 3897 O O . ASP A 1 489 ? -6.699 -15.038 21.469 1.00 62.25 489 ASP A O 1
ATOM 3901 N N . GLY A 1 490 ? -6.858 -14.234 19.388 1.00 62.28 490 GLY A N 1
ATOM 3902 C CA . GLY A 1 490 ? -8.330 -14.192 19.422 1.00 62.28 490 GLY A CA 1
ATOM 3903 C C . GLY A 1 490 ? -9.047 -13.666 18.161 1.00 62.28 490 GLY A C 1
ATOM 3904 O O . GLY A 1 490 ? -8.410 -13.116 17.266 1.00 62.28 490 GLY A O 1
ATOM 3905 N N . PRO A 1 491 ? -10.389 -13.825 18.079 1.00 57.41 491 PRO A N 1
ATOM 3906 C CA . PRO A 1 491 ? -11.146 -13.700 16.824 1.00 57.41 491 PRO A CA 1
ATOM 3907 C C . PRO A 1 491 ? -11.386 -12.278 16.281 1.00 57.41 491 PRO A C 1
ATOM 3909 O O . PRO A 1 491 ? -11.751 -12.158 15.120 1.00 57.41 491 PRO A O 1
ATOM 3912 N N . SER A 1 492 ? -11.185 -11.215 17.059 1.00 70.62 492 SER A N 1
ATOM 3913 C CA . SER A 1 492 ? -11.148 -9.808 16.606 1.00 70.62 492 SER A CA 1
ATOM 3914 C C . SER A 1 492 ? -11.195 -8.915 17.842 1.00 70.62 492 SER A C 1
ATOM 3916 O O . SER A 1 492 ? -12.091 -9.080 18.673 1.00 70.62 492 SER A O 1
ATOM 3918 N N . ILE A 1 493 ? -10.270 -7.970 17.975 1.00 84.31 493 ILE A N 1
ATOM 3919 C CA . ILE A 1 493 ? -10.250 -7.001 19.077 1.00 84.31 493 ILE A CA 1
ATOM 3920 C C . ILE A 1 493 ? -10.963 -5.737 18.603 1.00 84.31 493 ILE A C 1
ATOM 3922 O O . ILE A 1 493 ? -10.535 -5.126 17.633 1.00 84.31 493 ILE A O 1
ATOM 3926 N N . ASN A 1 494 ? -12.039 -5.321 19.263 1.00 88.50 494 ASN A N 1
ATOM 3927 C CA . ASN A 1 494 ? -12.735 -4.086 18.895 1.00 88.50 494 ASN A CA 1
ATOM 3928 C C . ASN A 1 494 ? -12.156 -2.907 19.685 1.00 88.50 494 ASN A C 1
ATOM 3930 O O . ASN A 1 494 ? -12.165 -2.937 20.914 1.00 88.50 494 ASN A O 1
ATOM 3934 N N . PHE A 1 495 ? -11.688 -1.879 18.978 1.00 90.31 495 PHE A N 1
ATOM 3935 C CA . PHE A 1 495 ? -11.173 -0.639 19.570 1.00 90.31 495 PHE A CA 1
ATOM 3936 C C . PHE A 1 495 ? -12.194 0.495 19.493 1.00 90.31 495 PHE A C 1
ATOM 3938 O O . PHE A 1 495 ? -12.417 1.202 20.468 1.00 90.31 495 PHE A O 1
ATOM 3945 N N . ILE A 1 496 ? -12.838 0.650 18.334 1.00 91.81 496 ILE A N 1
ATOM 3946 C CA . ILE A 1 496 ? -13.899 1.636 18.106 1.00 91.81 496 ILE A CA 1
ATOM 3947 C C . ILE A 1 496 ? -15.082 0.905 17.499 1.00 91.81 496 ILE A C 1
ATOM 3949 O O . ILE A 1 496 ? -14.922 0.154 16.533 1.00 91.81 496 ILE A O 1
ATOM 3953 N N . THR A 1 497 ? -16.262 1.143 18.060 1.00 88.88 497 THR A N 1
ATOM 3954 C CA . THR A 1 497 ? -17.523 0.617 17.537 1.00 88.88 497 THR A CA 1
ATOM 3955 C C . THR A 1 497 ? -18.400 1.767 17.076 1.00 88.88 497 THR A C 1
ATOM 3957 O O . THR A 1 497 ? -18.408 2.834 17.692 1.00 88.88 497 THR A O 1
ATOM 3960 N N . ASN A 1 498 ? -19.150 1.552 15.998 1.00 82.69 498 ASN A N 1
ATOM 3961 C CA . ASN A 1 498 ? -20.089 2.536 15.480 1.00 82.69 498 ASN A CA 1
ATOM 3962 C C . ASN A 1 498 ? -20.999 3.095 16.593 1.00 82.69 498 ASN A C 1
ATOM 3964 O O . ASN A 1 498 ? -21.670 2.342 17.303 1.00 82.69 498 ASN A O 1
ATOM 3968 N N . GLY A 1 499 ? -21.015 4.422 16.730 1.00 81.62 499 GLY A N 1
ATOM 3969 C CA . GLY A 1 499 ? -21.762 5.152 17.759 1.00 81.62 499 GLY A CA 1
ATOM 3970 C C . GLY A 1 499 ? -20.965 5.464 19.031 1.00 81.62 499 GLY A C 1
ATOM 3971 O O . GLY A 1 499 ? -21.388 6.323 19.799 1.00 81.62 499 GLY A O 1
ATOM 3972 N N . HIS A 1 500 ? -19.799 4.843 19.226 1.00 87.62 500 HIS A N 1
ATOM 3973 C CA . HIS A 1 500 ? -18.895 5.083 20.354 1.00 87.62 500 HIS A CA 1
ATOM 3974 C C . HIS A 1 500 ? -17.545 5.591 19.837 1.00 87.62 500 HIS A C 1
ATOM 3976 O O . HIS A 1 500 ? -16.553 4.862 19.799 1.00 87.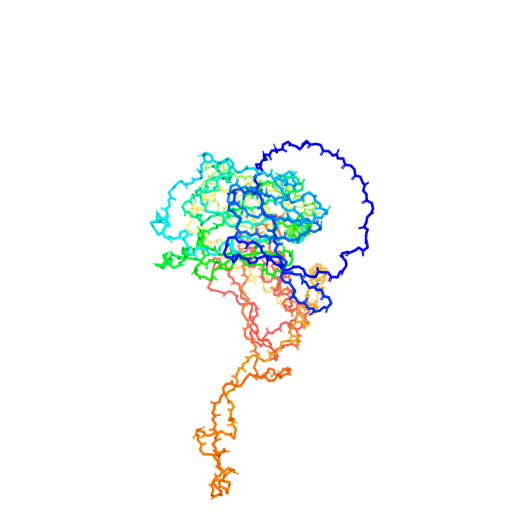62 500 HIS A O 1
ATOM 3982 N N . TYR A 1 501 ? -17.536 6.846 19.387 1.00 91.06 501 TYR A N 1
ATOM 3983 C CA . TYR A 1 501 ? -16.358 7.505 18.827 1.00 91.06 501 TYR A CA 1
ATOM 3984 C C . TYR A 1 501 ? -15.604 8.316 19.886 1.00 91.06 501 TYR A C 1
ATOM 3986 O O . TYR A 1 501 ? -16.252 8.909 20.752 1.00 91.06 501 TYR A O 1
ATOM 3994 N N . PRO A 1 502 ? -14.262 8.389 19.804 1.00 89.75 502 PRO A N 1
ATOM 3995 C CA . PRO A 1 502 ? -13.467 9.158 20.748 1.00 89.75 502 PRO A CA 1
ATOM 3996 C C . PRO A 1 502 ? -13.654 10.664 20.530 1.00 89.75 502 PRO A C 1
ATOM 3998 O O . PRO A 1 502 ? -13.340 11.199 19.461 1.00 89.75 502 PRO A O 1
ATOM 4001 N N . LYS A 1 503 ? -14.137 11.353 21.562 1.00 85.12 503 LYS A N 1
ATOM 4002 C CA . LYS A 1 503 ? -14.467 12.787 21.530 1.00 85.12 503 LYS A CA 1
ATOM 4003 C C . LYS A 1 503 ? -13.279 13.670 21.883 1.00 85.12 503 LYS A C 1
ATOM 4005 O O . LYS A 1 503 ? -13.147 14.765 21.354 1.00 85.12 503 LYS A O 1
ATOM 4010 N N . ASN A 1 504 ? -12.400 13.179 22.754 1.00 85.62 504 ASN A N 1
ATOM 4011 C CA . ASN A 1 504 ? -11.299 13.960 23.312 1.00 85.62 504 ASN A CA 1
ATOM 4012 C C . ASN A 1 504 ? -9.939 13.340 22.964 1.00 85.62 504 ASN A C 1
ATOM 4014 O O . ASN A 1 504 ? -9.833 12.138 22.715 1.00 85.62 504 ASN A O 1
ATOM 4018 N N . ASN A 1 505 ? -8.872 14.145 23.020 1.00 86.31 505 ASN A N 1
ATOM 4019 C CA . ASN A 1 505 ? -7.498 13.674 22.783 1.00 86.31 505 ASN A CA 1
ATOM 4020 C C . ASN A 1 505 ? -7.105 12.516 23.715 1.00 86.31 505 ASN A C 1
ATOM 4022 O O . ASN A 1 505 ? -6.451 11.578 23.269 1.00 86.31 505 ASN A O 1
ATOM 4026 N N . LYS A 1 506 ? -7.580 12.534 24.969 1.00 84.50 506 LYS A N 1
ATOM 4027 C CA . LYS A 1 506 ? -7.359 11.451 25.937 1.00 84.50 506 LYS A CA 1
ATOM 4028 C C 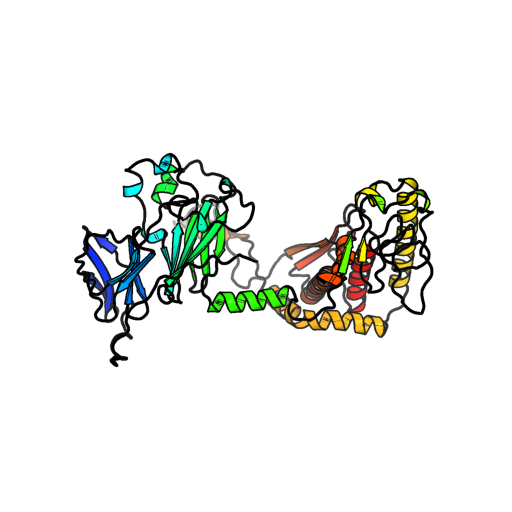. LYS A 1 506 ? -7.955 10.125 25.465 1.00 84.50 506 LYS A C 1
ATOM 4030 O O . LYS A 1 506 ? -7.235 9.143 25.384 1.00 84.50 506 LYS A O 1
ATOM 4035 N N . GLU A 1 507 ? -9.223 10.114 25.055 1.00 87.50 507 GLU A N 1
ATOM 4036 C CA . GLU A 1 507 ? -9.883 8.893 24.566 1.00 87.50 507 GLU A CA 1
ATOM 4037 C C . GLU A 1 507 ? -9.187 8.336 23.315 1.00 87.50 507 GLU A C 1
ATOM 4039 O O . GLU A 1 507 ? -9.015 7.125 23.178 1.00 87.50 507 GLU A O 1
ATOM 4044 N N . ARG A 1 508 ? -8.718 9.218 22.418 1.00 90.19 508 ARG A N 1
ATOM 4045 C CA . ARG A 1 508 ? -7.900 8.815 21.259 1.00 90.19 508 ARG A CA 1
ATOM 4046 C C . ARG A 1 508 ? -6.594 8.176 21.712 1.00 90.19 508 ARG A C 1
ATOM 4048 O O . ARG A 1 508 ? -6.224 7.125 21.197 1.00 90.19 508 ARG A O 1
ATOM 4055 N N . LEU A 1 509 ? -5.901 8.791 22.669 1.00 88.81 509 LEU A N 1
ATOM 4056 C CA . LEU A 1 509 ? -4.658 8.262 23.216 1.00 88.81 509 LEU A CA 1
ATOM 4057 C C . LEU A 1 509 ? -4.873 6.915 23.915 1.00 88.81 509 LEU A C 1
ATOM 4059 O O . LEU A 1 509 ? -4.062 6.011 23.731 1.00 88.81 509 LEU A O 1
ATOM 4063 N N . ASP A 1 510 ? -5.963 6.748 24.657 1.00 87.75 510 ASP A N 1
ATOM 4064 C CA . ASP A 1 510 ? -6.294 5.503 25.351 1.00 87.75 510 ASP A CA 1
ATOM 4065 C C . ASP A 1 510 ? -6.512 4.356 24.360 1.00 87.75 510 ASP A C 1
ATOM 4067 O O . ASP A 1 510 ? -5.973 3.264 24.555 1.00 87.75 510 ASP A O 1
ATOM 4071 N N . ILE A 1 511 ? -7.188 4.621 23.237 1.00 90.69 511 ILE A N 1
ATOM 4072 C CA . ILE A 1 511 ? -7.324 3.658 22.134 1.00 90.69 511 ILE A CA 1
ATOM 4073 C C . ILE A 1 511 ? -5.949 3.285 21.561 1.00 90.69 511 ILE A C 1
ATOM 4075 O O . ILE A 1 511 ? -5.651 2.102 21.386 1.00 90.69 511 ILE A O 1
ATOM 4079 N N . LEU A 1 512 ? -5.073 4.263 21.308 1.00 91.44 512 LEU A N 1
ATOM 4080 C CA . LEU A 1 512 ? -3.718 3.993 20.804 1.00 91.44 512 LEU A CA 1
ATOM 4081 C C . LEU A 1 512 ? -2.884 3.182 21.807 1.00 91.44 512 LEU A C 1
ATOM 4083 O O . LEU A 1 512 ? -2.169 2.255 21.419 1.00 91.44 512 LEU A O 1
ATOM 4087 N N . LYS A 1 513 ? -2.998 3.484 23.103 1.00 89.06 513 LYS A N 1
ATOM 4088 C CA . LYS A 1 513 ? -2.352 2.725 24.182 1.00 89.06 513 LYS A CA 1
ATOM 4089 C C . LYS A 1 513 ? -2.905 1.304 24.276 1.00 89.06 513 LYS A C 1
ATOM 4091 O O . LYS A 1 513 ? -2.132 0.377 24.521 1.00 89.06 513 LYS A O 1
ATOM 4096 N N . GLN A 1 514 ? -4.202 1.110 24.041 1.00 88.06 514 GLN A N 1
ATOM 4097 C CA . GLN A 1 514 ? -4.821 -0.212 23.970 1.00 88.06 514 GLN A CA 1
ATOM 4098 C C . GLN A 1 514 ? -4.258 -1.014 22.789 1.00 88.06 514 GLN A C 1
ATOM 4100 O O . GLN A 1 514 ? -3.849 -2.162 22.975 1.00 88.06 514 GLN A O 1
ATOM 4105 N N . MET A 1 515 ? -4.162 -0.407 21.600 1.00 90.25 515 MET A N 1
ATOM 4106 C CA . MET A 1 515 ? -3.540 -1.024 20.419 1.00 90.25 515 MET A CA 1
ATOM 4107 C C . MET A 1 515 ? -2.086 -1.432 20.700 1.00 90.25 515 MET A C 1
ATOM 4109 O O . MET A 1 515 ? -1.709 -2.580 20.461 1.00 90.25 515 MET A O 1
ATOM 4113 N N . LEU A 1 516 ? -1.287 -0.530 21.281 1.00 88.88 516 LEU A N 1
ATOM 4114 C CA . LEU A 1 516 ? 0.097 -0.798 21.685 1.00 88.88 516 LEU A CA 1
ATOM 4115 C C . LEU A 1 516 ? 0.185 -1.957 22.690 1.00 88.88 516 LEU A C 1
ATOM 4117 O O . LEU A 1 516 ? 1.008 -2.857 22.522 1.00 88.88 516 LEU A O 1
ATOM 4121 N N . ALA A 1 517 ? -0.669 -1.968 23.715 1.00 85.50 517 ALA A N 1
ATOM 4122 C CA . ALA A 1 517 ? -0.677 -3.016 24.732 1.00 85.50 517 ALA A CA 1
ATOM 4123 C C . ALA A 1 517 ? -0.973 -4.402 24.137 1.00 85.50 517 ALA A C 1
ATOM 4125 O O . ALA A 1 517 ? -0.344 -5.378 24.542 1.00 85.50 517 ALA A O 1
ATOM 4126 N N . HIS A 1 518 ? -1.863 -4.495 23.144 1.00 85.38 518 HIS A N 1
ATOM 4127 C CA . HIS A 1 518 ? -2.104 -5.758 22.439 1.00 85.38 518 HIS A CA 1
ATOM 4128 C C . HIS A 1 518 ? -0.873 -6.258 21.686 1.00 85.38 518 HIS A C 1
ATOM 4130 O O . HIS A 1 518 ? -0.559 -7.445 21.764 1.00 85.38 518 HIS A O 1
ATOM 4136 N N . THR A 1 519 ? -0.129 -5.358 21.039 1.00 86.81 519 THR A N 1
ATOM 4137 C CA . THR A 1 519 ? 1.087 -5.741 20.302 1.00 86.81 519 THR A CA 1
ATOM 4138 C C . THR A 1 519 ? 2.207 -6.241 21.219 1.00 86.81 519 THR A C 1
ATOM 4140 O O . THR A 1 519 ? 3.051 -7.024 20.797 1.00 86.81 519 THR A O 1
ATOM 4143 N N . GLN A 1 520 ? 2.220 -5.834 22.492 1.00 81.56 520 GLN A N 1
ATOM 4144 C CA . GLN A 1 520 ? 3.208 -6.311 23.465 1.00 81.56 520 GLN A CA 1
ATOM 4145 C C . GLN A 1 520 ? 2.919 -7.743 23.931 1.00 81.56 520 GLN A C 1
ATOM 4147 O O . GLN A 1 520 ? 3.848 -8.507 24.195 1.00 81.56 520 GLN A O 1
ATOM 4152 N N . ILE A 1 521 ? 1.642 -8.109 24.019 1.00 73.38 521 ILE A N 1
ATOM 4153 C CA . ILE A 1 521 ? 1.186 -9.295 24.752 1.00 73.38 521 ILE A CA 1
ATOM 4154 C C . ILE A 1 521 ? 0.902 -10.496 23.843 1.00 73.38 521 ILE A C 1
ATOM 4156 O O . ILE A 1 521 ? 1.072 -11.621 24.300 1.00 73.38 521 ILE A O 1
ATOM 4160 N N . GLY A 1 522 ? 0.497 -10.271 22.586 1.00 57.44 522 GLY A N 1
ATOM 4161 C CA . GLY A 1 522 ? 0.022 -11.341 21.691 1.00 57.44 522 GLY A CA 1
ATOM 4162 C C . GLY A 1 522 ? 1.017 -11.892 20.682 1.00 57.44 522 GLY A C 1
ATOM 4163 O O . GLY A 1 522 ? 2.222 -12.029 20.984 1.00 57.44 522 GLY A O 1
#

Mean predicted aligned error: 18.31 Å

Secondary structure (DSSP, 8-state):
-PPPP---PPP----------SS-SS--EEEEEEETTEEEEEEEETTEEEEEEE-B---SPP-EEEEETTEEEEE-TTEEEEEE-SSS--B-GGGEEEEE---SSBS-----GGGSSTTGGGT--GGGGEEE-TTS-EEEEE-GGGSBGGGS-SS---GGGEEEEEEEEETTTTEEEEEEEEPPSS--S-HHHHHHH-SSSEEEEE-SSSEEEEEETTS-EEEEE--HHHHHHHHHHHHHHTTTTS----PPEEEPPGGG--GGG--S-B--B--TT----BSSSSBTTEES-BSBSEES-BS-SS----S--EEE--HHHHHTS-HHHHHHHHHHHHHHHHHHHHHHHHS-SS--HHHHHHHHHHHHHHHHHHHHHHHHHHT----PPEEEEEEEESSSEE-GGGHHHHHTT-S--EEEEEEEPPPTTPPPSSPEEEEEEEE-SHHHHHHHHHH-HHHHHHHHHHHHHHHTTT-TTTEEEEEEEEETTEEEEEEEBTTB---SHHHHHHHHHHHHHHHHH-

Solvent-accessible surface area (backbone atoms only — not comparable to full-atom values): 30101 Å² total; per-residue (Å²): 136,85,80,85,74,84,69,86,68,87,87,84,88,88,83,84,91,78,93,76,93,76,84,81,85,66,61,62,70,49,66,48,54,80,56,93,96,40,44,27,39,37,36,28,55,93,92,39,81,43,79,42,78,50,69,71,75,65,93,72,72,73,49,42,48,45,79,54,95,70,24,43,40,39,40,29,89,66,30,76,40,32,31,35,67,42,78,70,94,52,52,43,68,90,36,52,52,65,44,75,58,83,77,88,58,44,62,36,79,79,68,60,76,60,66,72,47,81,65,38,72,75,57,45,45,54,65,47,40,54,48,76,41,74,87,60,35,36,36,30,67,34,30,42,59,74,36,48,44,83,60,56,69,94,65,97,69,64,70,82,58,41,38,24,30,39,38,38,31,33,79,86,78,52,41,66,45,64,44,82,35,66,39,54,98,58,86,70,90,55,50,62,64,47,36,34,55,32,86,33,61,42,42,59,40,83,74,54,72,65,36,39,32,38,42,27,82,73,72,51,74,46,81,46,69,81,42,70,70,59,44,54,50,53,49,50,51,49,38,57,75,73,47,75,79,60,92,64,80,80,71,55,75,46,78,46,61,83,82,74,60,58,75,90,66,58,55,76,46,39,61,49,42,85,61,94,79,69,69,90,45,72,43,58,54,59,48,40,29,22,13,32,18,29,10,18,16,18,34,45,46,37,59,32,24,34,51,32,85,70,83,68,60,40,32,28,58,36,69,71,51,56,71,68,55,56,68,70,46,56,50,51,9,51,52,52,30,51,52,51,47,52,51,53,48,48,52,62,76,64,56,68,100,63,76,50,74,69,56,46,52,55,47,48,65,44,44,72,76,27,51,70,57,20,55,52,50,28,55,53,59,69,67,60,59,44,79,64,56,48,75,40,77,44,66,66,22,79,59,66,48,79,35,81,93,32,54,69,47,41,75,75,65,48,63,51,28,11,24,35,79,42,76,41,73,54,62,90,80,42,76,54,90,64,44,48,81,45,78,47,78,41,83,27,24,32,68,36,52,68,46,26,79,78,70,34,55,39,58,53,49,47,37,51,53,49,28,49,56,61,33,47,62,96,36,58,66,58,43,38,51,30,36,35,32,44,39,89,79,55,98,62,46,79,75,33,48,71,95,56,71,66,87,46,74,61,53,49,47,51,48,49,50,51,47,52,52,41,11,31,50,70

Foldseek 3Di:
DFDDDWDADDDDDDDDDDDDPPDPPAWDWDKWDDDPNWTWIFTQDPNDTDTDTADADDDFDFLIWDDAPQKIWTDGLQFLIKIAQGPDHHHYPVRIDTHGQDADAFLDLDDPPLPPDPVLVVLENSVFQWDAANQRKIKGWAARNSHHNVLDTPDPDDPVQFQGWIWIADPVRRTTHTHTHGAPPDDDPPVNVVSSYDRTQWTWDCPDNAWIWTQGPVRDIDIDGDDPVNCVVVVVVVCVVQVVPDPADAAAEAEDDQVPADPVQADAADAADDDPVLDAAEEEAHYHQHAQYHRHAHAQHELYLWHDHSPHHHYHYDPNNNVPDDPVSVVSSPVVLVVVLVVVLCCLVVPDDDQDPVLVVVLCVLCVVQVVVLVVLLVVLVQDDDFFFFFDWDAQDLDAAFAPVCVVVVVVPRSRRHTDGDRHGDDRPDDDPAADEEEAEDELELVQVRCCSPRVNLSVRLSVLLSCLSSCAPVLRHHFYWYWYDYPPDDIHTLDHGPRGDNDSSSSSSSSVSSNSSNGRD

Radius of gyration: 33.37 Å; Cα contacts (8 Å, |Δi|>4): 893; chains: 1; bounding box: 88×58×88 Å

pLDDT: mean 76.04, std 15.83, range [21.89, 94.19]

Sequence (522 aa):
MLAKHKEKCDPTHRIGFFKAQEFIKHYAVKPATVQNDSYYILCNENDNWNSRPVETNFTAKIDRLFVHDNSVILSADSFYYLKSSGFPLRLRTNDLVGSVRCISDVIDARRPYYYSDGNTKKIFNFNQNVVLMRDGIIVKAQPKWNVPKAAMPKGDVNVDKLGGFLEAVDPVSGYVQYVPVPEPFSRSYHGGWIATIARTPFILVPYNDERILTVDTCGGIRSFEFSPSTLGKSFSEWKSLIGGTEDYDIRVEYEHGADAFDISKLDDPKLGKFDPSNAPHHGGNQWMGGTGGYSTAGLGGVGGPFRLDAGHDIHQMPESAKQQVPEYILKKAREIAKAEYQKKMKALFSSDIAMSEYDDNAYMSLWSKVEKHSTRLRSIIEQLDAKRKERQWIRHQTSGDLDDGKLIEGITGERNIYRRRLDVSPEIGSPLLKPKRLRLCFDVSGSMYRFNGYDKRLQKSLEAALMVMISFEGKEDKIAYDVIGHSGDGPSINFITNGHYPKNNKERLDILKQMLAHTQIG

Organism: Dictyocaulus viviparus (NCBI:txid29172)

Nearest PDB structures (foldseek):
  8jtl-assembly1_B  TM=6.289E-01  e=2.214E-01  Arabidopsis thaliana
  7zsb-assembly1_6  TM=6.789E-01  e=4.585E-01  Saccharomyces cerevisiae
  3va6-assembly3_B  TM=4.343E-01  e=2.357E-02  Bacteroides thetaiotaomicron
  6nmi-assembly1_E  TM=7.053E-01  e=2.080E+00  Homo sapiens